Protein AF-0000000084956762 (afdb_homodimer)

Solvent-accessible surface area (backbone atoms only — not comparable to full-atom values): 29179 Å² total; per-residue (Å²): 130,76,75,78,68,78,73,73,76,63,58,70,40,82,44,73,43,83,46,75,71,44,41,38,21,31,40,35,33,57,57,86,88,47,66,51,46,80,42,77,55,61,84,84,48,29,33,48,75,39,66,79,50,45,76,73,67,24,82,94,43,14,35,34,22,33,12,52,75,24,15,20,75,14,34,49,73,59,72,84,61,78,70,48,69,65,59,51,53,54,46,54,53,50,51,49,46,70,58,34,90,56,75,71,76,54,95,44,54,63,41,54,41,51,48,48,73,72,65,64,70,84,64,74,27,48,69,69,54,45,52,48,44,56,18,44,53,61,64,74,38,84,48,53,71,70,59,33,52,44,41,41,72,41,38,38,46,72,44,94,88,62,35,29,33,69,30,54,45,73,61,64,73,40,59,54,56,84,63,41,72,73,56,84,76,71,76,75,77,81,79,71,72,72,70,68,73,68,70,75,68,70,74,74,78,81,86,76,90,77,87,83,85,74,87,73,80,75,75,80,81,75,82,74,71,82,74,59,68,76,79,70,63,69,71,77,81,124,130,76,73,78,67,80,72,73,76,62,60,69,40,82,44,75,44,80,46,74,73,44,38,37,21,32,40,34,34,55,58,86,87,48,66,52,46,78,43,77,54,62,82,81,46,28,34,48,74,39,65,81,49,46,76,73,64,26,80,95,42,15,34,32,22,34,12,53,76,24,14,20,74,13,34,50,76,60,72,86,60,78,71,47,69,65,59,52,53,52,45,54,53,50,50,48,47,69,57,35,90,57,73,71,75,56,95,44,53,63,40,54,41,52,46,46,72,73,63,64,70,84,64,72,28,49,70,70,54,44,51,49,43,57,19,44,54,62,65,74,39,81,48,52,71,69,58,32,54,45,42,40,74,41,37,37,46,74,44,93,88,63,36,30,34,66,30,54,46,73,62,64,74,41,60,52,55,84,65,42,72,73,56,85,74,71,76,75,76,81,77,70,72,72,69,68,74,69,70,81,67,80,75,77,84,82,80,84,82,82,74,86,86,80,90,78,81,77,77,82,81,76,80,77,71,81,75,59,67,78,80,73,63,68,72,78,80,124

Nearest PDB structures (foldseek):
  6xy9-assembly1_A  TM=6.870E-01  e=5.098E-03  Bradyrhizobium elkanii USDA 94
  4opm-assembly1_A  TM=5.363E-01  e=7.223E-04  Acinetobacter baumannii AYE
  6xy9-assembly1_B  TM=5.377E-01  e=9.803E-04  Bradyrhizobium elkanii USDA 94
  6xtc-assembly2_D  TM=7.313E-01  e=7.817E-03  synthetic construct
  6ty7-assembly1_A  TM=5.300E-01  e=2.604E-03  synthetic construct

Radius of gyration: 30.16 Å; Cα contacts (8 Å, |Δi|>4): 572; chains: 2; bounding box: 96×90×59 Å

Foldseek 3Di:
DPPPPPLPPFDKDWDWDDDPQGIKIKIKTDDLLAQAAEDEDDPQDFRCVCVVPQSVPCPPHMYIYIGDAVHDPHHHGDPPDDDDPLVVVLVVLSVCCVSPPDRDPPVALSNVLVCCVPPNDFDWAAPVGVLVCQQCPDQVHNDDSVVSVVCCVPQWDQDPVRIITGPDRPNVVSPRCVLVVVPPDPPDPPPPPPPPPPPPPVPPDDDDDDDDDDPPPPPDDPPPPRCPPVVPPPPPPD/DPPPPPLPPFDKDWDWDDDPQGIKIKIKTDDLLAQAAEDEDDPQDFRCVCVVPQSVPCVPHMYIYIGDAVHDPHHHGDPPDDDDPLVVVLVVLSVCCVSDPDRDPPVALSNVLVCCVPPNDFDWAAPVGVLVCQCCPDQVHNHDSVVSVVCCVPQWDQDPVRIITGPDRPNVVSPRCVLVVVDPDPDDPPPPPPPPPPPPPPDDDDDDDDDDDDDDPPPDDPDPPRCPPVVPPPPPPD

InterPro domains:
  IPR029058 Alpha/Beta hydrolase fold [G3DSA:3.40.50.1820] (1-95)
  IPR029058 Alpha/Beta hydrolase fold [SSF53474] (11-84)
  IPR050266 AB hydrolase superfamily [PTHR43798] (13-77)

Sequence (476 aa):
MKPYSKSTQHEVKEIEIPVPWGKVAGKLWGSQNKQPILALHGWQDNAASFDNIAPLIMKNIPVLAIDLPGHGLSSWLPPGFMYSELIYFLLIKRIKRYTSIHTPIFRNAVDAFFKLEEDYVQPSYTQNEIMKKISTGLYMLNLDESSTKILMTRGVTQKEDGMYVVNRDPRMRVIPIHNMVSSEQVEEPDSHLDGKAESGKAKANQNSRKDRTDKRNVPPTTTAGSDWPPLFRFPLFHMKPYSKSTQHEVKEIEIPVPWGKVAGKLWGSQNKQPILALHGWQDNAASFDNIAPLIMKNIPVLAIDLPGHGLSSWLPPGFMYSELIYFLLIKRIKRYTSIHTPIFRNAVDAFFKLEEDYVQPSYTQNEIMKKISTGLYMLNLDESSTKILMTRGVTQKEDGMYVVNRDPRMRVIPIHNMVSSEQVEEPDSHLDGKAESGKAKANQNSRKDRTDKRNVPPTTTAGSDWPPLFRFPLFH

Organism: Atta cephalotes (NCBI:txid12957)

Structure (mmCIF, N/CA/C/O backbone):
data_AF-0000000084956762-model_v1
#
loop_
_entity.id
_entity.type
_entity.pdbx_description
1 polymer 'AB hydrolase-1 domain-containing protein'
#
loop_
_atom_site.group_PDB
_atom_site.id
_atom_site.type_symbol
_atom_site.label_atom_id
_atom_site.label_alt_id
_atom_site.label_comp_id
_atom_site.label_asym_id
_atom_site.label_entity_id
_atom_site.label_seq_id
_atom_site.pdbx_PDB_ins_code
_atom_site.Cartn_x
_atom_site.Cartn_y
_atom_site.Cartn_z
_atom_site.occupancy
_atom_site.B_iso_or_equiv
_atom_site.auth_seq_id
_atom_site.auth_comp_id
_atom_site.auth_asym_id
_atom_site.auth_atom_id
_atom_site.pdbx_PDB_model_num
ATOM 1 N N . MET A 1 1 ? -27.812 49.344 17.734 1 29.39 1 MET A N 1
ATOM 2 C CA . MET A 1 1 ? -26.594 48.594 17.391 1 29.39 1 MET A CA 1
ATOM 3 C C . MET A 1 1 ? -26.594 47.219 18.031 1 29.39 1 MET A C 1
ATOM 5 O O . MET A 1 1 ? -26.578 47.094 19.266 1 29.39 1 MET A O 1
ATOM 9 N N . LYS A 1 2 ? -27.312 46.281 17.516 1 35.16 2 LYS A N 1
ATOM 10 C CA . LYS A 1 2 ? -27.578 45 18.156 1 35.16 2 LYS A CA 1
ATOM 11 C C . LYS A 1 2 ? -26.266 44.281 18.5 1 35.16 2 LYS A C 1
ATOM 13 O O . LYS A 1 2 ? -25.297 44.344 17.734 1 35.16 2 LYS A O 1
ATOM 18 N N . PRO A 1 3 ? -25.906 44.062 19.781 1 33.75 3 PRO A N 1
ATOM 19 C CA . PRO A 1 3 ? -24.641 43.375 20.078 1 33.75 3 PRO A CA 1
ATOM 20 C C . PRO A 1 3 ? -24.375 42.219 19.125 1 33.75 3 PRO A C 1
ATOM 22 O O . PRO A 1 3 ? -25.312 41.625 18.594 1 33.75 3 PRO A O 1
ATOM 25 N N . TYR A 1 4 ? -23.359 42.312 18.203 1 35.28 4 TYR A N 1
ATOM 26 C CA . TYR A 1 4 ? -22.875 41.125 17.5 1 35.28 4 TYR A CA 1
ATOM 27 C C . TYR A 1 4 ? -23 39.875 18.391 1 35.28 4 TYR A C 1
ATOM 29 O O . TYR A 1 4 ? -22.469 39.875 19.516 1 35.28 4 TYR A O 1
ATOM 37 N N . SER A 1 5 ? -24.125 39.312 18.516 1 35.19 5 SER A N 1
ATOM 38 C CA . SER A 1 5 ? -24.344 38.062 19.25 1 35.19 5 SER A CA 1
ATOM 39 C C . SER A 1 5 ? -23.062 37.25 19.297 1 35.19 5 SER A C 1
ATOM 41 O O . SER A 1 5 ? -22.266 37.25 18.359 1 35.19 5 SER A O 1
ATOM 43 N N . LYS A 1 6 ? -22.453 37 20.391 1 38.88 6 LYS A N 1
ATOM 44 C CA . LYS A 1 6 ? -21.328 36.094 20.672 1 38.88 6 LYS A CA 1
ATOM 45 C C . LYS A 1 6 ? -21.281 34.938 19.703 1 38.88 6 LYS A C 1
ATOM 47 O O . LYS A 1 6 ? -22.266 34.188 19.562 1 38.88 6 LYS A O 1
ATOM 52 N N . SER A 1 7 ? -20.75 35.031 18.469 1 39.53 7 SER A N 1
ATOM 53 C CA . SER A 1 7 ? -20.422 33.969 17.516 1 39.53 7 SER A CA 1
ATOM 54 C C . SER A 1 7 ? -20.203 32.656 18.234 1 39.53 7 SER A C 1
ATOM 56 O O . SER A 1 7 ? -19.438 32.562 19.203 1 39.53 7 SER A O 1
ATOM 58 N N . THR A 1 8 ? -21.188 31.781 18.5 1 43.03 8 THR A N 1
ATOM 59 C CA . THR A 1 8 ? -21.141 30.406 19.016 1 43.03 8 THR A CA 1
ATOM 60 C C . THR A 1 8 ? -19.781 29.781 18.781 1 43.03 8 THR A C 1
ATOM 62 O O . THR A 1 8 ? -19.328 29.672 17.641 1 43.03 8 THR A O 1
ATOM 65 N N . GLN A 1 9 ? -18.734 30.047 19.531 1 49.81 9 GLN A N 1
ATOM 66 C CA . GLN A 1 9 ? -17.453 29.359 19.625 1 49.81 9 GLN A CA 1
ATOM 67 C C . GLN A 1 9 ? -17.562 27.938 19.062 1 49.81 9 GLN A C 1
ATOM 69 O O . GLN A 1 9 ? -18.281 27.109 19.594 1 49.81 9 GLN A O 1
ATOM 74 N N . HIS A 1 10 ? -17.875 27.75 17.828 1 60.44 10 HIS A N 1
ATOM 75 C CA . HIS A 1 10 ? -18.047 26.453 17.188 1 60.44 10 HIS A CA 1
ATOM 76 C C . HIS A 1 10 ? -17 25.453 17.672 1 60.44 10 HIS A C 1
ATOM 78 O O . HIS A 1 10 ? -15.805 25.734 17.656 1 60.44 10 HIS A O 1
ATOM 84 N N . GLU A 1 11 ? -17.344 24.625 18.688 1 80.25 11 GLU A N 1
ATOM 85 C CA . GLU A 1 11 ? -16.578 23.578 19.344 1 80.25 11 GLU A CA 1
ATOM 86 C C . GLU A 1 11 ? -15.914 22.641 18.328 1 80.25 11 GLU A C 1
ATOM 88 O O . GLU A 1 11 ? -16.547 22.219 17.375 1 80.25 11 GLU A O 1
ATOM 93 N N . VAL A 1 12 ? -14.602 22.734 18.266 1 91.94 12 VAL A N 1
ATOM 94 C CA . VAL A 1 12 ? -13.82 21.812 17.438 1 91.94 12 VAL A CA 1
ATOM 95 C C . VAL A 1 12 ? -13.5 20.562 18.25 1 91.94 12 VAL A C 1
ATOM 97 O O . VAL A 1 12 ? -13.148 20.641 19.438 1 91.94 12 VAL A O 1
ATOM 100 N N . LYS A 1 13 ? -13.781 19.453 17.641 1 94.44 13 LYS A N 1
ATOM 101 C CA . LYS A 1 13 ? -13.453 18.188 18.281 1 94.44 13 LYS A CA 1
ATOM 102 C C . LYS A 1 13 ? -12.359 17.438 17.516 1 94.44 13 LYS A C 1
ATOM 104 O O . LYS A 1 13 ? -12.406 17.359 16.297 1 94.44 13 LYS A O 1
ATOM 109 N N . GLU A 1 14 ? -11.359 16.969 18.281 1 97.25 14 GLU A N 1
ATOM 110 C CA . GLU A 1 14 ? -10.383 16.062 17.688 1 97.25 14 GLU A CA 1
ATOM 111 C C . GLU A 1 14 ? -10.992 14.68 17.438 1 97.25 14 GLU A C 1
ATOM 113 O O . GLU A 1 14 ? -11.703 14.141 18.281 1 97.25 14 GLU A O 1
ATOM 118 N N . ILE A 1 15 ? -10.711 14.195 16.297 1 96.5 15 ILE A N 1
ATOM 119 C CA . ILE A 1 15 ? -11.266 12.875 16 1 96.5 15 ILE A CA 1
ATOM 120 C C . ILE A 1 15 ? -10.18 11.984 15.414 1 96.5 15 ILE A C 1
ATOM 122 O O . ILE A 1 15 ? -9.188 12.477 14.875 1 96.5 15 ILE A O 1
ATOM 126 N N . GLU A 1 16 ? -10.344 10.695 15.594 1 98 16 GLU A N 1
ATOM 127 C CA . GLU A 1 16 ? -9.516 9.664 14.984 1 98 16 GLU A CA 1
ATOM 128 C C . GLU A 1 16 ? -10.375 8.625 14.258 1 98 16 GLU A C 1
ATOM 130 O O . GLU A 1 16 ? -11.266 8.023 14.859 1 98 16 GLU A O 1
ATOM 135 N N . ILE A 1 17 ? -10.125 8.461 13.039 1 97.25 17 ILE A N 1
ATOM 136 C CA . ILE A 1 17 ? -10.82 7.477 12.211 1 97.25 17 ILE A CA 1
ATOM 137 C C . ILE A 1 17 ? -9.914 6.27 11.969 1 97.25 17 ILE A C 1
ATOM 139 O O . ILE A 1 17 ? -8.82 6.406 11.414 1 97.25 17 ILE A O 1
ATOM 143 N N . PRO A 1 18 ? -10.406 5.086 12.352 1 97.25 18 PRO A N 1
ATOM 144 C CA . PRO A 1 18 ? -9.578 3.904 12.109 1 97.25 18 PRO A CA 1
ATOM 145 C C . PRO A 1 18 ? -9.469 3.553 10.625 1 97.25 18 PRO A C 1
ATOM 147 O O . PRO A 1 18 ? -10.453 3.646 9.891 1 97.25 18 PRO A O 1
ATOM 150 N N . VAL A 1 19 ? -8.312 3.225 10.211 1 96.88 19 VAL A N 1
ATOM 151 C CA . VAL A 1 19 ? -8.047 2.684 8.883 1 96.88 19 VAL A CA 1
ATOM 152 C C . VAL A 1 19 ? -7.215 1.41 9 1 96.88 19 VAL A C 1
ATOM 154 O O . VAL A 1 19 ? -6.637 1.134 10.047 1 96.88 19 VAL A O 1
ATOM 157 N N . PRO A 1 20 ? -7.137 0.62 7.949 1 96.25 20 PRO A N 1
ATOM 158 C CA . PRO A 1 20 ? -6.504 -0.695 8.07 1 96.25 20 PRO A CA 1
ATOM 159 C C . PRO A 1 20 ? -5.051 -0.61 8.523 1 96.25 20 PRO A C 1
ATOM 161 O O . PRO A 1 20 ? -4.547 -1.528 9.18 1 96.25 20 PRO A O 1
ATOM 164 N N . TRP A 1 21 ? -4.355 0.471 8.266 1 97.12 21 TRP A N 1
ATOM 165 C CA . TRP A 1 21 ? -2.932 0.536 8.586 1 97.12 21 TRP A CA 1
ATOM 166 C C . TRP A 1 21 ? -2.691 1.39 9.828 1 97.12 21 TRP A C 1
ATOM 168 O O . TRP A 1 21 ? -1.543 1.614 10.219 1 97.12 21 TRP A O 1
ATOM 178 N N . GLY A 1 22 ? -3.773 1.915 10.383 1 98 22 GLY A N 1
ATOM 179 C CA . GLY A 1 22 ? -3.625 2.758 11.562 1 98 22 GLY A CA 1
ATOM 180 C C . GLY A 1 22 ? -4.809 3.678 11.789 1 98 22 GLY A C 1
ATOM 181 O O . GLY A 1 22 ? -5.945 3.219 11.906 1 98 22 GLY A O 1
ATOM 182 N N . LYS A 1 23 ? -4.492 4.949 11.789 1 98.56 23 LYS A N 1
ATOM 183 C CA . LYS A 1 23 ? -5.566 5.91 12.023 1 98.56 23 LYS A CA 1
ATOM 184 C C . LYS A 1 23 ? -5.367 7.172 11.188 1 98.56 23 LYS A C 1
ATOM 186 O O . LYS A 1 23 ? -4.242 7.5 10.805 1 98.56 23 LYS A O 1
ATOM 191 N N . VAL A 1 24 ? -6.445 7.82 10.898 1 98.56 24 VAL A N 1
ATOM 192 C CA . VAL A 1 24 ? -6.496 9.164 10.328 1 98.56 24 VAL A CA 1
ATOM 193 C C . VAL A 1 24 ? -7.051 10.141 11.359 1 98.56 24 VAL A C 1
ATOM 195 O O . VAL A 1 24 ? -8.18 9.984 11.828 1 98.56 24 VAL A O 1
ATOM 198 N N . ALA A 1 25 ? -6.184 11.055 11.688 1 98.75 25 ALA A N 1
ATOM 199 C CA . ALA A 1 25 ? -6.59 12.062 12.656 1 98.75 25 ALA A CA 1
ATOM 200 C C . ALA A 1 25 ? -7.184 13.281 11.969 1 98.75 25 ALA A C 1
ATOM 202 O O . ALA A 1 25 ? -6.867 13.562 10.805 1 98.75 25 ALA A O 1
ATOM 203 N N . GLY A 1 26 ? -8.078 13.992 12.695 1 98.06 26 GLY A N 1
ATOM 204 C CA . GLY A 1 26 ? -8.688 15.18 12.117 1 98.06 26 GLY A CA 1
ATOM 205 C C . GLY A 1 26 ? -9.391 16.047 13.148 1 98.06 26 GLY A C 1
ATOM 206 O O . GLY A 1 26 ? -9.32 15.773 14.344 1 98.06 26 GLY A O 1
ATOM 207 N N . LYS A 1 27 ? -9.914 17.141 12.633 1 97.31 27 LYS A N 1
ATOM 208 C CA . LYS A 1 27 ? -10.688 18.125 13.398 1 97.31 27 LYS A CA 1
ATOM 209 C C . LYS A 1 27 ? -12.102 18.266 12.836 1 97.31 27 LYS A C 1
ATOM 211 O O . LYS A 1 27 ? -12.273 18.438 11.625 1 97.31 27 LYS A O 1
ATOM 216 N N . LEU A 1 28 ? -13.023 18.188 13.711 1 95.75 28 LEU A N 1
ATOM 217 C CA . LEU A 1 28 ? -14.422 18.328 13.328 1 95.75 28 LEU A CA 1
ATOM 218 C C . LEU A 1 28 ? -15.039 19.562 13.961 1 95.75 28 LEU A C 1
ATOM 220 O O . LEU A 1 28 ? -15.055 19.703 15.18 1 95.75 28 LEU A O 1
ATOM 224 N N . TRP A 1 29 ? -15.461 20.484 13.086 1 95.12 29 TRP A N 1
ATOM 225 C CA . TRP A 1 29 ? -16.188 21.672 13.516 1 95.12 29 TRP A CA 1
ATOM 226 C C . TRP A 1 29 ? -17.688 21.531 13.266 1 95.12 29 TRP A C 1
ATOM 228 O O . TRP A 1 29 ? -18.094 21.109 12.18 1 95.12 29 TRP A O 1
ATOM 238 N N . GLY A 1 30 ? -18.516 21.844 14.289 1 89.56 30 GLY A N 1
ATOM 239 C CA . GLY A 1 30 ? -19.953 21.844 14.102 1 89.56 30 GLY A CA 1
ATOM 240 C C . GLY A 1 30 ? -20.625 20.578 14.602 1 89.56 30 GLY A C 1
ATOM 241 O O . GLY A 1 30 ? -20.062 19.859 15.445 1 89.56 30 GLY A O 1
ATOM 242 N N . SER A 1 31 ? -21.812 20.344 14.023 1 82.94 31 SER A N 1
ATOM 243 C CA . SER A 1 31 ? -22.656 19.25 14.508 1 82.94 31 SER A CA 1
ATOM 244 C C . SER A 1 31 ? -22.062 17.891 14.141 1 82.94 31 SER A C 1
ATOM 246 O O . SER A 1 31 ? -21.578 17.719 13.023 1 82.94 31 SER A O 1
ATOM 248 N N . GLN A 1 32 ? -22.188 17.016 15.031 1 80.25 32 GLN A N 1
ATOM 249 C CA . GLN A 1 32 ? -21.688 15.656 14.82 1 80.25 32 GLN A CA 1
ATOM 250 C C . GLN A 1 32 ? -22.75 14.766 14.195 1 80.25 32 GLN A C 1
ATOM 252 O O . GLN A 1 32 ? -22.469 13.633 13.812 1 80.25 32 GLN A O 1
ATOM 257 N N . ASN A 1 33 ? -23.891 15.328 14.031 1 81.69 33 ASN A N 1
ATOM 258 C CA . ASN A 1 33 ? -25.016 14.508 13.594 1 81.69 33 ASN A CA 1
ATOM 259 C C . ASN A 1 33 ? -25.359 14.773 12.133 1 81.69 33 ASN A C 1
ATOM 261 O O . ASN A 1 33 ? -26.406 14.352 11.656 1 81.69 33 ASN A O 1
ATOM 265 N N . LYS A 1 34 ? -24.547 15.555 11.516 1 85.12 34 LYS A N 1
ATOM 266 C CA . LYS A 1 34 ? -24.719 15.828 10.094 1 85.12 34 LYS A CA 1
ATOM 267 C C . LYS A 1 34 ? -23.5 15.406 9.297 1 85.12 34 LYS A C 1
ATOM 269 O O . LYS A 1 34 ? -22.375 15.375 9.82 1 85.12 34 LYS A O 1
ATOM 274 N N . GLN A 1 35 ? -23.75 15.07 8.07 1 88.69 35 GLN A N 1
ATOM 275 C CA . GLN A 1 35 ? -22.625 14.758 7.18 1 88.69 35 GLN A CA 1
ATOM 276 C C . GLN A 1 35 ? -21.719 15.969 6.996 1 88.69 35 GLN A C 1
ATOM 278 O O . GLN A 1 35 ? -22.156 17.016 6.531 1 88.69 35 GLN A O 1
ATOM 283 N N . PRO A 1 36 ? -20.547 15.766 7.25 1 92.25 36 PRO A N 1
ATOM 284 C CA . PRO A 1 36 ? -19.656 16.922 7.16 1 92.25 36 PRO A CA 1
ATOM 285 C C . PRO A 1 36 ? -19.094 17.109 5.758 1 92.25 36 PRO A C 1
ATOM 287 O O . PRO A 1 36 ? -19.047 16.172 4.965 1 92.25 36 PRO A O 1
ATOM 290 N N . ILE A 1 37 ? -18.641 18.297 5.535 1 92.31 37 ILE A N 1
ATOM 291 C CA . ILE A 1 37 ? -17.766 18.609 4.402 1 92.31 37 ILE A CA 1
ATOM 292 C C . ILE A 1 37 ? -16.344 18.172 4.723 1 92.31 37 ILE A C 1
ATOM 294 O O . ILE A 1 37 ? -15.805 18.516 5.781 1 92.31 37 ILE A O 1
ATOM 298 N N . LEU A 1 38 ? -15.82 17.375 3.818 1 94.81 38 LEU A N 1
ATOM 299 C CA . LEU A 1 38 ? -14.445 16.922 4.008 1 94.81 38 LEU A CA 1
ATOM 300 C C . LEU A 1 38 ? -13.453 17.938 3.457 1 94.81 38 LEU A C 1
ATOM 302 O O . LEU A 1 38 ? -13.516 18.297 2.279 1 94.81 38 LEU A O 1
ATOM 306 N N . ALA A 1 39 ? -12.617 18.438 4.34 1 96.06 39 ALA A N 1
ATOM 307 C CA . ALA A 1 39 ? -11.586 19.391 3.961 1 96.06 39 ALA A CA 1
ATOM 308 C C . ALA A 1 39 ? -10.211 18.734 3.916 1 96.06 39 ALA A C 1
ATOM 310 O O . ALA A 1 39 ? -9.758 18.156 4.91 1 96.06 39 ALA A O 1
ATOM 311 N N . LEU A 1 40 ? -9.57 18.812 2.799 1 96.12 40 LEU A N 1
ATOM 312 C CA . LEU A 1 40 ? -8.25 18.219 2.59 1 96.12 40 LEU A CA 1
ATOM 313 C C . LEU A 1 40 ? -7.184 19.297 2.469 1 96.12 40 LEU A C 1
ATOM 315 O O . LEU A 1 40 ? -7.348 20.266 1.715 1 96.12 40 LEU A O 1
ATOM 319 N N . HIS A 1 41 ? -6.195 19.109 3.256 1 94.56 41 HIS A N 1
ATOM 320 C CA . HIS A 1 41 ? -5.109 20.078 3.193 1 94.56 41 HIS A CA 1
ATOM 321 C C . HIS A 1 41 ? -4.207 19.828 1.989 1 94.56 41 HIS A C 1
ATOM 323 O O . HIS A 1 41 ? -4.305 18.781 1.352 1 94.56 41 HIS A O 1
ATOM 329 N N . GLY A 1 42 ? -3.371 20.797 1.685 1 88.31 42 GLY A N 1
ATOM 330 C CA . GLY A 1 42 ? -2.404 20.656 0.607 1 88.31 42 GLY A CA 1
ATOM 331 C C . GLY A 1 42 ? -1.148 19.922 1.025 1 88.31 42 GLY A C 1
ATOM 332 O O . GLY A 1 42 ? -1.05 19.453 2.158 1 88.31 42 GLY A O 1
ATOM 333 N N . TRP A 1 43 ? -0.236 19.875 0.081 1 82.44 43 TRP A N 1
ATOM 334 C CA . TRP A 1 43 ? 0.982 19.109 0.289 1 82.44 43 TRP A CA 1
ATOM 335 C C . TRP A 1 43 ? 1.761 19.625 1.492 1 82.44 43 TRP A C 1
ATOM 337 O O . TRP A 1 43 ? 1.914 20.844 1.663 1 82.44 43 TRP A O 1
ATOM 347 N N . GLN A 1 44 ? 2.184 18.812 2.383 1 81.94 44 GLN A N 1
ATOM 348 C CA . GLN A 1 44 ? 3.045 19.031 3.539 1 81.94 44 GLN A CA 1
ATOM 349 C C . GLN A 1 44 ? 2.314 19.828 4.625 1 81.94 44 GLN A C 1
ATOM 351 O O . GLN A 1 44 ? 2.936 20.297 5.578 1 81.94 44 GLN A O 1
ATOM 356 N N . ASP A 1 45 ? 1.107 20.125 4.504 1 91.56 45 ASP A N 1
ATOM 357 C CA . ASP A 1 45 ? 0.275 20.781 5.5 1 91.56 45 ASP A CA 1
ATOM 358 C C . ASP A 1 45 ? -0.426 19.766 6.398 1 91.56 45 ASP A C 1
ATOM 360 O O . ASP A 1 45 ? 0.025 18.625 6.52 1 91.56 45 ASP A O 1
ATOM 364 N N . ASN A 1 46 ? -1.359 20.25 7.184 1 96.06 46 ASN A N 1
ATOM 365 C CA . ASN A 1 46 ? -2.18 19.391 8.023 1 96.06 46 ASN A CA 1
ATOM 366 C C . ASN A 1 46 ? -3.52 20.031 8.359 1 96.06 46 ASN A C 1
ATOM 368 O O . ASN A 1 46 ? -3.82 21.125 7.879 1 96.06 46 ASN A O 1
ATOM 372 N N . ALA A 1 47 ? -4.281 19.344 9.094 1 97.88 47 ALA A N 1
ATOM 373 C CA . ALA A 1 47 ? -5.672 19.734 9.336 1 97.88 47 ALA A CA 1
ATOM 374 C C . ALA A 1 47 ? -5.754 21.094 10.016 1 97.88 47 ALA A C 1
ATOM 376 O O . ALA A 1 47 ? -6.766 21.797 9.906 1 97.88 47 ALA A O 1
ATOM 377 N N . ALA A 1 48 ? -4.727 21.5 10.742 1 97.06 48 ALA A N 1
ATOM 378 C CA . ALA A 1 48 ? -4.746 22.766 11.469 1 97.06 48 ALA A CA 1
ATOM 379 C C . ALA A 1 48 ? -4.785 23.953 10.516 1 97.06 48 ALA A C 1
ATOM 381 O O . ALA A 1 48 ? -5.082 25.078 10.922 1 97.06 48 ALA A O 1
ATOM 382 N N . SER A 1 49 ? -4.496 23.688 9.219 1 94.56 49 SER A N 1
ATOM 383 C CA . SER A 1 49 ? -4.578 24.75 8.219 1 94.56 49 SER A CA 1
ATOM 384 C C . SER A 1 49 ? -5.992 25.312 8.125 1 94.56 49 SER A C 1
ATOM 386 O O . SER A 1 49 ? -6.199 26.406 7.609 1 94.56 49 SER A O 1
ATOM 388 N N . PHE A 1 50 ? -6.934 24.594 8.664 1 96.06 50 PHE A N 1
ATOM 389 C CA . PHE A 1 50 ? -8.328 25.016 8.531 1 96.06 50 PHE A CA 1
ATOM 390 C C . PHE A 1 50 ? -8.82 25.672 9.82 1 96.06 50 PHE A C 1
ATOM 392 O O . PHE A 1 50 ? -9.977 26.078 9.914 1 96.06 50 PHE A O 1
ATOM 399 N N . ASP A 1 51 ? -7.977 25.812 10.766 1 94.94 51 ASP A N 1
ATOM 400 C CA . ASP A 1 51 ? -8.375 26.297 12.086 1 94.94 51 ASP A CA 1
ATOM 401 C C . ASP A 1 51 ? -9.016 27.688 11.992 1 94.94 51 ASP A C 1
ATOM 403 O O . ASP A 1 51 ? -9.977 27.969 12.703 1 94.94 51 ASP A O 1
ATOM 407 N N . ASN A 1 52 ? -8.516 28.484 11.148 1 91.69 52 ASN A N 1
ATOM 408 C CA . ASN A 1 52 ? -9.008 29.844 11.086 1 91.69 52 ASN A CA 1
ATOM 409 C C . ASN A 1 52 ? -10.164 29.984 10.094 1 91.69 52 ASN A C 1
ATOM 411 O O . ASN A 1 52 ? -10.93 30.953 10.164 1 91.69 52 ASN A O 1
ATOM 415 N N . ILE A 1 53 ? -10.273 29.047 9.211 1 91.12 53 ILE A N 1
ATOM 416 C CA . ILE A 1 53 ? -11.258 29.203 8.141 1 91.12 53 ILE A CA 1
ATOM 417 C C . ILE A 1 53 ? -12.5 28.375 8.445 1 91.12 53 ILE A C 1
ATOM 419 O O . ILE A 1 53 ? -13.617 28.797 8.156 1 91.12 53 ILE A O 1
ATOM 423 N N . ALA A 1 54 ? -12.383 27.281 9.039 1 93.06 54 ALA A N 1
ATOM 424 C CA . ALA A 1 54 ? -13.484 26.344 9.25 1 93.06 54 ALA A CA 1
ATOM 425 C C . ALA A 1 54 ? -14.609 26.984 10.062 1 93.06 54 ALA A C 1
ATOM 427 O O . ALA A 1 54 ? -15.781 26.906 9.68 1 93.06 54 ALA A O 1
ATOM 428 N N . PRO A 1 55 ? -14.312 27.734 11.141 1 89.38 55 PRO A N 1
ATOM 429 C CA . PRO A 1 55 ? -15.375 28.359 11.922 1 89.38 55 PRO A CA 1
ATOM 430 C C . PRO A 1 55 ? -16.141 29.422 11.133 1 89.38 55 PRO A C 1
ATOM 432 O O . PRO A 1 55 ? -17.297 29.703 11.43 1 89.38 55 PRO A O 1
ATOM 435 N N . LEU A 1 56 ? -15.453 29.891 10.125 1 87.69 56 LEU A N 1
ATOM 436 C CA . LEU A 1 56 ? -16.062 30.969 9.344 1 87.69 56 LEU A CA 1
ATOM 437 C C . LEU A 1 56 ? -16.984 30.391 8.273 1 87.69 56 LEU A C 1
ATOM 439 O O . LEU A 1 56 ? -17.938 31.047 7.852 1 87.69 56 LEU A O 1
ATOM 443 N N . ILE A 1 57 ? -16.766 29.125 7.91 1 84.25 57 ILE A N 1
ATOM 444 C CA . ILE A 1 57 ? -17.5 28.625 6.754 1 84.25 57 ILE A CA 1
ATOM 445 C C . ILE A 1 57 ? -18.516 27.594 7.207 1 84.25 57 ILE A C 1
ATOM 447 O O . ILE A 1 57 ? -19.422 27.234 6.453 1 84.25 57 ILE A O 1
ATOM 451 N N . MET A 1 58 ? -18.469 27 8.43 1 81 58 MET A N 1
ATOM 452 C CA . MET A 1 58 ? -19.266 25.875 8.875 1 81 58 MET A CA 1
ATOM 453 C C . MET A 1 58 ? -20.719 26.281 9.102 1 81 58 MET A C 1
ATOM 455 O O . MET A 1 58 ? -21.625 25.453 9 1 81 58 MET A O 1
ATOM 459 N N . LYS A 1 59 ? -21.203 27.359 8.68 1 78.81 59 LYS A N 1
ATOM 460 C CA . LYS A 1 59 ? -22.578 27.781 8.922 1 78.81 59 LYS A CA 1
ATOM 461 C C . LYS A 1 59 ? -23.422 26.625 9.445 1 78.81 59 LYS A C 1
ATOM 463 O O . LYS A 1 59 ? -23.156 26.094 10.531 1 78.81 59 LYS A O 1
ATOM 468 N N . ASN A 1 60 ? -24.219 25.891 8.711 1 82.19 60 ASN A N 1
ATOM 469 C CA . ASN A 1 60 ? -25.094 24.812 9.164 1 82.19 60 ASN A CA 1
ATOM 470 C C . ASN A 1 60 ? -24.562 23.453 8.727 1 82.19 60 ASN A C 1
ATOM 472 O O . ASN A 1 60 ? -25.203 22.422 8.953 1 82.19 60 ASN A O 1
ATOM 476 N N . ILE A 1 61 ? -23.375 23.422 8.242 1 89.5 61 ILE A N 1
ATOM 477 C CA . ILE A 1 61 ? -22.797 22.141 7.824 1 89.5 61 ILE A CA 1
ATOM 478 C C . ILE A 1 61 ? -21.453 21.953 8.516 1 89.5 61 ILE A C 1
ATOM 480 O O . ILE A 1 61 ? -20.562 22.812 8.438 1 89.5 61 ILE A O 1
ATOM 484 N N . PRO A 1 62 ? -21.375 20.844 9.164 1 92.75 62 PRO A N 1
ATOM 485 C CA . PRO A 1 62 ? -20.094 20.594 9.828 1 92.75 62 PRO A CA 1
ATOM 486 C C . PRO A 1 62 ? -18.938 20.438 8.836 1 92.75 62 PRO A C 1
ATOM 488 O O . PRO A 1 62 ? -19.156 20.109 7.672 1 92.75 62 PRO A O 1
ATOM 491 N N . VAL A 1 63 ? -17.688 20.75 9.305 1 94.38 63 VAL A N 1
ATOM 492 C CA . VAL A 1 63 ? -16.469 20.625 8.508 1 94.38 63 VAL A CA 1
ATOM 493 C C . VAL A 1 63 ? -15.516 19.641 9.172 1 94.38 63 VAL A C 1
ATOM 495 O O . VAL A 1 63 ? -15.203 19.766 10.359 1 94.38 63 VAL A O 1
ATOM 498 N N . LEU A 1 64 ? -15.156 18.641 8.414 1 96.19 64 LEU A N 1
ATOM 499 C CA . LEU A 1 64 ? -14.156 17.688 8.867 1 96.19 64 LEU A CA 1
ATOM 500 C C . LEU A 1 64 ? -12.852 17.875 8.094 1 96.19 64 LEU A C 1
ATOM 502 O O . LEU A 1 64 ? -12.805 17.656 6.883 1 96.19 64 LEU A O 1
ATOM 506 N N . ALA A 1 65 ? -11.812 18.359 8.781 1 97.62 65 ALA A N 1
ATOM 507 C CA . ALA A 1 65 ? -10.469 18.406 8.211 1 97.62 65 ALA A CA 1
ATOM 508 C C . ALA A 1 65 ? -9.617 17.25 8.727 1 97.62 65 ALA A C 1
ATOM 510 O O . ALA A 1 65 ? -9.555 17 9.938 1 97.62 65 ALA A O 1
ATOM 511 N N . ILE A 1 66 ? -8.961 16.562 7.816 1 98.31 66 ILE A N 1
ATOM 512 C CA . ILE A 1 66 ? -8.164 15.414 8.25 1 98.31 66 ILE A CA 1
ATOM 513 C C . ILE A 1 66 ? -6.688 15.672 7.945 1 98.31 66 ILE A C 1
ATOM 515 O O . ILE A 1 66 ? -6.359 16.438 7.043 1 98.31 66 ILE A O 1
ATOM 519 N N . ASP A 1 67 ? -5.832 15.07 8.789 1 98.38 67 ASP A N 1
ATOM 520 C CA . ASP A 1 67 ? -4.438 14.898 8.398 1 98.38 67 ASP A CA 1
ATOM 521 C C . ASP A 1 67 ? -4.289 13.773 7.379 1 98.38 67 ASP A C 1
ATOM 523 O O . ASP A 1 67 ? -4.523 12.602 7.691 1 98.38 67 ASP A O 1
ATOM 527 N N . LEU A 1 68 ? -3.906 14.133 6.219 1 97.44 68 LEU A N 1
ATOM 528 C CA . LEU A 1 68 ? -3.68 13.078 5.242 1 97.44 68 LEU A CA 1
ATOM 529 C C . LEU A 1 68 ? -2.65 12.07 5.758 1 97.44 68 LEU A C 1
ATOM 531 O O . LEU A 1 68 ? -1.759 12.438 6.531 1 97.44 68 LEU A O 1
ATOM 535 N N . PRO A 1 69 ? -2.811 10.812 5.312 1 97.44 69 PRO A N 1
ATOM 536 C CA . PRO A 1 69 ? -1.799 9.844 5.742 1 97.44 69 PRO A CA 1
ATOM 537 C C . PRO A 1 69 ? -0.373 10.352 5.535 1 97.44 69 PRO A C 1
ATOM 539 O O . PRO A 1 69 ? -0.071 10.945 4.496 1 97.44 69 PRO A O 1
ATOM 542 N N . GLY A 1 70 ? 0.431 10.125 6.555 1 96.19 70 GLY A N 1
ATOM 543 C CA . GLY A 1 70 ? 1.808 10.586 6.473 1 96.19 70 GLY A CA 1
ATOM 544 C C . GLY A 1 70 ? 1.991 12.016 6.949 1 96.19 70 GLY A C 1
ATOM 545 O O . GLY A 1 70 ? 3.113 12.523 6.984 1 96.19 70 GLY A O 1
ATOM 546 N N . HIS A 1 71 ? 0.899 12.641 7.312 1 96.69 71 HIS A N 1
ATOM 547 C CA . HIS A 1 71 ? 0.949 14.016 7.797 1 96.69 71 HIS A CA 1
ATOM 548 C C . HIS A 1 71 ? 0.353 14.133 9.195 1 96.69 71 HIS A C 1
ATOM 550 O O . HIS A 1 71 ? -0.518 13.344 9.57 1 96.69 71 HIS A O 1
ATOM 556 N N . GLY A 1 72 ? 0.825 15.133 9.883 1 97.75 72 GLY A N 1
ATOM 557 C CA . GLY A 1 72 ? 0.206 15.492 11.148 1 97.75 72 GLY A CA 1
ATOM 558 C C . GLY A 1 72 ? 0.166 14.344 12.141 1 97.75 72 GLY A C 1
ATOM 559 O O . GLY A 1 72 ? 1.19 13.711 12.406 1 97.75 72 GLY A O 1
ATOM 560 N N . LEU A 1 73 ? -1.048 14.117 12.586 1 98.5 73 LEU A N 1
ATOM 561 C CA . LEU A 1 73 ? -1.193 13.117 13.641 1 98.5 73 LEU A CA 1
ATOM 562 C C . LEU A 1 73 ? -1.745 11.812 13.078 1 98.5 73 LEU A C 1
ATOM 564 O O . LEU A 1 73 ? -2.092 10.906 13.844 1 98.5 73 LEU A O 1
ATOM 568 N N . SER A 1 74 ? -1.853 11.734 11.734 1 98.69 74 SER A N 1
ATOM 569 C CA . SER A 1 74 ? -2.275 10.5 11.078 1 98.69 74 SER A CA 1
ATOM 570 C C . SER A 1 74 ? -1.117 9.516 10.953 1 98.69 74 SER A C 1
ATOM 572 O O . SER A 1 74 ? 0.047 9.922 10.93 1 98.69 74 SER A O 1
ATOM 574 N N . SER A 1 75 ? -1.446 8.234 10.859 1 98.5 75 SER A N 1
ATOM 575 C CA . SER A 1 75 ? -0.442 7.188 10.695 1 98.5 75 SER A CA 1
ATOM 576 C C . SER A 1 75 ? 0.261 7.305 9.352 1 98.5 75 SER A C 1
ATOM 578 O O . SER A 1 75 ? -0.365 7.648 8.344 1 98.5 75 SER A O 1
ATOM 580 N N . TRP A 1 76 ? 1.515 6.996 9.43 1 97.06 76 TRP A N 1
ATOM 581 C CA . TRP A 1 76 ? 2.242 6.789 8.18 1 97.06 76 TRP A CA 1
ATOM 582 C C . TRP A 1 76 ? 1.835 5.477 7.523 1 97.06 76 TRP A C 1
ATOM 584 O O . TRP A 1 76 ? 1.306 4.582 8.188 1 97.06 76 TRP A O 1
ATOM 594 N N . LEU A 1 77 ? 2.008 5.387 6.18 1 96.62 77 LEU A N 1
ATOM 595 C CA . LEU A 1 77 ? 1.8 4.105 5.516 1 96.62 77 LEU A CA 1
ATOM 596 C C . LEU A 1 77 ? 2.809 3.07 5.996 1 96.62 77 LEU A C 1
ATOM 598 O O . LEU A 1 77 ? 3.912 3.422 6.418 1 96.62 77 LEU A O 1
ATOM 602 N N . PRO A 1 78 ? 2.402 1.778 5.895 1 96.12 78 PRO A N 1
ATOM 603 C CA . PRO A 1 78 ? 3.385 0.748 6.242 1 96.12 78 PRO A CA 1
ATOM 604 C C . PRO A 1 78 ? 4.555 0.693 5.262 1 96.12 78 PRO A C 1
ATOM 606 O O . PRO A 1 78 ? 4.453 1.214 4.148 1 96.12 78 PRO A O 1
ATOM 609 N N . PRO A 1 79 ? 5.668 0.084 5.746 1 94.81 79 PRO A N 1
ATOM 610 C CA . PRO A 1 79 ? 6.781 -0.082 4.805 1 94.81 79 PRO A CA 1
ATOM 611 C C . PRO A 1 79 ? 6.371 -0.827 3.537 1 94.81 79 PRO A C 1
ATOM 613 O O . PRO A 1 79 ? 5.512 -1.711 3.584 1 94.81 79 PRO A O 1
ATOM 616 N N . GLY A 1 80 ? 6.945 -0.397 2.406 1 94.06 80 GLY A N 1
ATOM 617 C CA . GLY A 1 80 ? 6.73 -1.108 1.156 1 94.06 80 GLY A CA 1
ATOM 618 C C . GLY A 1 80 ? 5.777 -0.392 0.218 1 94.06 80 GLY A C 1
ATOM 619 O O . GLY A 1 80 ? 5.672 -0.747 -0.958 1 94.06 80 GLY A O 1
ATOM 620 N N . PHE A 1 81 ? 5.164 0.639 0.77 1 94.31 81 PHE A N 1
ATOM 621 C CA . PHE A 1 81 ? 4.141 1.296 -0.032 1 94.31 81 PHE A CA 1
ATOM 622 C C . PHE A 1 81 ? 4.461 2.773 -0.218 1 94.31 81 PHE A C 1
ATOM 624 O O . PHE A 1 81 ? 4.871 3.449 0.729 1 94.31 81 PHE A O 1
ATOM 631 N N . MET A 1 82 ? 4.234 3.191 -1.466 1 92.06 82 MET A N 1
ATOM 632 C CA . MET A 1 82 ? 4.402 4.605 -1.796 1 92.06 82 MET A CA 1
ATOM 633 C C . MET A 1 82 ? 3.072 5.348 -1.69 1 92.06 82 MET A C 1
ATOM 635 O O . MET A 1 82 ? 2.014 4.773 -1.951 1 92.06 82 MET A O 1
ATOM 639 N N . TYR A 1 83 ? 3.188 6.602 -1.336 1 91.75 83 TYR A N 1
ATOM 640 C CA . TYR A 1 83 ? 2.002 7.453 -1.381 1 91.75 83 TYR A CA 1
ATOM 641 C C . TYR A 1 83 ? 1.585 7.73 -2.818 1 91.75 83 TYR A C 1
ATOM 643 O O . TYR A 1 83 ? 2.414 8.109 -3.648 1 91.75 83 TYR A O 1
ATOM 651 N N . SER A 1 84 ? 0.378 7.418 -3.129 1 88.38 84 SER A N 1
ATOM 652 C CA . SER A 1 84 ? -0.147 7.555 -4.48 1 88.38 84 SER A CA 1
ATOM 653 C C . SER A 1 84 ? -1.583 8.07 -4.469 1 88.38 84 SER A C 1
ATOM 655 O O . SER A 1 84 ? -2.236 8.078 -3.422 1 88.38 84 SER A O 1
ATOM 657 N N . GLU A 1 85 ? -2.076 8.453 -5.586 1 87.06 85 GLU A N 1
ATOM 658 C CA . GLU A 1 85 ? -3.445 8.945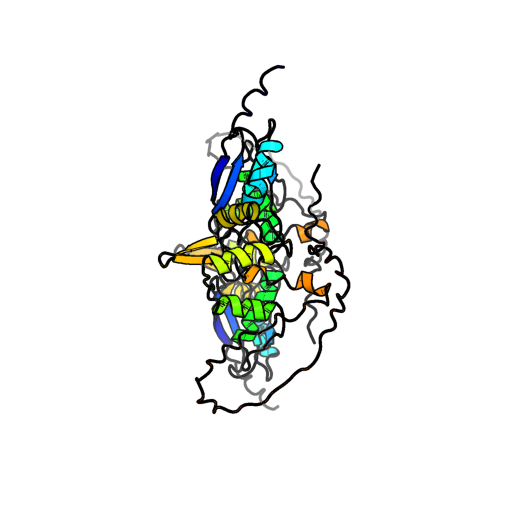 -5.719 1 87.06 85 GLU A CA 1
ATOM 659 C C . GLU A 1 85 ? -4.457 7.871 -5.324 1 87.06 85 GLU A C 1
ATOM 661 O O . GLU A 1 85 ? -5.512 8.18 -4.766 1 87.06 85 GLU A O 1
ATOM 666 N N . LEU A 1 86 ? -4.094 6.68 -5.645 1 88.5 86 LEU A N 1
ATOM 667 C CA . LEU A 1 86 ? -5.012 5.586 -5.336 1 88.5 86 LEU A CA 1
ATOM 668 C C . LEU A 1 86 ? -5.234 5.477 -3.832 1 88.5 86 LEU A C 1
ATOM 670 O O . LEU A 1 86 ? -6.355 5.227 -3.383 1 88.5 86 LEU A O 1
ATOM 674 N N . ILE A 1 87 ? -4.242 5.66 -3.088 1 91.19 87 ILE A N 1
ATOM 675 C CA . ILE A 1 87 ? -4.336 5.586 -1.634 1 91.19 87 ILE A CA 1
ATOM 676 C C . ILE A 1 87 ? -5.293 6.66 -1.124 1 91.19 87 ILE A C 1
ATOM 678 O O . ILE A 1 87 ? -6.152 6.387 -0.282 1 91.19 87 ILE A O 1
ATOM 682 N N . TYR A 1 88 ? -5.164 7.84 -1.687 1 91.19 88 TYR A N 1
ATOM 683 C CA . TYR A 1 88 ? -5.996 8.945 -1.235 1 91.19 88 TYR A CA 1
ATOM 684 C C . TYR A 1 88 ? -7.434 8.781 -1.718 1 91.19 88 TYR A C 1
ATOM 686 O O . TYR A 1 88 ? -8.375 9.141 -1.012 1 91.19 88 TYR A O 1
ATOM 694 N N . PHE A 1 89 ? -7.551 8.281 -2.902 1 89.81 89 PHE A N 1
ATOM 695 C CA . PHE A 1 89 ? -8.883 8 -3.42 1 89.81 89 PHE A CA 1
ATOM 696 C C . PHE A 1 89 ? -9.617 7.023 -2.514 1 89.81 89 PHE A C 1
ATOM 698 O O . PHE A 1 89 ? -10.766 7.27 -2.121 1 89.81 89 PHE A O 1
ATOM 705 N N . LEU A 1 90 ? -8.984 5.93 -2.18 1 91.88 90 LEU A N 1
ATOM 706 C CA . LEU A 1 90 ? -9.578 4.938 -1.293 1 91.88 90 LEU A CA 1
ATOM 707 C C . LEU A 1 90 ? -9.852 5.531 0.085 1 91.88 90 LEU A C 1
ATOM 709 O O . LEU A 1 90 ? -10.844 5.191 0.727 1 91.88 90 LEU A O 1
ATOM 713 N N . LEU A 1 91 ? -9 6.398 0.526 1 94.69 91 LEU A N 1
ATOM 714 C CA . LEU A 1 91 ? -9.148 7.039 1.826 1 94.69 91 LEU A CA 1
ATOM 715 C C . LEU A 1 91 ? -10.438 7.859 1.88 1 94.69 91 LEU A C 1
ATOM 717 O O . LEU A 1 91 ? -11.195 7.77 2.848 1 94.69 91 LEU A O 1
ATOM 721 N N . ILE A 1 92 ? -10.594 8.664 0.833 1 93.06 92 ILE A N 1
ATOM 722 C CA . ILE A 1 92 ? -11.781 9.508 0.78 1 93.06 92 ILE A CA 1
ATOM 723 C C . ILE A 1 92 ? -13.039 8.648 0.874 1 93.06 92 ILE A C 1
ATOM 725 O O . ILE A 1 92 ? -13.977 8.984 1.598 1 93.06 92 ILE A O 1
ATOM 729 N N . LYS A 1 93 ? -13.008 7.523 0.231 1 90.88 93 LYS A N 1
ATOM 730 C CA . LYS A 1 93 ? -14.148 6.617 0.283 1 90.88 93 LYS A CA 1
ATOM 731 C C . LYS A 1 93 ? -14.312 6.016 1.677 1 90.88 93 LYS A C 1
ATOM 733 O O . LYS A 1 93 ? -15.43 5.859 2.164 1 90.88 93 LYS A O 1
ATOM 738 N N . ARG A 1 94 ? -13.289 5.691 2.287 1 92.75 94 ARG A N 1
ATOM 739 C CA . ARG A 1 94 ? -13.328 5.156 3.643 1 92.75 94 ARG A CA 1
ATOM 740 C C . ARG A 1 94 ? -13.891 6.18 4.621 1 92.75 94 ARG A C 1
ATOM 742 O O . ARG A 1 94 ? -14.695 5.836 5.492 1 92.75 94 ARG A O 1
ATOM 749 N N . ILE A 1 95 ? -13.445 7.426 4.473 1 93.81 95 ILE A N 1
ATOM 750 C CA . ILE A 1 95 ? -13.883 8.484 5.371 1 93.81 95 ILE A CA 1
ATOM 751 C C . ILE A 1 95 ? -15.383 8.727 5.184 1 93.81 95 ILE A C 1
ATOM 753 O O . ILE A 1 95 ? -16.125 8.891 6.156 1 93.81 95 ILE A O 1
ATOM 757 N N . LYS A 1 96 ? -15.773 8.766 3.934 1 89.88 96 LYS A N 1
ATOM 758 C CA . LYS A 1 96 ? -17.203 8.945 3.646 1 89.88 96 LYS A CA 1
ATOM 759 C C . LYS A 1 96 ? -18.031 7.824 4.258 1 89.88 96 LYS A C 1
ATOM 761 O O . LYS A 1 96 ? -19.109 8.07 4.805 1 89.88 96 LYS A O 1
ATOM 766 N N . ARG A 1 97 ? -17.547 6.66 4.172 1 87.88 97 ARG A N 1
ATOM 767 C CA . ARG A 1 97 ? -18.25 5.523 4.766 1 87.88 97 ARG A CA 1
ATOM 768 C C . ARG A 1 97 ? -18.297 5.645 6.285 1 87.88 97 ARG A C 1
ATOM 770 O O . ARG A 1 97 ? -19.312 5.309 6.902 1 87.88 97 ARG A O 1
ATOM 777 N N . TYR A 1 98 ? -17.297 6.125 6.832 1 90.31 98 TYR A N 1
ATOM 778 C CA . TYR A 1 98 ? -17.188 6.238 8.281 1 90.31 98 TYR A CA 1
ATOM 779 C C . TYR A 1 98 ? -18.094 7.336 8.812 1 90.31 98 TYR A C 1
ATOM 781 O O . TYR A 1 98 ? -18.688 7.195 9.883 1 90.31 98 TYR A O 1
ATOM 789 N N . THR A 1 99 ? -18.156 8.414 8.086 1 88.69 99 THR A N 1
ATOM 790 C CA . THR A 1 99 ? -18.875 9.586 8.594 1 88.69 99 THR A CA 1
ATOM 791 C C . THR A 1 99 ? -20.328 9.57 8.148 1 88.69 99 THR A C 1
ATOM 793 O O . THR A 1 99 ? -21.141 10.383 8.609 1 88.69 99 THR A O 1
ATOM 796 N N . SER A 1 100 ? -20.562 8.711 7.098 1 80.06 100 SER A N 1
ATOM 797 C CA . SER A 1 100 ? -21.906 8.719 6.523 1 80.06 100 SER A CA 1
ATOM 798 C C . SER A 1 100 ? -22.953 8.242 7.539 1 80.06 100 SER A C 1
ATOM 800 O O . SER A 1 100 ? -22.719 7.277 8.266 1 80.06 100 SER A O 1
ATOM 802 N N . ILE A 1 101 ? -23.938 9.062 7.559 1 65.69 101 ILE A N 1
ATOM 803 C CA . ILE A 1 101 ? -25.094 8.68 8.336 1 65.69 101 ILE A CA 1
ATOM 804 C C . ILE A 1 101 ? -25.844 7.551 7.629 1 65.69 101 ILE A C 1
ATOM 806 O O . ILE A 1 101 ? -26.469 6.703 8.273 1 65.69 101 ILE A O 1
ATOM 810 N N . HIS A 1 102 ? -25.625 7.52 6.199 1 62.72 102 HIS A N 1
ATOM 811 C CA . HIS A 1 102 ? -26.125 6.418 5.379 1 62.72 102 HIS A CA 1
ATOM 812 C C . HIS A 1 102 ? -24.984 5.742 4.625 1 62.72 102 HIS A C 1
ATOM 814 O O . HIS A 1 102 ? -24.047 6.414 4.168 1 62.72 102 HIS A O 1
ATOM 820 N N . THR A 1 103 ? -24.828 4.516 4.832 1 60.47 103 THR A N 1
ATOM 821 C CA . THR A 1 103 ? -23.734 3.838 4.148 1 60.47 103 THR A CA 1
ATOM 822 C C . THR A 1 103 ? -23.844 4.023 2.637 1 60.47 103 THR A C 1
ATOM 824 O O . THR A 1 103 ? -24.781 3.531 2.012 1 60.47 103 THR A O 1
ATOM 827 N N . PRO A 1 104 ? -22.938 4.965 2.158 1 59.78 104 PRO A N 1
ATOM 828 C CA . PRO A 1 104 ? -22.984 5.098 0.699 1 59.78 104 PRO A CA 1
ATOM 829 C C . PRO A 1 104 ? -22.578 3.809 -0.019 1 59.78 104 PRO A C 1
ATOM 831 O O . PRO A 1 104 ? -21.672 3.104 0.429 1 59.78 104 PRO A O 1
ATOM 834 N N . ILE A 1 105 ? -23.484 3.076 -0.643 1 56.78 105 ILE A N 1
ATOM 835 C CA . ILE A 1 105 ? -23.109 1.989 -1.539 1 56.78 105 ILE A CA 1
ATOM 836 C C . ILE A 1 105 ? -22.578 2.562 -2.85 1 56.78 105 ILE A C 1
ATOM 838 O O . ILE A 1 105 ? -23.266 3.334 -3.523 1 56.78 105 ILE A O 1
ATOM 842 N N . PHE A 1 106 ? -21.297 2.533 -2.84 1 61.44 106 PHE A N 1
ATOM 843 C CA . PHE A 1 106 ? -20.719 2.885 -4.129 1 61.44 106 PHE A CA 1
ATOM 844 C C . PHE A 1 106 ? -20.891 1.748 -5.129 1 61.44 106 PHE A C 1
ATOM 846 O O . PHE A 1 106 ? -20.859 0.574 -4.754 1 61.44 106 PHE A O 1
ATOM 853 N N . ARG A 1 107 ? -21.75 1.666 -5.949 1 62.5 107 ARG A N 1
ATOM 854 C CA . ARG A 1 107 ? -21.969 0.588 -6.91 1 62.5 107 ARG A CA 1
ATOM 855 C C . ARG A 1 107 ? -20.766 0.436 -7.848 1 62.5 107 ARG A C 1
ATOM 857 O O . ARG A 1 107 ? -20.891 0.659 -9.055 1 62.5 107 ARG A O 1
ATOM 864 N N . ASN A 1 108 ? -19.469 0.253 -7.086 1 75.75 108 ASN A N 1
ATOM 865 C CA . ASN A 1 108 ? -18.297 0.238 -7.961 1 75.75 108 ASN A CA 1
ATOM 866 C C . ASN A 1 108 ? -17.172 -0.623 -7.387 1 75.75 108 ASN A C 1
ATOM 868 O O . ASN A 1 108 ? -17.391 -1.362 -6.426 1 75.75 108 ASN A O 1
ATOM 872 N N . ALA A 1 109 ? -16.141 -0.686 -8.016 1 77.75 109 ALA A N 1
ATOM 873 C CA . ALA A 1 109 ? -14.953 -1.467 -7.703 1 77.75 109 ALA A CA 1
ATOM 874 C C . ALA A 1 109 ? -14.484 -1.204 -6.277 1 77.75 109 ALA A C 1
ATOM 876 O O . ALA A 1 109 ? -14.031 -2.121 -5.59 1 77.75 109 ALA A O 1
ATOM 877 N N . VAL A 1 110 ? -14.82 -0.107 -5.801 1 82.56 110 VAL A N 1
ATOM 878 C CA . VAL A 1 110 ? -14.367 0.267 -4.461 1 82.56 110 VAL A CA 1
ATOM 879 C C . VAL A 1 110 ? -15.219 -0.45 -3.414 1 82.56 110 VAL A C 1
ATOM 881 O O . VAL A 1 110 ? -14.688 -0.953 -2.418 1 82.56 110 VAL A O 1
ATOM 884 N N . ASP A 1 111 ? -16.469 -0.557 -3.658 1 83.81 111 ASP A N 1
ATOM 885 C CA . ASP A 1 111 ? -17.359 -1.263 -2.732 1 83.81 111 ASP A CA 1
ATOM 886 C C . ASP A 1 111 ? -16.984 -2.742 -2.648 1 83.81 111 ASP A C 1
ATOM 888 O O . ASP A 1 111 ? -17 -3.33 -1.564 1 83.81 111 ASP A O 1
ATOM 892 N N . ALA A 1 112 ? -16.766 -3.266 -3.795 1 85.5 112 ALA A N 1
ATOM 893 C CA . ALA A 1 112 ? -16.344 -4.66 -3.83 1 85.5 112 ALA A CA 1
ATOM 894 C C . ALA A 1 112 ? -15.055 -4.859 -3.047 1 85.5 112 ALA A C 1
ATOM 896 O O . ALA A 1 112 ? -14.914 -5.836 -2.305 1 85.5 112 ALA A O 1
ATOM 897 N N . PHE A 1 113 ? -14.219 -3.92 -3.209 1 90.25 113 PHE A N 1
ATOM 898 C CA . PHE A 1 113 ? -12.945 -3.961 -2.5 1 90.25 113 PHE A CA 1
ATOM 899 C C . PHE A 1 113 ? -13.172 -3.928 -0.991 1 90.25 113 PHE A C 1
ATOM 901 O O . PHE A 1 113 ? -12.609 -4.75 -0.26 1 90.25 113 PHE A O 1
ATOM 908 N N . PHE A 1 114 ? -13.977 -3.029 -0.576 1 89.31 114 PHE A N 1
ATOM 909 C CA . PHE A 1 114 ? -14.234 -2.893 0.853 1 89.31 114 PHE A CA 1
ATOM 910 C C . PHE A 1 114 ? -14.93 -4.133 1.399 1 89.31 114 PHE A C 1
ATOM 912 O O . PHE A 1 114 ? -14.633 -4.578 2.512 1 89.31 114 PHE A O 1
ATOM 919 N N . LYS A 1 115 ? -15.781 -4.66 0.65 1 87.81 115 LYS A N 1
ATOM 920 C CA . LYS A 1 115 ? -16.484 -5.867 1.077 1 87.81 115 LYS A CA 1
ATOM 921 C C . LYS A 1 115 ? -15.523 -7.039 1.233 1 87.81 115 LYS A C 1
ATOM 923 O O . LYS A 1 115 ? -15.625 -7.812 2.189 1 87.81 115 LYS A O 1
ATOM 928 N N . LEU A 1 116 ? -14.672 -7.18 0.309 1 90.44 116 LEU A N 1
ATOM 929 C CA . LEU A 1 116 ? -13.672 -8.242 0.381 1 90.44 116 LEU A CA 1
ATOM 930 C C . LEU A 1 116 ? -12.789 -8.07 1.61 1 90.44 116 LEU A C 1
ATOM 932 O O . LEU A 1 116 ? -12.461 -9.047 2.285 1 90.44 116 LEU A O 1
ATOM 936 N N . GLU A 1 117 ? -12.398 -6.852 1.888 1 89.56 117 GLU A N 1
ATOM 937 C CA . GLU A 1 117 ? -11.531 -6.582 3.029 1 89.56 117 GLU A CA 1
ATOM 938 C C . GLU A 1 117 ? -12.234 -6.898 4.348 1 89.56 117 GLU A C 1
ATOM 940 O O . GLU A 1 117 ? -11.602 -7.371 5.293 1 89.56 117 GLU A O 1
ATOM 945 N N . GLU A 1 118 ? -13.445 -6.676 4.398 1 86.62 118 GLU A N 1
ATOM 946 C CA . GLU A 1 118 ? -14.188 -6.777 5.652 1 86.62 118 GLU A CA 1
ATOM 947 C C . GLU A 1 118 ? -14.656 -8.211 5.902 1 86.62 118 GLU A C 1
ATOM 949 O O . GLU A 1 118 ? -14.633 -8.688 7.035 1 86.62 118 GLU A O 1
ATOM 954 N N . ASP A 1 119 ? -15.047 -8.914 4.867 1 86.56 119 ASP A N 1
ATOM 955 C CA . ASP A 1 119 ? -15.852 -10.102 5.105 1 86.56 119 ASP A CA 1
ATOM 956 C C . ASP A 1 119 ? -15.336 -11.289 4.285 1 86.56 119 ASP A C 1
ATOM 958 O O . ASP A 1 119 ? -16 -12.328 4.207 1 86.56 119 ASP A O 1
ATOM 962 N N . TYR A 1 120 ? -14.266 -11.172 3.729 1 88.31 120 TYR A N 1
ATOM 963 C CA . TYR A 1 120 ? -13.859 -12.234 2.822 1 88.31 120 TYR A CA 1
ATOM 964 C C . TYR A 1 120 ? -13.547 -13.516 3.594 1 88.31 120 TYR A C 1
ATOM 966 O O . TYR A 1 120 ? -12.781 -13.492 4.559 1 88.31 120 TYR A O 1
ATOM 974 N N . VAL A 1 121 ? -14.211 -14.594 3.158 1 87.94 121 VAL A N 1
ATOM 975 C CA . VAL A 1 121 ? -13.906 -15.953 3.592 1 87.94 121 VAL A CA 1
ATOM 976 C C . VAL A 1 121 ? -13.422 -16.781 2.404 1 87.94 121 VAL A C 1
ATOM 978 O O . VAL A 1 121 ? -14.109 -16.875 1.383 1 87.94 121 VAL A O 1
ATOM 981 N N . GLN A 1 122 ? -12.305 -17.328 2.553 1 90.75 122 GLN A N 1
ATOM 982 C CA . GLN A 1 122 ? -11.75 -18.109 1.461 1 90.75 122 GLN A CA 1
ATOM 983 C C . GLN A 1 122 ? -12.555 -19.391 1.242 1 90.75 122 GLN A C 1
ATOM 985 O O . GLN A 1 122 ? -12.664 -20.219 2.143 1 90.75 122 GLN A O 1
ATOM 990 N N . PRO A 1 123 ? -13.078 -19.547 0.124 1 93.25 123 PRO A N 1
ATOM 991 C CA . PRO A 1 123 ? -13.836 -20.781 -0.149 1 93.25 123 PRO A CA 1
ATOM 992 C C . PRO A 1 123 ? -12.961 -22.031 -0.157 1 93.25 123 PRO A C 1
ATOM 994 O O . PRO A 1 123 ? -11.789 -21.953 -0.537 1 93.25 123 PRO A O 1
ATOM 997 N N . SER A 1 124 ? -13.555 -23.062 0.207 1 96.5 124 SER A N 1
ATOM 998 C CA . SER A 1 124 ? -12.891 -24.359 0.2 1 96.5 124 SER A CA 1
ATOM 999 C C . SER A 1 124 ? -13.5 -25.297 -0.844 1 96.5 124 SER A C 1
ATOM 1001 O O . SER A 1 124 ? -14.703 -25.266 -1.077 1 96.5 124 SER A O 1
ATOM 1003 N N . TYR A 1 125 ? -12.648 -26.156 -1.36 1 96.56 125 TYR A N 1
ATOM 1004 C CA . TYR A 1 125 ? -13.07 -27.031 -2.451 1 96.56 125 TYR A CA 1
ATOM 1005 C C . TYR A 1 125 ? -12.602 -28.453 -2.211 1 96.56 125 TYR A C 1
ATOM 1007 O O . TYR A 1 125 ? -11.562 -28.672 -1.589 1 96.56 125 TYR A O 1
ATOM 1015 N N . THR A 1 126 ? -13.391 -29.359 -2.764 1 97.12 126 THR A N 1
ATOM 1016 C CA . THR A 1 126 ? -12.891 -30.734 -2.852 1 97.12 126 THR A CA 1
ATOM 1017 C C . THR A 1 126 ? -11.836 -30.859 -3.945 1 97.12 126 THR A C 1
ATOM 1019 O O . THR A 1 126 ? -11.641 -29.938 -4.734 1 97.12 126 THR A O 1
ATOM 1022 N N . GLN A 1 127 ? -11.18 -31.984 -3.916 1 95.19 127 GLN A N 1
ATOM 1023 C CA . GLN A 1 127 ? -10.148 -32.219 -4.922 1 95.19 127 GLN A CA 1
ATOM 1024 C C . GLN A 1 127 ? -10.711 -32.094 -6.332 1 95.19 127 GLN A C 1
ATOM 1026 O O . GLN A 1 127 ? -10.109 -31.453 -7.191 1 95.19 127 GLN A O 1
ATOM 1031 N N . ASN A 1 128 ? -11.867 -32.75 -6.57 1 94.19 128 ASN A N 1
ATOM 1032 C CA . ASN A 1 128 ? -12.477 -32.719 -7.895 1 94.19 128 ASN A CA 1
ATOM 1033 C C . ASN A 1 128 ? -12.891 -31.281 -8.273 1 94.19 128 ASN A C 1
ATOM 1035 O O . ASN A 1 128 ? -12.688 -30.859 -9.414 1 94.19 128 ASN A O 1
ATOM 1039 N N . GLU A 1 129 ? -13.438 -30.578 -7.336 1 93.69 129 GLU A N 1
ATOM 1040 C CA . GLU A 1 129 ? -13.898 -29.203 -7.578 1 93.69 129 GLU A CA 1
ATOM 1041 C C . GLU A 1 129 ? -12.734 -28.281 -7.922 1 93.69 129 GLU A C 1
ATOM 1043 O O . GLU A 1 129 ? -12.828 -27.469 -8.844 1 93.69 129 GLU A O 1
ATOM 1048 N N . ILE A 1 130 ? -11.656 -28.375 -7.168 1 93.5 130 ILE A N 1
ATOM 1049 C CA . ILE A 1 130 ? -10.547 -27.453 -7.344 1 93.5 130 ILE A CA 1
ATOM 1050 C C . ILE A 1 130 ? -9.828 -27.766 -8.656 1 93.5 130 ILE A C 1
ATOM 1052 O O . ILE A 1 130 ? -9.352 -26.844 -9.336 1 93.5 130 ILE A O 1
ATOM 1056 N N . MET A 1 131 ? -9.711 -29.031 -9 1 91.62 131 MET A N 1
ATOM 1057 C CA . MET A 1 131 ? -9.109 -29.406 -10.281 1 91.62 131 MET A CA 1
ATOM 1058 C C . MET A 1 131 ? -9.891 -28.812 -11.445 1 91.62 131 MET A C 1
ATOM 1060 O O . MET A 1 131 ? -9.305 -28.312 -12.398 1 91.62 131 MET A O 1
ATOM 1064 N N . LYS A 1 132 ? -11.156 -28.906 -11.359 1 89.75 132 LYS A N 1
ATOM 1065 C CA . LYS A 1 132 ? -12 -28.328 -12.398 1 89.75 132 LYS A CA 1
ATOM 1066 C C . LYS A 1 132 ? -11.844 -26.812 -12.461 1 89.75 132 LYS A C 1
ATOM 1068 O O . LYS A 1 132 ? -11.75 -26.234 -13.547 1 89.75 132 LYS A O 1
ATOM 1073 N N . LYS A 1 133 ? -11.836 -26.25 -11.328 1 89.69 133 LYS A N 1
ATOM 1074 C CA . LYS A 1 133 ? -11.719 -24.797 -11.25 1 89.69 133 LYS A CA 1
ATOM 1075 C C . LYS A 1 133 ? -10.414 -24.328 -11.883 1 89.69 133 LYS A C 1
ATOM 1077 O O . LYS A 1 133 ? -10.406 -23.359 -12.648 1 89.69 133 LYS A O 1
ATOM 1082 N N . ILE A 1 134 ? -9.344 -24.969 -11.5 1 89 134 ILE A N 1
ATOM 1083 C CA . ILE A 1 134 ? -8.039 -24.547 -12 1 89 134 ILE A CA 1
ATOM 1084 C C . ILE A 1 134 ? -7.941 -24.844 -13.492 1 89 134 ILE A C 1
ATOM 1086 O O . ILE A 1 134 ? -7.375 -24.062 -14.25 1 89 134 ILE A O 1
ATOM 1090 N N . SER A 1 135 ? -8.492 -25.938 -13.883 1 86.44 135 SER A N 1
ATOM 1091 C CA . SER A 1 135 ? -8.383 -26.359 -15.281 1 86.44 135 SER A CA 1
ATOM 1092 C C . SER A 1 135 ? -9.211 -25.453 -16.188 1 86.44 135 SER A C 1
ATOM 1094 O O . SER A 1 135 ? -8.836 -25.203 -17.328 1 86.44 135 SER A O 1
ATOM 1096 N N . THR A 1 136 ? -10.414 -25 -15.734 1 75.81 136 THR A N 1
ATOM 1097 C CA . THR A 1 136 ? -11.328 -24.203 -16.562 1 75.81 136 THR A CA 1
ATOM 1098 C C . THR A 1 136 ? -11.094 -22.703 -16.344 1 75.81 136 THR A C 1
ATOM 1100 O O . THR A 1 136 ? -11.445 -21.891 -17.203 1 75.81 136 THR A O 1
ATOM 1103 N N . GLY A 1 137 ? -10.891 -22.375 -15.133 1 61.91 137 GLY A N 1
ATOM 1104 C CA . GLY A 1 137 ? -11.039 -21.031 -14.586 1 61.91 137 GLY A CA 1
ATOM 1105 C C . GLY A 1 137 ? -10 -20.047 -15.109 1 61.91 137 GLY A C 1
ATOM 1106 O O . GLY A 1 137 ? -10.352 -18.969 -15.562 1 61.91 137 GLY A O 1
ATOM 1107 N N . LEU A 1 138 ? -8.711 -20.375 -14.492 1 52.22 138 LEU A N 1
ATOM 1108 C CA . LEU A 1 138 ? -7.738 -19.297 -14.531 1 52.22 138 LEU A CA 1
ATOM 1109 C C . LEU A 1 138 ? -7.633 -18.703 -15.93 1 52.22 138 LEU A C 1
ATOM 1111 O O . LEU A 1 138 ? -7.539 -17.484 -16.094 1 52.22 138 LEU A O 1
ATOM 1115 N N . TYR A 1 139 ? -7.543 -19.562 -16.906 1 48.97 139 TYR A N 1
ATOM 1116 C CA . TYR A 1 139 ? -7.188 -19.062 -18.234 1 48.97 139 TYR A CA 1
ATOM 1117 C C . TYR A 1 139 ? -8.281 -19.375 -19.25 1 48.97 139 TYR A C 1
ATOM 1119 O O . TYR A 1 139 ? -8.062 -19.266 -20.453 1 48.97 139 TYR A O 1
ATOM 1127 N N . MET A 1 140 ? -9.602 -19.438 -18.703 1 50.31 140 MET A N 1
ATOM 1128 C CA . MET A 1 140 ? -10.57 -19.766 -19.734 1 50.31 140 MET A CA 1
ATOM 1129 C C . MET A 1 140 ? -9.984 -20.75 -20.734 1 50.31 140 MET A C 1
ATOM 1131 O O . MET A 1 140 ? -10.461 -20.844 -21.875 1 50.31 140 MET A O 1
ATOM 1135 N N . LEU A 1 141 ? -8.695 -21.094 -20.469 1 59.47 141 LEU A N 1
ATOM 1136 C CA . LEU A 1 141 ? -8.047 -22.062 -21.344 1 59.47 141 LEU A CA 1
ATOM 1137 C C . LEU A 1 141 ? -8.195 -23.469 -20.781 1 59.47 141 LEU A C 1
ATOM 1139 O O . LEU A 1 141 ? -8.242 -23.656 -19.562 1 59.47 141 LEU A O 1
ATOM 1143 N N . ASN A 1 142 ? -8.906 -24.312 -21.469 1 71.19 142 ASN A N 1
ATOM 1144 C CA . ASN A 1 142 ? -8.961 -25.734 -21.141 1 71.19 142 ASN A CA 1
ATOM 1145 C C . ASN A 1 142 ? -7.566 -26.344 -21.031 1 71.19 142 ASN A C 1
ATOM 1147 O O . ASN A 1 142 ? -7.016 -26.828 -22.016 1 71.19 142 ASN A O 1
ATOM 1151 N N . LEU A 1 143 ? -7.023 -26.25 -19.766 1 81.19 143 LEU A N 1
ATOM 1152 C CA . LEU A 1 143 ? -5.719 -26.859 -19.516 1 81.19 143 LEU A CA 1
ATOM 1153 C C . LEU A 1 143 ? -5.836 -28.375 -19.391 1 81.19 143 LEU A C 1
ATOM 1155 O O . LEU A 1 143 ? -6.852 -28.891 -18.906 1 81.19 143 LEU A O 1
ATOM 1159 N N . ASP A 1 144 ? -4.867 -29.047 -19.938 1 87.31 144 ASP A N 1
ATOM 1160 C CA . ASP A 1 144 ? -4.848 -30.484 -19.703 1 87.31 144 ASP A CA 1
ATOM 1161 C C . ASP A 1 144 ? -4.531 -30.812 -18.25 1 87.31 144 ASP A C 1
ATOM 1163 O O . ASP A 1 144 ? -4.172 -29.922 -17.469 1 87.31 144 ASP A O 1
ATOM 1167 N N . GLU A 1 145 ? -4.727 -32.031 -17.938 1 89.06 145 GLU A N 1
ATOM 1168 C CA . GLU A 1 145 ? -4.594 -32.469 -16.547 1 89.06 145 GLU A CA 1
ATOM 1169 C C . GLU A 1 145 ? -3.178 -32.219 -16.031 1 89.06 145 GLU A C 1
ATOM 1171 O O . GLU A 1 145 ? -2.994 -31.828 -14.875 1 89.06 145 GLU A O 1
ATOM 1176 N N . SER A 1 146 ? -2.174 -32.5 -16.828 1 91.62 146 SER A N 1
ATOM 1177 C CA . SER A 1 146 ? -0.787 -32.344 -16.406 1 91.62 146 SER A CA 1
ATOM 1178 C C . SER A 1 146 ? -0.484 -30.875 -16.094 1 91.62 146 SER A C 1
ATOM 1180 O O . SER A 1 146 ? 0.117 -30.578 -15.062 1 91.62 146 SER A O 1
ATOM 1182 N N . SER A 1 147 ? -0.901 -29.984 -16.938 1 90.25 147 SER A N 1
ATOM 1183 C CA . SER A 1 147 ? -0.701 -28.547 -16.719 1 90.25 147 SER A CA 1
ATOM 1184 C C . SER A 1 147 ? -1.453 -28.062 -15.477 1 90.25 147 SER A C 1
ATOM 1186 O O . SER A 1 147 ? -0.94 -27.25 -14.719 1 90.25 147 SER A O 1
ATOM 1188 N N . THR A 1 148 ? -2.611 -28.578 -15.336 1 91.62 148 THR A N 1
ATOM 1189 C CA . THR A 1 148 ? -3.418 -28.219 -14.172 1 91.62 148 THR A CA 1
ATOM 1190 C C . THR A 1 148 ? -2.707 -28.609 -12.883 1 91.62 148 THR A C 1
ATOM 1192 O O . THR A 1 148 ? -2.625 -27.812 -11.945 1 91.62 148 THR A O 1
ATOM 1195 N N . LYS A 1 149 ? -2.197 -29.797 -12.883 1 93.12 149 LYS A N 1
ATOM 1196 C CA . LYS A 1 149 ? -1.498 -30.281 -11.695 1 93.12 149 LYS A CA 1
ATOM 1197 C C . LYS A 1 149 ? -0.257 -29.438 -11.398 1 93.12 149 LYS A C 1
ATOM 1199 O O . LYS A 1 149 ? 0.067 -29.188 -10.242 1 93.12 149 LYS A O 1
ATOM 1204 N N . ILE A 1 150 ? 0.448 -29.047 -12.453 1 94 150 ILE A N 1
ATOM 1205 C CA . ILE A 1 150 ? 1.633 -28.219 -12.297 1 94 150 ILE A CA 1
ATOM 1206 C C . ILE A 1 150 ? 1.248 -26.891 -11.633 1 94 150 ILE A C 1
ATOM 1208 O O . ILE A 1 150 ? 1.88 -26.469 -10.664 1 94 150 ILE A O 1
ATOM 1212 N N . LEU A 1 151 ? 0.215 -26.297 -12.078 1 93.5 151 LEU A N 1
ATOM 1213 C CA . LEU A 1 151 ? -0.226 -25.016 -11.539 1 93.5 151 LEU A CA 1
ATOM 1214 C C . LEU A 1 151 ? -0.703 -25.172 -10.094 1 93.5 151 LEU A C 1
ATOM 1216 O O . LEU A 1 151 ? -0.537 -24.266 -9.281 1 93.5 151 LEU A O 1
ATOM 1220 N N . MET A 1 152 ? -1.235 -26.312 -9.773 1 95 152 MET A N 1
ATOM 1221 C CA . MET A 1 152 ? -1.805 -26.547 -8.453 1 95 152 MET A CA 1
ATOM 1222 C C . MET A 1 152 ? -0.706 -26.672 -7.398 1 95 152 MET A C 1
ATOM 1224 O O . MET A 1 152 ? -0.959 -26.484 -6.207 1 95 152 MET A O 1
ATOM 1228 N N . THR A 1 153 ? 0.503 -26.922 -7.801 1 96.5 153 THR A N 1
ATOM 1229 C CA . THR A 1 153 ? 1.59 -27.078 -6.844 1 96.5 153 THR A CA 1
ATOM 1230 C C . THR A 1 153 ? 1.797 -25.797 -6.035 1 96.5 153 THR A C 1
ATOM 1232 O O . THR A 1 153 ? 2.256 -25.859 -4.895 1 96.5 153 THR A O 1
ATOM 1235 N N . ARG A 1 154 ? 1.396 -24.734 -6.668 1 97.5 154 ARG A N 1
ATOM 1236 C CA . ARG A 1 154 ? 1.585 -23.453 -5.988 1 97.5 154 ARG A CA 1
ATOM 1237 C C . ARG A 1 154 ? 0.269 -22.688 -5.879 1 97.5 154 ARG A C 1
ATOM 1239 O O . ARG A 1 154 ? 0.125 -21.812 -5.031 1 97.5 154 ARG A O 1
ATOM 1246 N N . GLY A 1 155 ? -0.662 -23.062 -6.695 1 96.62 155 GLY A N 1
ATOM 1247 C CA . GLY A 1 155 ? -1.881 -22.281 -6.824 1 96.62 155 GLY A CA 1
ATOM 1248 C C . GLY A 1 155 ? -2.951 -22.672 -5.824 1 96.62 155 GLY A C 1
ATOM 1249 O O . GLY A 1 155 ? -3.98 -22.016 -5.715 1 96.62 155 GLY A O 1
ATOM 1250 N N . VAL A 1 156 ? -2.672 -23.828 -5.109 1 97.06 156 VAL A N 1
ATOM 1251 C CA . VAL A 1 156 ? -3.652 -24.281 -4.133 1 97.06 156 VAL A CA 1
ATOM 1252 C C . VAL A 1 156 ? -2.938 -24.812 -2.895 1 97.06 156 VAL A C 1
ATOM 1254 O O . VAL A 1 156 ? -1.745 -25.125 -2.947 1 97.06 156 VAL A O 1
ATOM 1257 N N . THR A 1 157 ? -3.621 -24.797 -1.816 1 97.44 157 THR A N 1
ATOM 1258 C CA . THR A 1 157 ? -3.156 -25.391 -0.569 1 97.44 157 THR A CA 1
ATOM 1259 C C . THR A 1 157 ? -4.191 -26.375 -0.016 1 97.44 157 THR A C 1
ATOM 1261 O O . THR A 1 157 ? -5.383 -26.062 0.031 1 97.44 157 THR A O 1
ATOM 1264 N N . GLN A 1 158 ? -3.77 -27.5 0.307 1 97.44 158 GLN A N 1
ATOM 1265 C CA . GLN A 1 158 ? -4.645 -28.469 0.957 1 97.44 158 GLN A CA 1
ATOM 1266 C C . GLN A 1 158 ? -4.656 -28.266 2.471 1 97.44 158 GLN A C 1
ATOM 1268 O O . GLN A 1 158 ? -3.607 -28.297 3.113 1 97.44 158 GLN A O 1
ATOM 1273 N N . LYS A 1 159 ? -5.766 -28.125 3.004 1 97.19 159 LYS A N 1
ATOM 1274 C CA . LYS A 1 159 ? -5.938 -27.938 4.441 1 97.19 159 LYS A CA 1
ATOM 1275 C C . LYS A 1 159 ? -5.91 -29.281 5.172 1 97.19 159 LYS A C 1
ATOM 1277 O O . LYS A 1 159 ? -5.902 -30.328 4.539 1 97.19 159 LYS A O 1
ATOM 1282 N N . GLU A 1 160 ? -5.883 -29.188 6.473 1 96.5 160 GLU A N 1
ATOM 1283 C CA . GLU A 1 160 ? -5.816 -30.375 7.305 1 96.5 160 GLU A CA 1
ATOM 1284 C C . GLU A 1 160 ? -7.039 -31.266 7.094 1 96.5 160 GLU A C 1
ATOM 1286 O O . GLU A 1 160 ? -6.941 -32.5 7.16 1 96.5 160 GLU A O 1
ATOM 1291 N N . ASP A 1 161 ? -8.156 -30.688 6.82 1 96.5 161 ASP A N 1
ATOM 1292 C CA . ASP A 1 161 ? -9.398 -31.438 6.645 1 96.5 161 ASP A CA 1
ATOM 1293 C C . ASP A 1 161 ? -9.477 -32.062 5.246 1 96.5 161 ASP A C 1
ATOM 1295 O O . ASP A 1 161 ? -10.477 -32.688 4.891 1 96.5 161 ASP A O 1
ATOM 1299 N N . GLY A 1 162 ? -8.453 -31.828 4.469 1 96.75 162 GLY A N 1
ATOM 1300 C CA . GLY A 1 162 ? -8.383 -32.406 3.145 1 96.75 162 GLY A CA 1
ATOM 1301 C C . GLY A 1 162 ? -8.93 -31.516 2.057 1 96.75 162 GLY A C 1
ATOM 1302 O O . GLY A 1 162 ? -8.773 -31.797 0.868 1 96.75 162 GLY A O 1
ATOM 1303 N N . MET A 1 163 ? -9.617 -30.406 2.473 1 97.81 163 MET A N 1
ATOM 1304 C CA . MET A 1 163 ? -10.164 -29.453 1.512 1 97.81 163 MET A CA 1
ATOM 1305 C C . MET A 1 163 ? -9.07 -28.547 0.955 1 97.81 163 MET A C 1
ATOM 1307 O O . MET A 1 163 ? -7.984 -28.453 1.529 1 97.81 163 MET A O 1
ATOM 1311 N N . TYR A 1 164 ? -9.43 -27.969 -0.233 1 97.5 164 TYR A N 1
ATOM 1312 C CA . TYR A 1 164 ? -8.445 -27.125 -0.901 1 97.5 164 TYR A CA 1
ATOM 1313 C C . TYR A 1 164 ? -8.906 -25.672 -0.923 1 97.5 164 TYR A C 1
ATOM 1315 O O . TYR A 1 164 ? -10.102 -25.391 -1.024 1 97.5 164 TYR A O 1
ATOM 1323 N N . VAL A 1 165 ? -7.922 -24.797 -0.837 1 96.62 165 VAL A N 1
ATOM 1324 C CA . VAL A 1 165 ? -8.172 -23.375 -1.062 1 96.62 165 VAL A CA 1
ATOM 1325 C C . VAL A 1 165 ? -7.254 -22.859 -2.162 1 96.62 165 VAL A C 1
ATOM 1327 O O . VAL A 1 165 ? -6.16 -23.391 -2.371 1 96.62 165 VAL A O 1
ATOM 1330 N N . VAL A 1 166 ? -7.719 -21.797 -2.863 1 95.25 166 VAL A N 1
ATOM 1331 C CA . VAL A 1 166 ? -6.926 -21.188 -3.928 1 95.25 166 VAL A CA 1
ATOM 1332 C C . VAL A 1 166 ? -5.965 -20.172 -3.332 1 95.25 166 VAL A C 1
ATOM 1334 O O . VAL A 1 166 ? -6.355 -19.344 -2.498 1 95.25 166 VAL A O 1
ATOM 1337 N N . ASN A 1 167 ? -4.727 -20.281 -3.727 1 96.5 167 ASN A N 1
ATOM 1338 C CA . ASN A 1 167 ? -3.719 -19.328 -3.281 1 96.5 167 ASN A CA 1
ATOM 1339 C C . ASN A 1 167 ? -3.742 -18.062 -4.129 1 96.5 167 AS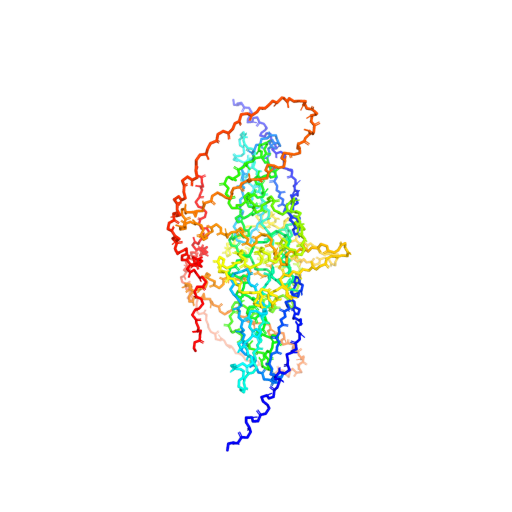N A C 1
ATOM 1341 O O . ASN A 1 167 ? -2.773 -17.75 -4.824 1 96.5 167 ASN A O 1
ATOM 1345 N N . ARG A 1 168 ? -4.77 -17.328 -3.939 1 94.69 168 ARG A N 1
ATOM 1346 C CA . ARG A 1 168 ? -4.961 -16.094 -4.672 1 94.69 168 ARG A CA 1
ATOM 1347 C C . ARG A 1 168 ? -5.773 -15.086 -3.854 1 94.69 168 ARG A C 1
ATOM 1349 O O . ARG A 1 168 ? -6.871 -15.406 -3.391 1 94.69 168 ARG A O 1
ATOM 1356 N N . ASP A 1 169 ? -5.176 -13.922 -3.76 1 95.06 169 ASP A N 1
ATOM 1357 C CA . ASP A 1 169 ? -5.887 -12.859 -3.064 1 95.06 169 ASP A CA 1
ATOM 1358 C C . ASP A 1 169 ? -7.117 -12.414 -3.854 1 95.06 169 ASP A C 1
ATOM 1360 O O . ASP A 1 169 ? -7 -11.969 -4.996 1 95.06 169 ASP A O 1
ATOM 1364 N N . PRO A 1 170 ? -8.273 -12.562 -3.281 1 91.75 170 PRO A N 1
ATOM 1365 C CA . PRO A 1 170 ? -9.484 -12.18 -4.023 1 91.75 170 PRO A CA 1
ATOM 1366 C C . PRO A 1 170 ? -9.516 -10.695 -4.379 1 91.75 170 PRO A C 1
ATOM 1368 O O . PRO A 1 170 ? -10.234 -10.289 -5.297 1 91.75 170 PRO A O 1
ATOM 1371 N N . ARG A 1 171 ? -8.805 -9.852 -3.705 1 91.56 171 ARG A N 1
ATOM 1372 C CA . ARG A 1 171 ? -8.773 -8.414 -3.984 1 91.56 171 ARG A CA 1
ATOM 1373 C C . ARG A 1 171 ? -8.188 -8.141 -5.363 1 91.56 171 ARG A C 1
ATOM 1375 O O . ARG A 1 171 ? -8.391 -7.062 -5.93 1 91.56 171 ARG A O 1
ATOM 1382 N N . MET A 1 172 ? -7.457 -9.094 -5.844 1 87.88 172 MET A N 1
ATOM 1383 C CA . MET A 1 172 ? -6.84 -8.938 -7.16 1 87.88 172 MET A CA 1
ATOM 1384 C C . MET A 1 172 ? -7.902 -8.82 -8.25 1 87.88 172 MET A C 1
ATOM 1386 O O . MET A 1 172 ? -7.633 -8.297 -9.328 1 87.88 172 MET A O 1
ATOM 1390 N N . ARG A 1 173 ? -8.961 -9.281 -7.918 1 80.81 173 ARG A N 1
ATOM 1391 C CA . ARG A 1 173 ? -10.031 -9.273 -8.906 1 80.81 173 ARG A CA 1
ATOM 1392 C C . ARG A 1 173 ? -10.688 -7.902 -9 1 80.81 173 ARG A C 1
ATOM 1394 O O . ARG A 1 173 ? -11.477 -7.645 -9.914 1 80.81 173 ARG A O 1
ATOM 1401 N N . VAL A 1 174 ? -10.391 -7.121 -7.992 1 79.56 174 VAL A N 1
ATOM 1402 C CA . VAL A 1 174 ? -10.914 -5.758 -8.016 1 79.56 174 VAL A CA 1
ATOM 1403 C C . VAL A 1 174 ? -9.977 -4.859 -8.82 1 79.56 174 VAL A C 1
ATOM 1405 O O . VAL A 1 174 ? -8.844 -4.605 -8.406 1 79.56 174 VAL A O 1
ATOM 1408 N N . ILE A 1 175 ? -10.18 -4.766 -10.109 1 62.09 175 ILE A N 1
ATOM 1409 C CA . ILE A 1 175 ? -9.32 -3.979 -10.984 1 62.09 175 ILE A CA 1
ATOM 1410 C C . ILE A 1 175 ? -9.391 -2.506 -10.594 1 62.09 175 ILE A C 1
ATOM 1412 O O . ILE A 1 175 ? -10.477 -1.943 -10.445 1 62.09 175 ILE A O 1
ATOM 1416 N N . PRO A 1 176 ? -8.195 -1.976 -10.297 1 57.03 176 PRO A N 1
ATOM 1417 C CA . PRO A 1 176 ? -8.219 -0.572 -9.883 1 57.03 176 PRO A CA 1
ATOM 1418 C C . PRO A 1 176 ? -8.945 0.328 -10.875 1 57.03 176 PRO A C 1
ATOM 1420 O O . PRO A 1 176 ? -8.93 0.058 -12.078 1 57.03 176 PRO A O 1
ATOM 1423 N N . ILE A 1 177 ? -9.914 1.109 -10.391 1 49.91 177 ILE A N 1
ATOM 1424 C CA . ILE A 1 177 ? -10.844 2.016 -11.055 1 49.91 177 ILE A CA 1
ATOM 1425 C C . ILE A 1 177 ? -10.148 2.736 -12.203 1 49.91 177 ILE A C 1
ATOM 1427 O O . ILE A 1 177 ? -10.75 2.975 -13.25 1 49.91 177 ILE A O 1
ATOM 1431 N N . HIS A 1 178 ? -8.953 3.225 -11.906 1 47.31 178 HIS A N 1
ATOM 1432 C CA . HIS A 1 178 ? -8.383 4.062 -12.961 1 47.31 178 HIS A CA 1
ATOM 1433 C C . HIS A 1 178 ? -8.281 3.295 -14.273 1 47.31 178 HIS A C 1
ATOM 1435 O O . HIS A 1 178 ? -8.227 3.9 -15.352 1 47.31 178 HIS A O 1
ATOM 1441 N N . ASN A 1 179 ? -8.188 1.982 -14.07 1 43.62 179 ASN A N 1
ATOM 1442 C CA . ASN A 1 179 ? -8.227 1.19 -15.297 1 43.62 179 ASN A CA 1
ATOM 1443 C C . ASN A 1 179 ? -9.648 1.07 -15.844 1 43.62 179 ASN A C 1
ATOM 1445 O O . ASN A 1 179 ? -9.844 0.679 -16.984 1 43.62 179 ASN A O 1
ATOM 1449 N N . MET A 1 180 ? -10.602 1.222 -14.93 1 38.88 180 MET A N 1
ATOM 1450 C CA . MET A 1 180 ? -12 1.096 -15.312 1 38.88 180 MET A CA 1
ATOM 1451 C C . MET A 1 180 ? -12.453 2.307 -16.125 1 38.88 180 MET A C 1
ATOM 1453 O O . MET A 1 180 ? -13.523 2.281 -16.75 1 38.88 180 MET A O 1
ATOM 1457 N N . VAL A 1 181 ? -11.875 3.424 -15.898 1 36.72 181 VAL A N 1
ATOM 1458 C CA . VAL A 1 181 ? -12.469 4.5 -16.688 1 36.72 181 VAL A CA 1
ATOM 1459 C C . VAL A 1 181 ? -12.484 4.117 -18.156 1 36.72 181 VAL A C 1
ATOM 1461 O O . VAL A 1 181 ? -13.312 4.609 -18.922 1 36.72 181 VAL A O 1
ATOM 1464 N N . SER A 1 182 ? -11.523 3.375 -18.625 1 34.34 182 SER A N 1
ATOM 1465 C CA . SER A 1 182 ? -11.766 3.184 -20.047 1 34.34 182 SER A CA 1
ATOM 1466 C C . SER A 1 182 ? -12.812 2.1 -20.297 1 34.34 182 SER A C 1
ATOM 1468 O O . SER A 1 182 ? -13.5 2.111 -21.312 1 34.34 182 SER A O 1
ATOM 1470 N N . SER A 1 183 ? -12.734 0.854 -19.562 1 33.75 183 SER A N 1
ATOM 1471 C CA . SER A 1 183 ? -13.602 -0.189 -20.094 1 33.75 183 SER A CA 1
ATOM 1472 C C . SER A 1 183 ? -14.984 -0.148 -19.453 1 33.75 183 SER A C 1
ATOM 1474 O O . SER A 1 183 ? -15.102 -0.274 -18.219 1 33.75 183 SER A O 1
ATOM 1476 N N . GLU A 1 184 ? -16.078 0.446 -19.891 1 32.44 184 GLU A N 1
ATOM 1477 C CA . GLU A 1 184 ? -17.516 0.285 -19.75 1 32.44 184 GLU A CA 1
ATOM 1478 C C . GLU A 1 184 ? -17.891 -1.174 -19.484 1 32.44 184 GLU A C 1
ATOM 1480 O O . GLU A 1 184 ? -19.047 -1.485 -19.219 1 32.44 184 GLU A O 1
ATOM 1485 N N . GLN A 1 185 ? -17.141 -2.229 -19.875 1 30.55 185 GLN A N 1
ATOM 1486 C CA . GLN A 1 185 ? -17.75 -3.541 -20.031 1 30.55 185 GLN A CA 1
ATOM 1487 C C . GLN A 1 185 ? -17.625 -4.367 -18.75 1 30.55 185 GLN A C 1
ATOM 1489 O O . GLN A 1 185 ? -16.766 -5.234 -18.656 1 30.55 185 GLN A O 1
ATOM 1494 N N . VAL A 1 186 ? -17.484 -3.92 -17.578 1 32.34 186 VAL A N 1
ATOM 1495 C CA . VAL A 1 186 ? -17.422 -4.875 -16.484 1 32.34 186 VAL A CA 1
ATOM 1496 C C . VAL A 1 186 ? -18.766 -5.586 -16.328 1 32.34 186 VAL A C 1
ATOM 1498 O O . VAL A 1 186 ? -19.781 -4.949 -16.078 1 32.34 186 VAL A O 1
ATOM 1501 N N . GLU A 1 187 ? -18.906 -6.793 -16.844 1 29.91 187 GLU A N 1
ATOM 1502 C CA . GLU A 1 187 ? -20.078 -7.633 -16.594 1 29.91 187 GLU A CA 1
ATOM 1503 C C . GLU A 1 187 ? -20.234 -7.914 -15.102 1 29.91 187 GLU A C 1
ATOM 1505 O O . GLU A 1 187 ? -19.25 -8.039 -14.375 1 29.91 187 GLU A O 1
ATOM 1510 N N . GLU A 1 188 ? -21.281 -7.648 -14.5 1 28.78 188 GLU A N 1
ATOM 1511 C CA . GLU A 1 188 ? -21.797 -7.938 -13.172 1 28.78 188 GLU A CA 1
ATOM 1512 C C . GLU A 1 188 ? -21.484 -9.375 -12.758 1 28.78 188 GLU A C 1
ATOM 1514 O O . GLU A 1 188 ? -21.75 -10.312 -13.5 1 28.78 188 GLU A O 1
ATOM 1519 N N . PRO A 1 189 ? -20.547 -9.57 -11.875 1 30.75 189 PRO A N 1
ATOM 1520 C CA . PRO A 1 189 ? -20.453 -10.953 -11.414 1 30.75 189 PRO A CA 1
ATOM 1521 C C . PRO A 1 189 ? -21.797 -11.508 -10.938 1 30.75 189 PRO A C 1
ATOM 1523 O O . PRO A 1 189 ? -22.625 -10.758 -10.43 1 30.75 189 PRO A O 1
ATOM 1526 N N . ASP A 1 190 ? -22.375 -12.539 -11.516 1 28.53 190 ASP A N 1
ATOM 1527 C CA . ASP A 1 190 ? -23.547 -13.305 -11.102 1 28.53 190 ASP A CA 1
ATOM 1528 C C . ASP A 1 190 ? -23.469 -13.68 -9.625 1 28.53 190 ASP A C 1
ATOM 1530 O O . ASP A 1 190 ? -22.5 -14.312 -9.195 1 28.53 190 ASP A O 1
ATOM 1534 N N . SER A 1 191 ? -23.953 -12.836 -8.734 1 29.2 191 SER A N 1
ATOM 1535 C CA . SER A 1 191 ? -24.297 -13.141 -7.348 1 29.2 191 SER A CA 1
ATOM 1536 C C . SER A 1 191 ? -25.031 -14.477 -7.242 1 29.2 191 SER A C 1
ATOM 1538 O O . SER A 1 191 ? -26.266 -14.508 -7.203 1 29.2 191 SER A O 1
ATOM 1540 N N . HIS A 1 192 ? -24.703 -15.516 -7.918 1 29.78 192 HIS A N 1
ATOM 1541 C CA . HIS A 1 192 ? -25.438 -16.734 -7.598 1 29.78 192 HIS A CA 1
ATOM 1542 C C . HIS A 1 192 ? -25.172 -17.188 -6.164 1 29.78 192 HIS A C 1
ATOM 1544 O O . HIS A 1 192 ? -24.766 -18.312 -5.926 1 29.78 192 HIS A O 1
ATOM 1550 N N . LEU A 1 193 ? -24.828 -16.281 -5.219 1 26.2 193 LEU A N 1
ATOM 1551 C CA . LEU A 1 193 ? -24.828 -16.859 -3.879 1 26.2 193 LEU A CA 1
ATOM 1552 C C . LEU A 1 193 ? -26.234 -17.328 -3.484 1 26.2 193 LEU A C 1
ATOM 1554 O O . LEU A 1 193 ? -26.609 -17.219 -2.318 1 26.2 193 LEU A O 1
ATOM 1558 N N . ASP A 1 194 ? -27.094 -17.797 -4.332 1 26.73 194 ASP A N 1
ATOM 1559 C CA . ASP A 1 194 ? -28.344 -18.328 -3.807 1 26.73 194 ASP A CA 1
ATOM 1560 C C . ASP A 1 194 ? -28.094 -19.469 -2.822 1 26.73 194 ASP A C 1
ATOM 1562 O O . ASP A 1 194 ? -27.719 -20.578 -3.227 1 26.73 194 ASP A O 1
ATOM 1566 N N . GLY A 1 195 ? -27.312 -19.266 -1.776 1 23.77 195 GLY A N 1
ATOM 1567 C CA . GLY A 1 195 ? -27.453 -20.344 -0.799 1 23.77 195 GLY A CA 1
ATOM 1568 C C . GLY A 1 195 ? -28.891 -20.594 -0.39 1 23.77 195 GLY A C 1
ATOM 1569 O O . GLY A 1 195 ? -29.469 -19.797 0.353 1 23.77 195 GLY A O 1
ATOM 1570 N N . LYS A 1 196 ? -29.812 -20.906 -1.268 1 24.5 196 LYS A N 1
ATOM 1571 C CA . LYS A 1 196 ? -31.047 -21.516 -0.793 1 24.5 196 LYS A CA 1
ATOM 1572 C C . LYS A 1 196 ? -30.781 -22.609 0.223 1 24.5 196 LYS A C 1
ATOM 1574 O O . LYS A 1 196 ? -30.219 -23.656 -0.123 1 24.5 196 LYS A O 1
ATOM 1579 N N . ALA A 1 197 ? -30.234 -22.172 1.37 1 22.89 197 ALA A N 1
ATOM 1580 C CA . ALA A 1 197 ? -30.531 -23.141 2.432 1 22.89 197 ALA A CA 1
ATOM 1581 C C . ALA A 1 197 ? -31.953 -23.656 2.309 1 22.89 197 ALA A C 1
ATOM 1583 O O . ALA A 1 197 ? -32.906 -22.906 2.418 1 22.89 197 ALA A O 1
ATOM 1584 N N . GLU A 1 198 ? -32.156 -24.562 1.395 1 24.02 198 GLU A N 1
ATOM 1585 C CA . GLU A 1 198 ? -33.344 -25.406 1.298 1 24.02 198 GLU A CA 1
ATOM 1586 C C . GLU A 1 198 ? -33.781 -25.906 2.672 1 24.02 198 GLU A C 1
ATOM 1588 O O . GLU A 1 198 ? -33 -26.594 3.355 1 24.02 198 GLU A O 1
ATOM 1593 N N . SER A 1 199 ? -34.156 -24.953 3.51 1 23.12 199 SER A N 1
ATOM 1594 C CA . SER A 1 199 ? -35.031 -25.516 4.539 1 23.12 199 SER A CA 1
ATOM 1595 C C . SER A 1 199 ? -35.969 -26.578 3.967 1 23.12 199 SER A C 1
ATOM 1597 O O . SER A 1 199 ? -36.562 -26.391 2.9 1 23.12 199 SER A O 1
ATOM 1599 N N . GLY A 1 200 ? -35.5 -27.844 4.117 1 19.62 200 GLY A N 1
ATOM 1600 C CA . GLY A 1 200 ? -36.25 -29.078 3.852 1 19.62 200 GLY A CA 1
ATOM 1601 C C . GLY A 1 200 ? -37.688 -29 4.266 1 19.62 200 GLY A C 1
ATOM 1602 O O . GLY A 1 200 ? -38.062 -29.422 5.371 1 19.62 200 GLY A O 1
ATOM 1603 N N . LYS A 1 201 ? -38.344 -27.828 4.148 1 20.25 201 LYS A N 1
ATOM 1604 C CA . LYS A 1 201 ? -39.719 -28.156 4.418 1 20.25 201 LYS A CA 1
ATOM 1605 C C . LYS A 1 201 ? -40.156 -29.391 3.637 1 20.25 201 LYS A C 1
ATOM 1607 O O . LYS A 1 201 ? -39.875 -29.516 2.439 1 20.25 201 LYS A O 1
ATOM 1612 N N . ALA A 1 202 ? -40.406 -30.453 4.328 1 17.69 202 ALA A N 1
ATOM 1613 C CA . ALA A 1 202 ? -40.938 -31.766 3.951 1 17.69 202 ALA A CA 1
ATOM 1614 C C . ALA A 1 202 ? -42.125 -31.625 3.006 1 17.69 202 ALA A C 1
ATOM 1616 O O . ALA A 1 202 ? -42.875 -32.562 2.83 1 17.69 202 ALA A O 1
ATOM 1617 N N . LYS A 1 203 ? -42.25 -30.391 2.346 1 18.81 203 LYS A N 1
ATOM 1618 C CA . LYS A 1 203 ? -43.594 -30.656 1.858 1 18.81 203 LYS A CA 1
ATOM 1619 C C . LYS A 1 203 ? -43.625 -31.891 0.952 1 18.81 203 LYS A C 1
ATOM 1621 O O . LYS A 1 203 ? -42.75 -32.062 0.111 1 18.81 203 LYS A O 1
ATOM 1626 N N . ALA A 1 204 ? -44.5 -32.844 1.133 1 17.66 204 ALA A N 1
ATOM 1627 C CA . ALA A 1 204 ? -44.906 -34.094 0.557 1 17.66 204 ALA A CA 1
ATOM 1628 C C . ALA A 1 204 ? -45.312 -33.938 -0.905 1 17.66 204 ALA A C 1
ATOM 1630 O O . ALA A 1 204 ? -45.75 -34.906 -1.542 1 17.66 204 ALA A O 1
ATOM 1631 N N . ASN A 1 205 ? -45.156 -32.656 -1.523 1 17.02 205 ASN A N 1
ATOM 1632 C CA . ASN A 1 205 ? -46.125 -32.781 -2.6 1 17.02 205 ASN A CA 1
ATOM 1633 C C . ASN A 1 205 ? -45.75 -33.844 -3.604 1 17.02 205 ASN A C 1
ATOM 1635 O O . ASN A 1 205 ? -44.594 -34.188 -3.736 1 17.02 205 ASN A O 1
ATOM 1639 N N . GLN A 1 206 ? -46.844 -34.188 -4.477 1 16.92 206 GLN A N 1
ATOM 1640 C CA . GLN A 1 206 ? -47.312 -35.219 -5.379 1 16.92 206 GLN A CA 1
ATOM 1641 C C . GLN A 1 206 ? -46.531 -35.25 -6.68 1 16.92 206 GLN A C 1
ATOM 1643 O O . GLN A 1 206 ? -45.781 -34.312 -6.965 1 16.92 206 GLN A O 1
ATOM 1648 N N . ASN A 1 207 ? -47.25 -35.625 -7.82 1 15.87 207 ASN A N 1
ATOM 1649 C CA . ASN A 1 207 ? -47.094 -36.625 -8.867 1 15.87 207 ASN A CA 1
ATOM 1650 C C . ASN A 1 207 ? -46.25 -36.125 -10.023 1 15.87 207 ASN A C 1
ATOM 1652 O O . ASN A 1 207 ? -45.938 -34.938 -10.094 1 15.87 207 ASN A O 1
ATOM 1656 N N . SER A 1 208 ? -46.688 -36.375 -11.359 1 15.75 208 SER A N 1
ATOM 1657 C CA . SER A 1 208 ? -46.25 -37.25 -12.43 1 15.75 208 SER A CA 1
ATOM 1658 C C . SER A 1 208 ? -45.562 -36.5 -13.547 1 15.75 208 SER A C 1
ATOM 1660 O O . SER A 1 208 ? -44.812 -37.094 -14.336 1 15.75 208 SER A O 1
ATOM 1662 N N . ARG A 1 209 ? -45.844 -35.125 -13.805 1 17.11 209 ARG A N 1
ATOM 1663 C CA . ARG A 1 209 ? -46 -35.094 -15.25 1 17.11 209 ARG A CA 1
ATOM 1664 C C . ARG A 1 209 ? -44.688 -35.156 -15.969 1 17.11 209 ARG A C 1
ATOM 1666 O O . ARG A 1 209 ? -43.688 -34.562 -15.523 1 17.11 209 ARG A O 1
ATOM 1673 N N . LYS A 1 210 ? -44.625 -35.781 -17.297 1 16.95 210 LYS A N 1
ATOM 1674 C CA . LYS A 1 210 ? -43.844 -36.531 -18.234 1 16.95 210 LYS A CA 1
ATOM 1675 C C . LYS A 1 210 ? -42.906 -35.625 -19.031 1 16.95 210 LYS A C 1
ATOM 1677 O O . LYS A 1 210 ? -41.719 -35.969 -19.234 1 16.95 210 LYS A O 1
ATOM 1682 N N . ASP A 1 211 ? -43.312 -34.562 -19.719 1 16.95 211 ASP A N 1
ATOM 1683 C CA . ASP A 1 211 ? -43.031 -34.844 -21.141 1 16.95 211 ASP A CA 1
ATOM 1684 C C . ASP A 1 211 ? -41.594 -34.406 -21.484 1 16.95 211 ASP A C 1
ATOM 1686 O O . ASP A 1 211 ? -40.969 -33.656 -20.75 1 16.95 211 ASP A O 1
ATOM 1690 N N . ARG A 1 212 ? -41.344 -34.219 -22.906 1 16.7 212 ARG A N 1
ATOM 1691 C CA . ARG A 1 212 ? -40.5 -34.75 -23.953 1 16.7 212 ARG A CA 1
ATOM 1692 C C . ARG A 1 212 ? -39.219 -33.906 -24.141 1 16.7 212 ARG A C 1
ATOM 1694 O O . ARG A 1 212 ? -38.125 -34.375 -24 1 16.7 212 ARG A O 1
ATOM 1701 N N . THR A 1 213 ? -39.188 -33.094 -25.25 1 17.44 213 THR A N 1
ATOM 1702 C CA . THR A 1 213 ? -38.312 -33.312 -26.391 1 17.44 213 THR A CA 1
ATOM 1703 C C . THR A 1 213 ? -37.031 -32.5 -26.281 1 17.44 213 THR A C 1
ATOM 1705 O O . THR A 1 213 ? -37.031 -31.438 -25.656 1 17.44 213 THR A O 1
ATOM 1708 N N . ASP A 1 214 ? -35.969 -33 -26.781 1 16.84 214 ASP A N 1
ATOM 1709 C CA . ASP A 1 214 ? -34.5 -33.125 -26.781 1 16.84 214 ASP A CA 1
ATOM 1710 C C . ASP A 1 214 ? -33.875 -31.953 -27.562 1 16.84 214 ASP A C 1
ATOM 1712 O O . ASP A 1 214 ? -32.688 -31.984 -27.875 1 16.84 214 ASP A O 1
ATOM 1716 N N . LYS A 1 215 ? -34.531 -30.828 -28.078 1 19.09 215 LYS A N 1
ATOM 1717 C CA . LYS A 1 215 ? -33.812 -30.25 -29.203 1 19.09 215 LYS A CA 1
ATOM 1718 C C . LYS A 1 215 ? -32.438 -29.734 -28.797 1 19.09 215 LYS A C 1
ATOM 1720 O O . LYS A 1 215 ? -32.312 -28.984 -27.812 1 19.09 215 LYS A O 1
ATOM 1725 N N . ARG A 1 216 ? -31.312 -30.25 -29.312 1 18.64 216 ARG A N 1
ATOM 1726 C CA . ARG A 1 216 ? -29.859 -30.312 -29.219 1 18.64 216 ARG A CA 1
ATOM 1727 C C . ARG A 1 216 ? -29.234 -29 -29.703 1 18.64 216 ARG A C 1
ATOM 1729 O O . ARG A 1 216 ? -28.297 -29.016 -30.516 1 18.64 216 ARG A O 1
ATOM 1736 N N . ASN A 1 217 ? -29.844 -27.844 -29.797 1 19.45 217 ASN A N 1
ATOM 1737 C CA . ASN A 1 217 ? -29.125 -26.875 -30.609 1 19.45 217 ASN A CA 1
ATOM 1738 C C . ASN A 1 217 ? -27.828 -26.438 -29.938 1 19.45 217 ASN A C 1
ATOM 1740 O O . ASN A 1 217 ? -27.828 -25.984 -28.797 1 19.45 217 ASN A O 1
ATOM 1744 N N . VAL A 1 218 ? -26.703 -26.984 -30.391 1 19.02 218 VAL A N 1
ATOM 1745 C CA . VAL A 1 218 ? -25.328 -26.812 -29.922 1 19.02 218 VAL A CA 1
ATOM 1746 C C . VAL A 1 218 ? -24.859 -25.391 -30.234 1 19.02 218 VAL A C 1
ATOM 1748 O O . VAL A 1 218 ? -24.812 -24.969 -31.406 1 19.02 218 VAL A O 1
ATOM 1751 N N . PRO A 1 219 ? -25.25 -24.406 -29.562 1 19.92 219 PRO A N 1
ATOM 1752 C CA . PRO A 1 219 ? -24.797 -23.094 -30.047 1 19.92 219 PRO A CA 1
ATOM 1753 C C . PRO A 1 219 ? -23.281 -22.984 -30.109 1 19.92 219 PRO A C 1
ATOM 1755 O O . PRO A 1 219 ? -22.562 -23.703 -29.422 1 19.92 219 PRO A O 1
ATOM 1758 N N . PRO A 1 220 ? -22.734 -22.297 -31.156 1 20.56 220 PRO A N 1
ATOM 1759 C CA . PRO A 1 220 ? -21.375 -22.078 -31.625 1 20.56 220 PRO A CA 1
ATOM 1760 C C . PRO A 1 220 ? -20.484 -21.406 -30.578 1 20.56 220 PRO A C 1
ATOM 1762 O O . PRO A 1 220 ? -20.984 -20.672 -29.719 1 20.56 220 PRO A O 1
ATOM 1765 N N . THR A 1 221 ? -19.359 -22.062 -30.281 1 19.94 221 THR A N 1
ATOM 1766 C CA . THR A 1 221 ? -18.297 -21.828 -29.312 1 19.94 221 THR A CA 1
ATOM 1767 C C . THR A 1 221 ? -17.594 -20.5 -29.578 1 19.94 221 THR A C 1
ATOM 1769 O O . THR A 1 221 ? -16.984 -20.328 -30.641 1 19.94 221 THR A O 1
ATOM 1772 N N . THR A 1 222 ? -18.188 -19.359 -29.391 1 20.89 222 THR A N 1
ATOM 1773 C CA . THR A 1 222 ? -17.5 -18.094 -29.578 1 20.89 222 THR A CA 1
ATOM 1774 C C . THR A 1 222 ? -16.188 -18.078 -28.781 1 20.89 222 THR A C 1
ATOM 1776 O O . THR A 1 222 ? -16.172 -18.453 -27.609 1 20.89 222 THR A O 1
ATOM 1779 N N . THR A 1 223 ? -15.047 -18.156 -29.469 1 20.25 223 THR A N 1
ATOM 1780 C CA . THR A 1 223 ? -13.648 -18.078 -29.062 1 20.25 223 THR A CA 1
ATOM 1781 C C . THR A 1 223 ? -13.391 -16.844 -28.188 1 20.25 223 THR A C 1
ATOM 1783 O O . THR A 1 223 ? -13.609 -15.719 -28.641 1 20.25 223 THR A O 1
ATOM 1786 N N . ALA A 1 224 ? -13.641 -16.906 -26.984 1 24.34 224 ALA A N 1
ATOM 1787 C CA . ALA A 1 224 ? -13.438 -15.883 -25.969 1 24.34 224 ALA A CA 1
ATOM 1788 C C . ALA A 1 224 ? -11.984 -15.414 -25.953 1 24.34 224 ALA A C 1
ATOM 1790 O O . ALA A 1 224 ? -11.07 -16.219 -25.719 1 24.34 224 ALA A O 1
ATOM 1791 N N . GLY A 1 225 ? -11.594 -14.516 -26.844 1 24.36 225 GLY A N 1
ATOM 1792 C CA . GLY A 1 225 ? -10.328 -13.805 -26.844 1 24.36 225 GLY A CA 1
ATOM 1793 C C . GLY A 1 225 ? -9.859 -13.398 -25.469 1 24.36 225 GLY A C 1
ATOM 1794 O O . GLY A 1 225 ? -10.672 -13.094 -24.594 1 24.36 225 GLY A O 1
ATOM 1795 N N . SER A 1 226 ? -8.719 -13.961 -25.031 1 28.73 226 SER A N 1
ATOM 1796 C CA . SER A 1 226 ? -8.008 -13.805 -23.766 1 28.73 226 SER A CA 1
ATOM 1797 C C . SER A 1 226 ? -7.82 -12.336 -23.406 1 28.73 226 SER A C 1
ATOM 1799 O O . SER A 1 226 ? -7.086 -11.617 -24.094 1 28.73 226 SER A O 1
ATOM 1801 N N . ASP A 1 227 ? -8.828 -11.633 -23.125 1 28.03 227 ASP A N 1
ATOM 1802 C CA . ASP A 1 227 ? -8.859 -10.219 -22.797 1 28.03 227 ASP A CA 1
ATOM 1803 C C . ASP A 1 227 ? -7.902 -9.906 -21.641 1 28.03 227 ASP A C 1
ATOM 1805 O O . ASP A 1 227 ? -8.227 -10.148 -20.484 1 28.03 227 ASP A O 1
ATOM 1809 N N . TRP A 1 228 ? -6.613 -10.18 -21.797 1 29.31 228 TRP A N 1
ATOM 1810 C CA . TRP A 1 228 ? -5.742 -9.477 -20.859 1 29.31 228 TRP A CA 1
ATOM 1811 C C . TRP A 1 228 ? -6.09 -7.992 -20.797 1 29.31 228 TRP A C 1
ATOM 1813 O O . TRP A 1 228 ? -6.488 -7.398 -21.812 1 29.31 228 TRP A O 1
ATOM 1823 N N . PRO A 1 229 ? -6.324 -7.496 -19.734 1 33.56 229 PRO A N 1
ATOM 1824 C CA . PRO A 1 229 ? -6.387 -6.043 -19.891 1 33.56 229 PRO A CA 1
ATOM 1825 C C . PRO A 1 229 ? -5.164 -5.473 -20.609 1 33.56 229 PRO A C 1
ATOM 1827 O O . PRO A 1 229 ? -4.078 -6.047 -20.531 1 33.56 229 PRO A O 1
ATOM 1830 N N . PRO A 1 230 ? -5.277 -4.703 -21.781 1 31.56 230 PRO A N 1
ATOM 1831 C CA . PRO A 1 230 ? -4.211 -4.211 -22.641 1 31.56 230 PRO A CA 1
ATOM 1832 C C . PRO A 1 230 ? -2.986 -3.732 -21.875 1 31.56 230 PRO A C 1
ATOM 1834 O O . PRO A 1 230 ? -1.879 -3.701 -22.422 1 31.56 230 PRO A O 1
ATOM 1837 N N . LEU A 1 231 ? -3.148 -3.346 -20.656 1 32.81 231 LEU A N 1
ATOM 1838 C CA . LEU A 1 231 ? -2.025 -2.629 -20.062 1 32.81 231 LEU A CA 1
ATOM 1839 C C . LEU A 1 231 ? -0.895 -3.588 -19.703 1 32.81 231 LEU A C 1
ATOM 1841 O O . LEU A 1 231 ? 0.221 -3.156 -19.406 1 32.81 231 LEU A O 1
ATOM 1845 N N . PHE A 1 232 ? -1.282 -4.816 -19.438 1 31.33 232 PHE A N 1
ATOM 1846 C CA . PHE A 1 232 ? -0.208 -5.711 -19.031 1 31.33 232 PHE A CA 1
ATOM 1847 C C . PHE A 1 232 ? 0.551 -6.238 -20.234 1 31.33 232 PHE A C 1
ATOM 1849 O O . PHE A 1 232 ? 0.983 -7.395 -20.25 1 31.33 232 PHE A O 1
ATOM 1856 N N . ARG A 1 233 ? 0.363 -5.559 -21.391 1 28.72 233 ARG A N 1
ATOM 1857 C CA . ARG A 1 233 ? 1.273 -6.02 -22.438 1 28.72 233 ARG A CA 1
ATOM 1858 C C . ARG A 1 233 ? 2.723 -5.703 -22.078 1 28.72 233 ARG A C 1
ATOM 1860 O O . ARG A 1 233 ? 3.148 -4.551 -22.156 1 28.72 233 ARG A O 1
ATOM 1867 N N . PHE A 1 234 ? 3.318 -6.457 -21.25 1 26.77 234 PHE A N 1
ATOM 1868 C CA . PHE A 1 234 ? 4.734 -6.301 -20.953 1 26.77 234 PHE A CA 1
ATOM 1869 C C . PHE A 1 234 ? 5.578 -6.418 -22.203 1 26.77 234 PHE A C 1
ATOM 1871 O O . PHE A 1 234 ? 5.426 -7.371 -22.984 1 26.77 234 PHE A O 1
ATOM 1878 N N . PRO A 1 235 ? 5.984 -5.32 -22.812 1 26.66 235 PRO A N 1
ATOM 1879 C CA . PRO A 1 235 ? 6.949 -5.586 -23.891 1 26.66 235 PRO A CA 1
ATOM 1880 C C . PRO A 1 235 ? 8.125 -6.441 -23.422 1 26.66 235 PRO A C 1
ATOM 1882 O O . PRO A 1 235 ? 8.477 -6.426 -22.25 1 26.66 235 PRO A O 1
ATOM 1885 N N . LEU A 1 236 ? 8.281 -7.625 -23.938 1 25.38 236 LEU A N 1
ATOM 1886 C CA . LEU A 1 236 ? 9.555 -8.328 -23.828 1 25.38 236 LEU A CA 1
ATOM 1887 C C . LEU A 1 236 ? 10.727 -7.359 -23.922 1 25.38 236 LEU A C 1
ATOM 1889 O O . LEU A 1 236 ? 10.82 -6.586 -24.875 1 25.38 236 LEU A O 1
ATOM 1893 N N . PHE A 1 237 ? 11.078 -6.75 -22.875 1 24.27 237 PHE A N 1
ATOM 1894 C CA . PHE A 1 237 ? 12.305 -5.965 -22.953 1 24.27 237 PHE A CA 1
ATOM 1895 C C . PHE A 1 237 ? 13.43 -6.773 -23.594 1 24.27 237 PHE A C 1
ATOM 1897 O O . PHE A 1 237 ? 13.742 -7.879 -23.141 1 24.27 237 PHE A O 1
ATOM 1904 N N . HIS A 1 238 ? 13.492 -6.754 -24.906 1 24 238 HIS A N 1
ATOM 1905 C CA . HIS A 1 238 ? 14.758 -7.133 -25.5 1 24 238 HIS A CA 1
ATOM 1906 C C . HIS A 1 238 ? 15.906 -6.301 -24.938 1 24 238 HIS A C 1
ATOM 1908 O O . HIS A 1 238 ? 15.766 -5.094 -24.734 1 24 238 HIS A O 1
ATOM 1914 N N . MET B 1 1 ? 25.125 -42.031 -33.875 1 28.97 1 MET B N 1
ATOM 1915 C CA . MET B 1 1 ? 24 -41.438 -33.188 1 28.97 1 MET B CA 1
ATOM 1916 C C . MET B 1 1 ? 24.375 -41.031 -31.766 1 28.97 1 MET B C 1
ATOM 1918 O O . MET B 1 1 ? 24.703 -41.906 -30.953 1 28.97 1 MET B O 1
ATOM 1922 N N . LYS B 1 2 ? 25.047 -39.969 -31.594 1 35.22 2 LYS B N 1
ATOM 1923 C CA . LYS B 1 2 ? 25.641 -39.594 -30.312 1 35.22 2 LYS B CA 1
ATOM 1924 C C . LYS B 1 2 ? 24.578 -39.562 -29.203 1 35.22 2 LYS B C 1
ATOM 1926 O O . LYS B 1 2 ? 23.438 -39.156 -29.438 1 35.22 2 LYS B O 1
ATOM 1931 N N . PRO B 1 3 ? 24.641 -40.438 -28.172 1 33.75 3 PRO B N 1
ATOM 1932 C CA . PRO B 1 3 ? 23.609 -40.375 -27.141 1 33.75 3 PRO B CA 1
ATOM 1933 C C . PRO B 1 3 ? 23.25 -38.938 -26.734 1 33.75 3 PRO B C 1
ATOM 1935 O O . PRO B 1 3 ? 24.078 -38.031 -26.875 1 33.75 3 PRO B O 1
ATOM 1938 N N . TYR B 1 4 ? 22.016 -38.438 -27.094 1 35.16 4 TYR B N 1
ATOM 1939 C CA . TYR B 1 4 ? 21.531 -37.219 -26.453 1 35.16 4 TYR B CA 1
ATOM 1940 C C . TYR B 1 4 ? 22.047 -37.094 -25.031 1 35.16 4 TYR B C 1
ATOM 1942 O O . TYR B 1 4 ? 21.844 -38 -24.203 1 35.16 4 TYR B O 1
ATOM 1950 N N . SER B 1 5 ? 23.234 -36.688 -24.812 1 35.06 5 SER B N 1
ATOM 1951 C CA . SER B 1 5 ? 23.766 -36.406 -23.484 1 35.06 5 SER B CA 1
ATOM 1952 C C . SER B 1 5 ? 22.641 -36.094 -22.5 1 35.06 5 SER B C 1
ATOM 1954 O O . SER B 1 5 ? 21.641 -35.5 -22.875 1 35.06 5 SER B O 1
ATOM 1956 N N . LYS B 1 6 ? 22.375 -36.844 -21.516 1 38.78 6 LYS B N 1
ATOM 1957 C CA . LYS B 1 6 ? 21.469 -36.656 -20.391 1 38.78 6 LYS B CA 1
ATOM 1958 C C . LYS B 1 6 ? 21.312 -35.188 -20.062 1 38.78 6 LYS B C 1
ATOM 1960 O O . LYS B 1 6 ? 22.312 -34.469 -19.812 1 38.78 6 LYS B O 1
ATOM 1965 N N . SER B 1 7 ? 20.469 -34.375 -20.703 1 39.41 7 SER B N 1
ATOM 1966 C CA . SER B 1 7 ? 20.016 -33.031 -20.375 1 39.41 7 SER B CA 1
ATOM 1967 C C . SER B 1 7 ? 20.172 -32.75 -18.891 1 39.41 7 SER B C 1
ATOM 1969 O O . SER B 1 7 ? 19.688 -33.531 -18.047 1 39.41 7 SER B O 1
ATOM 1971 N N . THR B 1 8 ? 21.312 -32.281 -18.328 1 42.81 8 THR B N 1
ATOM 1972 C CA . THR B 1 8 ? 21.547 -31.812 -16.969 1 42.81 8 THR B CA 1
ATOM 1973 C C . THR B 1 8 ? 20.234 -31.375 -16.328 1 42.81 8 THR B C 1
ATOM 1975 O O . THR B 1 8 ? 19.562 -30.469 -16.828 1 42.81 8 THR B O 1
ATOM 1978 N N . GLN B 1 9 ? 19.359 -32.25 -15.867 1 49.53 9 GLN B N 1
ATOM 1979 C CA . GLN B 1 9 ? 18.219 -31.984 -14.984 1 49.53 9 GLN B CA 1
ATOM 1980 C C . GLN B 1 9 ? 18.391 -30.656 -14.242 1 49.53 9 GLN B C 1
ATOM 1982 O O . GLN B 1 9 ? 19.312 -30.516 -13.438 1 49.53 9 GLN B O 1
ATOM 1987 N N . HIS B 1 10 ? 18.484 -29.562 -14.898 1 60.25 10 HIS B N 1
ATOM 1988 C CA . HIS B 1 10 ? 18.672 -28.234 -14.328 1 60.25 10 HIS B CA 1
ATOM 1989 C C . HIS B 1 10 ? 17.891 -28.078 -13.023 1 60.25 10 HIS B C 1
ATOM 1991 O O . HIS B 1 10 ? 16.703 -28.359 -12.977 1 60.25 10 HIS B O 1
ATOM 1997 N N . GLU B 1 11 ? 18.562 -28.281 -11.875 1 80 11 GLU B N 1
ATOM 1998 C CA . GLU B 1 11 ? 18.109 -28.203 -10.484 1 80 11 GLU B CA 1
ATOM 1999 C C . GLU B 1 11 ? 17.328 -26.922 -10.234 1 80 11 GLU B C 1
ATOM 2001 O O . GLU B 1 11 ? 17.766 -25.844 -10.633 1 80 11 GLU B O 1
ATOM 2006 N N . VAL B 1 12 ? 16.031 -27.078 -10.047 1 91.88 12 VAL B N 1
ATOM 2007 C CA . VAL B 1 12 ? 15.188 -25.953 -9.648 1 91.88 12 VAL B CA 1
ATOM 2008 C C . VAL B 1 12 ? 15.203 -25.797 -8.125 1 91.88 12 VAL B C 1
ATOM 2010 O O . VAL B 1 12 ? 15.133 -26.797 -7.402 1 91.88 12 VAL B O 1
ATOM 2013 N N . LYS B 1 13 ? 15.469 -24.625 -7.719 1 94.38 13 LYS B N 1
ATOM 2014 C CA . LYS B 1 13 ? 15.453 -24.328 -6.289 1 94.38 13 LYS B CA 1
ATOM 2015 C C . LYS B 1 13 ? 14.297 -23.406 -5.922 1 94.38 13 LYS B C 1
ATOM 2017 O O . LYS B 1 13 ? 14.055 -22.406 -6.605 1 94.38 13 LYS B O 1
ATOM 2022 N N . GLU B 1 14 ? 13.562 -23.797 -4.887 1 97.19 14 GLU B N 1
ATOM 2023 C CA . GLU B 1 14 ? 12.578 -22.891 -4.309 1 97.19 14 GLU B CA 1
ATOM 2024 C C . GLU B 1 14 ? 13.266 -21.75 -3.561 1 97.19 14 GLU B C 1
ATOM 2026 O O . GLU B 1 14 ? 14.211 -21.969 -2.805 1 97.19 14 GLU B O 1
ATOM 2031 N N . ILE B 1 15 ? 12.773 -20.609 -3.801 1 96.44 15 ILE B N 1
ATOM 2032 C CA . ILE B 1 15 ? 13.391 -19.469 -3.107 1 96.44 15 ILE B CA 1
ATOM 2033 C C . ILE B 1 15 ? 12.305 -18.578 -2.52 1 96.44 15 ILE B C 1
ATOM 2035 O O . ILE B 1 15 ? 11.156 -18.594 -2.984 1 96.44 15 ILE B O 1
ATOM 2039 N N . GLU B 1 16 ? 12.641 -17.891 -1.47 1 98 16 GLU B N 1
ATOM 2040 C CA . GLU B 1 16 ? 11.812 -16.859 -0.853 1 98 16 GLU B CA 1
ATOM 2041 C C . GLU B 1 16 ? 12.586 -15.555 -0.697 1 98 16 GLU B C 1
ATOM 2043 O O . GLU B 1 16 ? 13.656 -15.523 -0.089 1 98 16 GLU B O 1
ATOM 2048 N N . ILE B 1 17 ? 12.07 -14.539 -1.244 1 97.19 17 ILE B N 1
ATOM 2049 C CA . ILE B 1 17 ? 12.656 -13.203 -1.153 1 97.19 17 ILE B CA 1
ATOM 2050 C C . ILE B 1 17 ? 11.859 -12.359 -0.162 1 97.19 17 ILE B C 1
ATOM 2052 O O . ILE B 1 17 ? 10.656 -12.141 -0.345 1 97.19 17 ILE B O 1
ATOM 2056 N N . PRO B 1 18 ? 12.555 -11.844 0.856 1 97.25 18 PRO B N 1
ATOM 2057 C CA . PRO B 1 18 ? 11.82 -11 1.812 1 97.25 18 PRO B CA 1
ATOM 2058 C C . PRO B 1 18 ? 11.398 -9.664 1.221 1 97.25 18 PRO B C 1
ATOM 2060 O O . PRO B 1 18 ? 12.164 -9.047 0.469 1 97.25 18 PRO B O 1
ATOM 2063 N N . VAL B 1 19 ? 10.227 -9.266 1.502 1 96.88 19 VAL B N 1
ATOM 2064 C CA . VAL B 1 19 ? 9.711 -7.941 1.18 1 96.88 19 VAL B CA 1
ATOM 2065 C C . VAL B 1 19 ? 9.086 -7.312 2.42 1 96.88 19 VAL B C 1
ATOM 2067 O O . VAL B 1 19 ? 8.812 -8.008 3.404 1 96.88 19 VAL B O 1
ATOM 2070 N N . PRO B 1 20 ? 8.852 -6.016 2.404 1 96.25 20 PRO B N 1
ATOM 2071 C CA . PRO B 1 20 ? 8.422 -5.344 3.633 1 96.25 20 PRO B CA 1
ATOM 2072 C C . PRO B 1 20 ? 7.117 -5.91 4.188 1 96.25 20 PRO B C 1
ATOM 2074 O O . PRO B 1 20 ? 6.891 -5.879 5.398 1 96.25 20 PRO B O 1
ATOM 2077 N N . TRP B 1 21 ? 6.262 -6.492 3.377 1 97.19 21 TRP B N 1
ATOM 2078 C CA . TRP B 1 21 ? 4.957 -6.941 3.857 1 97.19 21 TRP B CA 1
ATOM 2079 C C . TRP B 1 21 ? 4.926 -8.461 4.004 1 97.19 21 TRP B C 1
ATOM 2081 O O . TRP B 1 21 ? 3.887 -9.039 4.336 1 97.19 21 TRP B O 1
ATOM 2091 N N . GLY B 1 22 ? 6.047 -9.102 3.682 1 98 22 GLY B N 1
ATOM 2092 C CA . GLY B 1 22 ? 6.094 -10.547 3.779 1 98 22 GLY B CA 1
ATOM 2093 C C . GLY B 1 22 ? 7.18 -11.172 2.924 1 98 22 GLY B C 1
ATOM 2094 O O . GLY B 1 22 ? 8.359 -10.836 3.066 1 98 22 GLY B O 1
ATOM 2095 N N . LYS B 1 23 ? 6.727 -12.008 2.029 1 98.56 23 LYS B N 1
ATOM 2096 C CA . LYS B 1 23 ? 7.707 -12.672 1.179 1 98.56 23 LYS B CA 1
ATOM 2097 C C . LYS B 1 23 ? 7.172 -12.859 -0.238 1 98.56 23 LYS B C 1
ATOM 2099 O O . LYS B 1 23 ? 5.961 -12.906 -0.447 1 98.56 23 LYS B O 1
ATOM 2104 N N . VAL B 1 24 ? 8.07 -12.922 -1.161 1 98.56 24 VAL B N 1
ATOM 2105 C CA . VAL B 1 24 ? 7.832 -13.336 -2.541 1 98.56 24 VAL B CA 1
ATOM 2106 C C . VAL B 1 24 ? 8.508 -14.68 -2.801 1 98.56 24 VAL B C 1
ATOM 2108 O O . VAL B 1 24 ? 9.727 -14.805 -2.668 1 98.56 24 VAL B O 1
ATOM 2111 N N . ALA B 1 25 ? 7.652 -15.602 -3.092 1 98.75 25 ALA B N 1
ATOM 2112 C CA . ALA B 1 25 ? 8.164 -16.938 -3.377 1 98.75 25 ALA B CA 1
ATOM 2113 C C . ALA B 1 25 ? 8.43 -17.125 -4.867 1 98.75 25 ALA B C 1
ATOM 2115 O O . ALA B 1 25 ? 7.812 -16.453 -5.699 1 98.75 25 ALA B O 1
ATOM 2116 N N . GLY B 1 26 ? 9.383 -18.016 -5.18 1 98.06 26 GLY B N 1
ATOM 2117 C CA . GLY B 1 26 ? 9.695 -18.266 -6.578 1 98.06 26 GLY B CA 1
ATOM 2118 C C . GLY B 1 26 ? 10.523 -19.516 -6.789 1 98.06 26 GLY B C 1
ATOM 2119 O O . GLY B 1 26 ? 10.781 -20.266 -5.844 1 98.06 26 GLY B O 1
ATOM 2120 N N . LYS B 1 27 ? 10.797 -19.766 -8.055 1 97.31 27 LYS B N 1
ATOM 2121 C CA . LYS B 1 27 ? 11.617 -20.891 -8.516 1 97.31 27 LYS B CA 1
ATOM 2122 C C . LYS B 1 27 ? 12.828 -20.391 -9.312 1 97.31 27 LYS B C 1
ATOM 2124 O O . LYS B 1 27 ? 12.688 -19.562 -10.211 1 97.31 27 LYS B O 1
ATOM 2129 N N . LEU B 1 28 ? 13.922 -20.906 -8.93 1 95.75 28 LEU B N 1
ATOM 2130 C CA . LEU B 1 28 ? 15.164 -20.531 -9.602 1 95.75 28 LEU B CA 1
ATOM 2131 C C . LEU B 1 28 ? 15.773 -21.734 -10.32 1 95.75 28 LEU B C 1
ATOM 2133 O O . LEU B 1 28 ? 16.078 -22.75 -9.688 1 95.75 28 LEU B O 1
ATOM 2137 N N . TRP B 1 29 ? 15.883 -21.594 -11.641 1 95.12 29 TRP B N 1
ATOM 2138 C CA . TRP B 1 29 ? 16.547 -22.594 -12.469 1 95.12 29 TRP B CA 1
ATOM 2139 C C . TRP B 1 29 ? 17.953 -22.141 -12.859 1 95.12 29 TRP B C 1
ATOM 2141 O O . TRP B 1 29 ? 18.141 -21 -13.289 1 95.12 29 TRP B O 1
ATOM 2151 N N . GLY B 1 30 ? 18.938 -23.031 -12.688 1 89.69 30 GLY B N 1
ATOM 2152 C CA . GLY B 1 30 ? 20.297 -22.719 -13.148 1 89.69 30 GLY B CA 1
ATOM 2153 C C . GLY B 1 30 ? 21.188 -22.219 -12.039 1 89.69 30 GLY B C 1
ATOM 2154 O O . GLY B 1 30 ? 20.953 -22.484 -10.859 1 89.69 30 GLY B O 1
ATOM 2155 N N . SER B 1 31 ? 22.234 -21.5 -12.492 1 83 31 SER B N 1
ATOM 2156 C CA . SER B 1 31 ? 23.281 -21.062 -11.562 1 83 31 SER B CA 1
ATOM 2157 C C . SER B 1 31 ? 22.766 -20 -10.609 1 83 31 SER B C 1
ATOM 2159 O O . SER B 1 31 ? 22.047 -19.078 -11.023 1 83 31 SER B O 1
ATOM 2161 N N . GLN B 1 32 ? 23.203 -20.109 -9.438 1 80.25 32 GLN B N 1
ATOM 2162 C CA . GLN B 1 32 ? 22.828 -19.156 -8.414 1 80.25 32 GLN B CA 1
ATOM 2163 C C . GLN B 1 32 ? 23.812 -17.984 -8.352 1 80.25 32 GLN B C 1
ATOM 2165 O O . GLN B 1 32 ? 23.562 -17 -7.648 1 80.25 32 GLN B O 1
ATOM 2170 N N . ASN B 1 33 ? 24.797 -18.078 -9.141 1 81.62 33 ASN B N 1
ATOM 2171 C CA . ASN B 1 33 ? 25.875 -17.094 -9.047 1 81.62 33 ASN B CA 1
ATOM 2172 C C . ASN B 1 33 ? 25.828 -16.109 -10.211 1 81.62 33 ASN B C 1
ATOM 2174 O O . ASN B 1 33 ? 26.781 -15.344 -10.422 1 81.62 33 ASN B O 1
ATOM 2178 N N . LYS B 1 34 ? 24.797 -16.234 -10.984 1 85.19 34 LYS B N 1
ATOM 2179 C CA . LYS B 1 34 ? 24.609 -15.305 -12.094 1 85.19 34 LYS B CA 1
ATOM 2180 C C . LYS B 1 34 ? 23.281 -14.555 -11.961 1 85.19 34 LYS B C 1
ATOM 2182 O O . LYS B 1 34 ? 22.344 -15.062 -11.352 1 85.19 34 LYS B O 1
ATOM 2187 N N . GLN B 1 35 ? 23.266 -13.391 -12.5 1 88.62 35 GLN B N 1
ATOM 2188 C CA . GLN B 1 35 ? 22.016 -12.641 -12.539 1 88.62 35 GLN B CA 1
ATOM 2189 C C . GLN B 1 35 ? 20.953 -13.375 -13.352 1 88.62 35 GLN B C 1
ATOM 2191 O O . GLN B 1 35 ? 21.156 -13.641 -14.539 1 88.62 35 GLN B O 1
ATOM 2196 N N . PRO B 1 36 ? 19.906 -13.57 -12.766 1 92.19 36 PRO B N 1
ATOM 2197 C CA . PRO B 1 36 ? 18.891 -14.336 -13.477 1 92.19 36 PRO B CA 1
ATOM 2198 C C . PRO B 1 36 ? 17.984 -13.461 -14.344 1 92.19 36 PRO B C 1
ATOM 2200 O O . PRO B 1 36 ? 17.859 -12.258 -14.094 1 92.19 36 PRO B O 1
ATOM 2203 N N . ILE B 1 37 ? 17.375 -14.094 -15.281 1 92.31 37 ILE B N 1
ATOM 2204 C CA . ILE B 1 37 ? 16.219 -13.523 -15.984 1 92.31 37 ILE B CA 1
ATOM 2205 C C . ILE B 1 37 ? 14.969 -13.656 -15.125 1 92.31 37 ILE B C 1
ATOM 2207 O O . ILE B 1 37 ? 14.672 -14.742 -14.609 1 92.31 37 ILE B O 1
ATOM 2211 N N . LEU B 1 38 ? 14.336 -12.523 -14.938 1 94.81 38 LEU B N 1
ATOM 2212 C CA . LEU B 1 38 ? 13.109 -12.539 -14.148 1 94.81 38 LEU B CA 1
ATOM 2213 C C . LEU B 1 38 ? 11.906 -12.883 -15.023 1 94.81 38 LEU B C 1
ATOM 2215 O O . LEU B 1 38 ? 11.648 -12.211 -16.031 1 94.81 38 LEU B O 1
ATOM 2219 N N . ALA B 1 39 ? 11.258 -13.961 -14.68 1 96 39 ALA B N 1
ATOM 2220 C CA . ALA B 1 39 ? 10.062 -14.398 -15.391 1 96 39 ALA B CA 1
ATOM 2221 C C . ALA B 1 39 ? 8.805 -14.102 -14.586 1 96 39 ALA B C 1
ATOM 2223 O O . ALA B 1 39 ? 8.672 -14.547 -13.438 1 96 39 ALA B O 1
ATOM 2224 N N . LEU B 1 40 ? 7.918 -13.359 -15.172 1 96.25 40 LEU B N 1
ATOM 2225 C CA . LEU B 1 40 ? 6.664 -12.977 -14.523 1 96.25 40 LEU B CA 1
ATOM 2226 C C . LEU B 1 40 ? 5.48 -13.695 -15.172 1 96.25 40 LEU B C 1
ATOM 2228 O O . LEU B 1 40 ? 5.348 -13.711 -16.391 1 96.25 40 LEU B O 1
ATOM 2232 N N . HIS B 1 41 ? 4.723 -14.305 -14.312 1 94.5 41 HIS B N 1
ATOM 2233 C CA . HIS B 1 41 ? 3.551 -15 -14.836 1 94.5 41 HIS B CA 1
ATOM 2234 C C . HIS B 1 41 ? 2.424 -14.016 -15.148 1 94.5 41 HIS B C 1
ATOM 2236 O O . HIS B 1 41 ? 2.482 -12.852 -14.758 1 94.5 41 HIS B O 1
ATOM 2242 N N . GLY B 1 42 ? 1.432 -14.5 -15.883 1 88.44 42 GLY B N 1
ATOM 2243 C CA . GLY B 1 42 ? 0.255 -13.711 -16.188 1 88.44 42 GLY B CA 1
ATOM 2244 C C . GLY B 1 42 ? -0.773 -13.703 -15.07 1 88.44 42 GLY B C 1
ATOM 2245 O O . GLY B 1 42 ? -0.543 -14.273 -14.008 1 88.44 42 GLY B O 1
ATOM 2246 N N . TRP B 1 43 ? -1.87 -13.039 -15.383 1 82.56 43 TRP B N 1
ATOM 2247 C CA . TRP B 1 43 ? -2.91 -12.852 -14.375 1 82.56 43 TRP B CA 1
ATOM 2248 C C . TRP B 1 43 ? -3.438 -14.188 -13.875 1 82.56 43 TRP B C 1
ATOM 2250 O O . TRP B 1 43 ? -3.691 -15.102 -14.664 1 82.56 43 TRP B O 1
ATOM 2260 N N . GLN B 1 44 ? -3.521 -14.414 -12.625 1 82.12 44 GLN B N 1
ATOM 2261 C CA . GLN B 1 44 ? -4.102 -15.539 -11.898 1 82.12 44 GLN B CA 1
ATOM 2262 C C . GLN B 1 44 ? -3.227 -16.781 -12.023 1 82.12 44 GLN B C 1
ATOM 2264 O O . GLN B 1 44 ? -3.648 -17.875 -11.664 1 82.12 44 GLN B O 1
ATOM 2269 N N . ASP B 1 45 ? -2.119 -16.719 -12.609 1 91.62 45 ASP B N 1
ATOM 2270 C CA . ASP B 1 45 ? -1.152 -17.812 -12.711 1 91.62 45 ASP B CA 1
ATOM 2271 C C . ASP B 1 45 ? -0.15 -17.766 -11.562 1 91.62 45 ASP B C 1
ATOM 2273 O O . ASP B 1 45 ? -0.43 -17.188 -10.508 1 91.62 45 ASP B O 1
ATOM 2277 N N . ASN B 1 46 ? 0.876 -18.578 -11.68 1 96.06 46 ASN B N 1
ATOM 2278 C CA . ASN B 1 46 ? 1.964 -18.578 -10.711 1 96.06 46 ASN B CA 1
ATOM 2279 C C . ASN B 1 46 ? 3.264 -19.078 -11.32 1 96.06 46 ASN B C 1
ATOM 2281 O O . ASN B 1 46 ? 3.316 -19.391 -12.516 1 96.06 46 ASN B O 1
ATOM 2285 N N . ALA B 1 47 ? 4.266 -19.125 -10.547 1 97.94 47 ALA B N 1
ATOM 2286 C CA . ALA B 1 47 ? 5.621 -19.391 -11.023 1 97.94 47 ALA B CA 1
ATOM 2287 C C . ALA B 1 47 ? 5.719 -20.766 -11.672 1 97.94 47 ALA B C 1
ATOM 2289 O O . ALA B 1 47 ? 6.59 -21 -12.508 1 97.94 47 ALA B O 1
ATOM 2290 N N . ALA B 1 48 ? 4.852 -21.703 -11.305 1 97.06 48 ALA B N 1
ATOM 2291 C CA . ALA B 1 48 ? 4.902 -23.062 -11.836 1 97.06 48 ALA B CA 1
ATOM 2292 C C . ALA B 1 48 ? 4.582 -23.078 -13.328 1 97.06 48 ALA B C 1
ATOM 2294 O O . ALA B 1 48 ? 4.848 -24.078 -14.016 1 97.06 48 ALA B O 1
ATOM 2295 N N . SER B 1 49 ? 4.02 -21.969 -13.836 1 94.56 49 SER B N 1
ATOM 2296 C CA . SER B 1 49 ? 3.742 -21.859 -15.266 1 94.56 49 SER B CA 1
ATOM 2297 C C . SER B 1 49 ? 5.023 -21.984 -16.078 1 94.56 49 SER B C 1
ATOM 2299 O O . SER B 1 49 ? 4.977 -22.266 -17.281 1 94.56 49 SER B O 1
ATOM 2301 N N . PHE B 1 50 ? 6.133 -21.828 -15.438 1 96.12 50 PHE B N 1
ATOM 2302 C CA . PHE B 1 50 ? 7.398 -21.844 -16.156 1 96.12 50 PHE B CA 1
ATOM 2303 C C . PHE B 1 50 ? 8.109 -23.172 -16.016 1 96.12 50 PHE B C 1
ATOM 2305 O O . PHE B 1 50 ? 9.211 -23.375 -16.531 1 96.12 50 PHE B O 1
ATOM 2312 N N . ASP B 1 51 ? 7.508 -24.094 -15.352 1 94.94 51 ASP B N 1
ATOM 2313 C CA . ASP B 1 51 ? 8.156 -25.359 -15.023 1 94.94 51 ASP B CA 1
ATOM 2314 C C . ASP B 1 51 ? 8.602 -26.094 -16.281 1 94.94 51 ASP B C 1
ATOM 2316 O O . ASP B 1 51 ? 9.664 -26.719 -16.312 1 94.94 51 ASP B O 1
ATOM 2320 N N . ASN B 1 52 ? 7.82 -26.016 -17.281 1 91.94 52 ASN B N 1
ATOM 2321 C CA . ASN B 1 52 ? 8.133 -26.781 -18.484 1 91.94 52 ASN B CA 1
ATOM 2322 C C . ASN B 1 52 ? 8.984 -25.984 -19.469 1 91.94 52 ASN B C 1
ATOM 2324 O O . ASN B 1 52 ? 9.633 -26.547 -20.344 1 91.94 52 ASN B O 1
ATOM 2328 N N . ILE B 1 53 ? 9 -24.703 -19.281 1 91.19 53 ILE B N 1
ATOM 2329 C CA . ILE B 1 53 ? 9.672 -23.875 -20.297 1 91.19 53 ILE B CA 1
ATOM 2330 C C . ILE B 1 53 ? 11.031 -23.422 -19.766 1 91.19 53 ILE B C 1
ATOM 2332 O O . ILE B 1 53 ? 12 -23.344 -20.531 1 91.19 53 ILE B O 1
ATOM 2336 N N . ALA B 1 54 ? 11.18 -23.203 -18.531 1 93.12 54 ALA B N 1
ATOM 2337 C CA . ALA B 1 54 ? 12.398 -22.625 -17.953 1 93.12 54 ALA B CA 1
ATOM 2338 C C . ALA B 1 54 ? 13.602 -23.531 -18.234 1 93.12 54 ALA B C 1
ATOM 2340 O O . ALA B 1 54 ? 14.648 -23.062 -18.672 1 93.12 54 ALA B O 1
ATOM 2341 N N . PRO B 1 55 ? 13.492 -24.859 -18.094 1 89.56 55 PRO B N 1
ATOM 2342 C CA . PRO B 1 55 ? 14.641 -25.734 -18.359 1 89.56 55 PRO B CA 1
ATOM 2343 C C . PRO B 1 55 ? 15.062 -25.719 -19.828 1 89.56 55 PRO B C 1
ATOM 2345 O O . PRO B 1 55 ? 16.219 -25.984 -20.141 1 89.56 55 PRO B O 1
ATOM 2348 N N . LEU B 1 56 ? 14.109 -25.328 -20.609 1 87.88 56 LEU B N 1
ATOM 2349 C CA . LEU B 1 56 ? 14.391 -25.344 -22.047 1 87.88 56 LEU B CA 1
ATOM 2350 C C . LEU B 1 56 ? 15.094 -24.047 -22.469 1 87.88 56 LEU B C 1
ATOM 2352 O O . LEU B 1 56 ? 15.836 -24.047 -23.453 1 87.88 56 LEU B O 1
ATOM 2356 N N . ILE B 1 57 ? 14.93 -23 -21.672 1 84.44 57 ILE B N 1
ATOM 2357 C CA . ILE B 1 57 ? 15.414 -21.719 -22.156 1 84.44 57 ILE B CA 1
ATOM 2358 C C . ILE B 1 57 ? 16.625 -21.281 -21.328 1 84.44 57 ILE B C 1
ATOM 2360 O O . ILE B 1 57 ? 17.359 -20.375 -21.734 1 84.44 57 ILE B O 1
ATOM 2364 N N . MET B 1 58 ? 16.938 -21.844 -20.141 1 80.94 58 MET B N 1
ATOM 2365 C CA . MET B 1 58 ? 17.938 -21.359 -19.188 1 80.94 58 MET B CA 1
ATOM 2366 C C . MET B 1 58 ? 19.359 -21.625 -19.719 1 80.94 58 MET B C 1
ATOM 2368 O O . MET B 1 58 ? 20.297 -20.922 -19.359 1 80.94 58 MET B O 1
ATOM 2372 N N . LYS B 1 59 ? 19.578 -21.922 -20.906 1 78.94 59 LYS B N 1
ATOM 2373 C CA . LYS B 1 59 ? 20.922 -22.219 -21.406 1 78.94 59 LYS B CA 1
ATOM 2374 C C . LYS B 1 59 ? 22 -21.781 -20.422 1 78.94 59 LYS B C 1
ATOM 2376 O O . LYS B 1 59 ? 22.062 -22.312 -19.312 1 78.94 59 LYS B O 1
ATOM 2381 N N . ASN B 1 60 ? 22.672 -20.672 -20.5 1 82.25 60 ASN B N 1
ATOM 2382 C CA . ASN B 1 60 ? 23.734 -20.219 -19.609 1 82.25 60 ASN B CA 1
ATOM 2383 C C . ASN B 1 60 ? 23.266 -19.094 -18.703 1 82.25 60 ASN B C 1
ATOM 2385 O O . ASN B 1 60 ? 24.062 -18.531 -17.953 1 82.25 60 ASN B O 1
ATOM 2389 N N . ILE B 1 61 ? 22.016 -18.844 -18.703 1 89.38 61 ILE B N 1
ATOM 2390 C CA . ILE B 1 61 ? 21.5 -17.781 -17.844 1 89.38 61 ILE B CA 1
ATOM 2391 C C . ILE B 1 61 ? 20.391 -18.344 -16.953 1 89.38 61 ILE B C 1
ATOM 2393 O O . ILE B 1 61 ? 19.422 -18.938 -17.453 1 89.38 61 ILE B O 1
ATOM 2397 N N . PRO B 1 62 ? 20.594 -18.156 -15.703 1 92.81 62 PRO B N 1
ATOM 2398 C CA . PRO B 1 62 ? 19.531 -18.656 -14.812 1 92.81 62 PRO B CA 1
ATOM 2399 C C . PRO B 1 62 ? 18.203 -17.922 -15.008 1 92.81 62 PRO B C 1
ATOM 2401 O O . PRO B 1 62 ? 18.172 -16.797 -15.516 1 92.81 62 PRO B O 1
ATOM 2404 N N . VAL B 1 63 ? 17.078 -18.641 -14.664 1 94.31 63 VAL B N 1
ATOM 2405 C CA . VAL B 1 63 ? 15.727 -18.094 -14.758 1 94.31 63 VAL B CA 1
ATOM 2406 C C . VAL B 1 63 ? 15.078 -18.078 -13.375 1 94.31 63 VAL B C 1
ATOM 2408 O O . VAL B 1 63 ? 15.047 -19.109 -12.688 1 94.31 63 VAL B O 1
ATOM 2411 N N . LEU B 1 64 ? 14.672 -16.906 -12.977 1 96.19 64 LEU B N 1
ATOM 2412 C CA . LEU B 1 64 ? 13.914 -16.75 -11.742 1 96.19 64 LEU B CA 1
ATOM 2413 C C . LEU B 1 64 ? 12.453 -16.438 -12.031 1 96.19 64 LEU B C 1
ATOM 2415 O O . LEU B 1 64 ? 12.141 -15.375 -12.578 1 96.19 64 LEU B O 1
ATOM 2419 N N . ALA B 1 65 ? 11.57 -17.391 -11.742 1 97.62 65 ALA B N 1
ATOM 2420 C CA . ALA B 1 65 ? 10.125 -17.156 -11.805 1 97.62 65 ALA B CA 1
ATOM 2421 C C . ALA B 1 65 ? 9.555 -16.906 -10.406 1 97.62 65 ALA B C 1
ATOM 2423 O O . ALA B 1 65 ? 9.812 -17.672 -9.484 1 97.62 65 ALA B O 1
ATOM 2424 N N . ILE B 1 66 ? 8.797 -15.836 -10.281 1 98.25 66 ILE B N 1
ATOM 2425 C CA . ILE B 1 66 ? 8.258 -15.539 -8.953 1 98.25 66 ILE B CA 1
ATOM 2426 C C . ILE B 1 66 ? 6.734 -15.633 -8.984 1 98.25 66 ILE B C 1
ATOM 2428 O O . ILE B 1 66 ? 6.117 -15.477 -10.039 1 98.25 66 ILE B O 1
ATOM 2432 N N . ASP B 1 67 ? 6.176 -16 -7.816 1 98.38 67 ASP B N 1
ATOM 2433 C CA . ASP B 1 67 ? 4.754 -15.75 -7.582 1 98.38 67 ASP B CA 1
ATOM 2434 C C . ASP B 1 67 ? 4.492 -14.273 -7.309 1 98.38 67 ASP B C 1
ATOM 2436 O O . ASP B 1 67 ? 4.93 -13.742 -6.285 1 98.38 67 ASP B O 1
ATOM 2440 N N . LEU B 1 68 ? 3.801 -13.664 -8.188 1 97.38 68 LEU B N 1
ATOM 2441 C CA . LEU B 1 68 ? 3.465 -12.273 -7.91 1 97.38 68 LEU B CA 1
ATOM 2442 C C . LEU B 1 68 ? 2.707 -12.148 -6.59 1 97.38 68 LEU B C 1
ATOM 2444 O O . LEU B 1 68 ? 1.988 -13.062 -6.195 1 97.38 68 LEU B O 1
ATOM 2448 N N . PRO B 1 69 ? 2.898 -10.992 -5.934 1 97.44 69 PRO B N 1
ATOM 2449 C CA . PRO B 1 69 ? 2.135 -10.82 -4.695 1 97.44 69 PRO B CA 1
ATOM 2450 C C . PRO B 1 69 ? 0.653 -11.148 -4.871 1 97.44 69 PRO B C 1
ATOM 2452 O O . PRO B 1 69 ? 0.045 -10.773 -5.875 1 97.44 69 PRO B O 1
ATOM 2455 N N . GLY B 1 70 ? 0.139 -11.867 -3.891 1 96.19 70 GLY B N 1
ATOM 2456 C CA . GLY B 1 70 ? -1.26 -12.25 -3.965 1 96.19 70 GLY B CA 1
ATOM 2457 C C . GLY B 1 70 ? -1.482 -13.539 -4.734 1 96.19 70 GLY B C 1
ATOM 2458 O O . GLY B 1 70 ? -2.613 -14.023 -4.836 1 96.19 70 GLY B O 1
ATOM 2459 N N . HIS B 1 71 ? -0.414 -14.094 -5.25 1 96.69 71 HIS B N 1
ATOM 2460 C CA . HIS B 1 71 ? -0.497 -15.336 -6 1 96.69 71 HIS B CA 1
ATOM 2461 C C . HIS B 1 71 ? 0.4 -16.406 -5.391 1 96.69 71 HIS B C 1
ATOM 2463 O O . HIS B 1 71 ? 1.413 -16.094 -4.762 1 96.69 71 HIS B O 1
ATOM 2469 N N . GLY B 1 72 ? -0.007 -17.609 -5.637 1 97.75 72 GLY B N 1
ATOM 2470 C CA . GLY B 1 72 ? 0.852 -18.734 -5.293 1 97.75 72 GLY B CA 1
ATOM 2471 C C . GLY B 1 72 ? 1.251 -18.766 -3.832 1 97.75 72 GLY B C 1
ATOM 2472 O O . GLY B 1 72 ? 0.395 -18.688 -2.947 1 97.75 72 GLY B O 1
ATOM 2473 N N . LEU B 1 73 ? 2.562 -18.812 -3.672 1 98.5 73 LEU B N 1
ATOM 2474 C CA . LEU B 1 73 ? 3.062 -18.969 -2.311 1 98.5 73 LEU B CA 1
ATOM 2475 C C . LEU B 1 73 ? 3.613 -17.656 -1.778 1 98.5 73 LEU B C 1
ATOM 2477 O O . LEU B 1 73 ? 4.23 -17.625 -0.711 1 98.5 73 LEU B O 1
ATOM 2481 N N . SER B 1 74 ? 3.398 -16.578 -2.559 1 98.69 74 SER B N 1
ATOM 2482 C CA . SER B 1 74 ? 3.793 -15.242 -2.111 1 98.69 74 SER B CA 1
ATOM 2483 C C . SER B 1 74 ? 2.758 -14.648 -1.159 1 98.69 74 SER B C 1
ATOM 2485 O O . SER B 1 74 ? 1.582 -15.016 -1.207 1 98.69 74 SER B O 1
ATOM 2487 N N . SER B 1 75 ? 3.197 -13.727 -0.311 1 98.5 75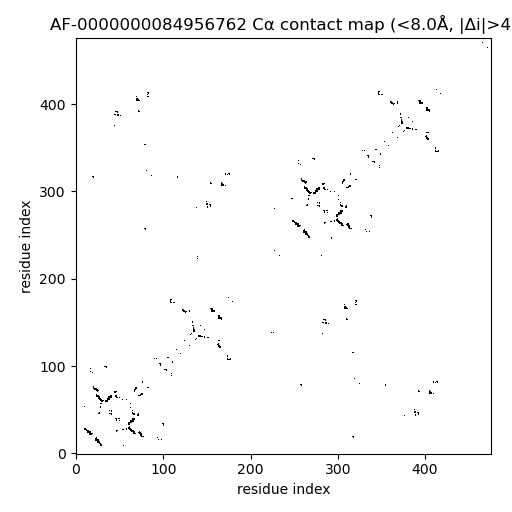 SER B N 1
ATOM 2488 C CA . SER B 1 75 ? 2.311 -13.055 0.63 1 98.5 75 SER B CA 1
ATOM 2489 C C . SER B 1 75 ? 1.297 -12.18 -0.097 1 98.5 75 SER B C 1
ATOM 2491 O O . SER B 1 75 ? 1.62 -11.555 -1.113 1 98.5 75 SER B O 1
ATOM 2493 N N . TRP B 1 76 ? 0.145 -12.18 0.486 1 97.06 76 TRP B N 1
ATOM 2494 C CA . TRP B 1 76 ? -0.834 -11.18 0.067 1 97.06 76 TRP B CA 1
ATOM 2495 C C . TRP B 1 76 ? -0.453 -9.797 0.581 1 97.06 76 TRP B C 1
ATOM 2497 O O . TRP B 1 76 ? 0.314 -9.672 1.538 1 97.06 76 TRP B O 1
ATOM 2507 N N . LEU B 1 77 ? -0.932 -8.75 -0.111 1 96.56 77 LEU B N 1
ATOM 2508 C CA . LEU B 1 77 ? -0.748 -7.398 0.415 1 96.56 77 LEU B CA 1
ATOM 2509 C C . LEU B 1 77 ? -1.489 -7.227 1.735 1 96.56 77 LEU B C 1
ATOM 2511 O O . LEU B 1 77 ? -2.494 -7.895 1.981 1 96.56 77 LEU B O 1
ATOM 2515 N N . PRO B 1 78 ? -0.974 -6.277 2.568 1 96 78 PRO B N 1
ATOM 2516 C CA . PRO B 1 78 ? -1.726 -6 3.793 1 96 78 PRO B CA 1
ATOM 2517 C C . PRO B 1 78 ? -3.078 -5.348 3.521 1 96 78 PRO B C 1
ATOM 2519 O O . PRO B 1 78 ? -3.301 -4.809 2.432 1 96 78 PRO B O 1
ATOM 2522 N N . PRO B 1 79 ? -3.971 -5.457 4.531 1 94.69 79 PRO B N 1
ATOM 2523 C CA . PRO B 1 79 ? -5.246 -4.758 4.355 1 94.69 79 PRO B CA 1
ATOM 2524 C C . PRO B 1 79 ? -5.066 -3.27 4.066 1 94.69 79 PRO B C 1
ATOM 2526 O O . PRO B 1 79 ? -4.125 -2.648 4.562 1 94.69 79 PRO B O 1
ATOM 2529 N N . GLY B 1 80 ? -5.938 -2.746 3.207 1 93.94 80 GLY B N 1
ATOM 2530 C CA . GLY B 1 80 ? -5.945 -1.315 2.951 1 93.94 80 GLY B CA 1
ATOM 2531 C C . GLY B 1 80 ? -5.332 -0.945 1.614 1 93.94 80 GLY B C 1
ATOM 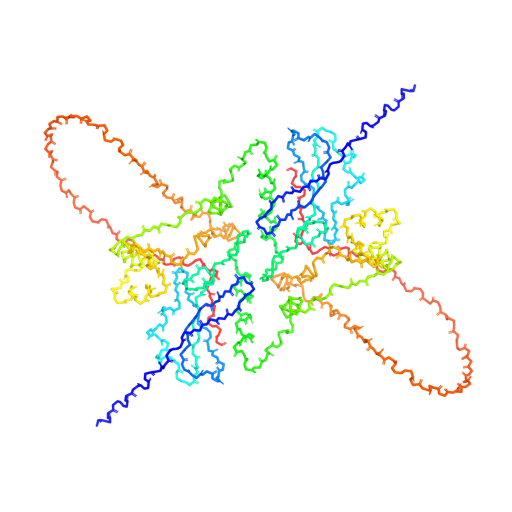2532 O O . GLY B 1 80 ? -5.473 0.192 1.155 1 93.94 80 GLY B O 1
ATOM 2533 N N . PHE B 1 81 ? -4.734 -1.962 1.008 1 94.25 81 PHE B N 1
ATOM 2534 C CA . PHE B 1 81 ? -4.012 -1.65 -0.219 1 94.25 81 PHE B CA 1
ATOM 2535 C C . PHE B 1 81 ? -4.531 -2.486 -1.382 1 94.25 81 PHE B C 1
ATOM 2537 O O . PHE B 1 81 ? -4.777 -3.686 -1.232 1 94.25 81 PHE B O 1
ATOM 2544 N N . MET B 1 82 ? -4.652 -1.772 -2.494 1 92.12 82 MET B N 1
ATOM 2545 C CA . MET B 1 82 ? -5.051 -2.438 -3.732 1 92.12 82 MET B CA 1
ATOM 2546 C C . MET B 1 82 ? -3.826 -2.836 -4.551 1 92.12 82 MET B C 1
ATOM 2548 O O . MET B 1 82 ? -2.807 -2.145 -4.527 1 92.12 82 MET B O 1
ATOM 2552 N N . TYR B 1 83 ? -3.998 -3.922 -5.277 1 91.69 83 TYR B N 1
ATOM 2553 C CA . TYR B 1 83 ? -2.961 -4.289 -6.234 1 91.69 83 TYR B CA 1
ATOM 2554 C C . TYR B 1 83 ? -2.932 -3.32 -7.41 1 91.69 83 TYR B C 1
ATOM 2556 O O . TYR B 1 83 ? -3.973 -3.027 -8.008 1 91.69 83 TYR B O 1
ATOM 2564 N N . SER B 1 84 ? -1.807 -2.738 -7.641 1 88.31 84 SER B N 1
ATOM 2565 C CA . SER B 1 84 ? -1.638 -1.733 -8.68 1 88.31 84 SER B CA 1
ATOM 2566 C C . SER B 1 84 ? -0.307 -1.906 -9.406 1 88.31 84 SER B C 1
ATOM 2568 O O . SER B 1 84 ? 0.573 -2.631 -8.938 1 88.31 84 SER B O 1
ATOM 2570 N N . GLU B 1 85 ? -0.144 -1.246 -10.492 1 87.06 85 GLU B N 1
ATOM 2571 C CA . GLU B 1 85 ? 1.087 -1.302 -11.273 1 87.06 85 GLU B CA 1
ATOM 2572 C C . GLU B 1 85 ? 2.279 -0.806 -10.461 1 87.06 85 GLU B C 1
ATOM 2574 O O . GLU B 1 85 ? 3.396 -1.306 -10.617 1 87.06 85 GLU B O 1
ATOM 2579 N N . LEU B 1 86 ? 2.002 0.151 -9.664 1 88.56 86 LEU B N 1
ATOM 2580 C CA . LEU B 1 86 ? 3.082 0.714 -8.867 1 88.56 86 LEU B CA 1
ATOM 2581 C C . LEU B 1 86 ? 3.67 -0.337 -7.93 1 88.56 86 LEU B C 1
ATOM 2583 O O . LEU B 1 86 ? 4.887 -0.393 -7.738 1 88.56 86 LEU B O 1
ATOM 2587 N N . ILE B 1 87 ? 2.863 -1.141 -7.391 1 91.19 87 ILE B N 1
ATOM 2588 C CA . ILE B 1 87 ? 3.311 -2.191 -6.484 1 91.19 87 ILE B CA 1
ATOM 2589 C C . ILE B 1 87 ? 4.23 -3.158 -7.227 1 91.19 87 ILE B C 1
ATOM 2591 O O . ILE B 1 87 ? 5.293 -3.529 -6.719 1 91.19 87 ILE B O 1
ATOM 2595 N N . TYR B 1 88 ? 3.842 -3.484 -8.43 1 91.25 88 TYR B N 1
ATOM 2596 C CA . TYR B 1 88 ? 4.625 -4.438 -9.203 1 91.25 88 TYR B CA 1
ATOM 2597 C C . TYR B 1 88 ? 5.914 -3.799 -9.711 1 91.25 88 TYR B C 1
ATOM 2599 O O . TYR B 1 88 ? 6.953 -4.461 -9.789 1 91.25 88 TYR B O 1
ATOM 2607 N N . PHE B 1 89 ? 5.801 -2.572 -10.078 1 89.69 89 PHE B N 1
ATOM 2608 C CA . PHE B 1 89 ? 6.996 -1.849 -10.5 1 89.69 89 PHE B CA 1
ATOM 2609 C C . PHE B 1 89 ? 8.031 -1.833 -9.383 1 89.69 89 PHE B C 1
ATOM 2611 O O . PHE B 1 89 ? 9.203 -2.164 -9.609 1 89.69 89 PHE B O 1
ATOM 2618 N N . LEU B 1 90 ? 7.621 -1.461 -8.188 1 91.81 90 LEU B N 1
ATOM 2619 C CA . LEU B 1 90 ? 8.523 -1.437 -7.043 1 91.81 90 LEU B CA 1
ATOM 2620 C C . LEU B 1 90 ? 9.047 -2.836 -6.73 1 91.81 90 LEU B C 1
ATOM 2622 O O . LEU B 1 90 ? 10.195 -2.996 -6.324 1 91.81 90 LEU B O 1
ATOM 2626 N N . LEU B 1 91 ? 8.219 -3.82 -6.914 1 94.69 91 LEU B N 1
ATOM 2627 C CA . LEU B 1 91 ? 8.602 -5.203 -6.656 1 94.69 91 LEU B CA 1
ATOM 2628 C C . LEU B 1 91 ? 9.766 -5.621 -7.555 1 94.69 91 LEU B C 1
ATOM 2630 O O . LEU B 1 91 ? 10.742 -6.215 -7.082 1 94.69 91 LEU B O 1
ATOM 2634 N N . ILE B 1 92 ? 9.578 -5.316 -8.828 1 93 92 ILE B N 1
ATOM 2635 C CA . ILE B 1 92 ? 10.609 -5.684 -9.789 1 93 92 ILE B CA 1
ATOM 2636 C C . ILE B 1 92 ? 11.945 -5.066 -9.383 1 93 92 ILE B C 1
ATOM 2638 O O . ILE B 1 92 ? 12.984 -5.73 -9.43 1 93 92 ILE B O 1
ATOM 2642 N N . LYS B 1 93 ? 11.898 -3.865 -8.914 1 90.81 93 LYS B N 1
ATOM 2643 C CA . LYS B 1 93 ? 13.117 -3.199 -8.469 1 90.81 93 LYS B CA 1
ATOM 2644 C C . LYS B 1 93 ? 13.672 -3.857 -7.207 1 90.81 93 LYS B C 1
ATOM 2646 O O . LYS B 1 93 ? 14.891 -4.004 -7.062 1 90.81 93 LYS B O 1
ATOM 2651 N N . ARG B 1 94 ? 12.867 -4.227 -6.34 1 92.69 94 ARG B N 1
ATOM 2652 C CA . ARG B 1 94 ? 13.289 -4.914 -5.125 1 92.69 94 ARG B CA 1
ATOM 2653 C C . ARG B 1 94 ? 13.945 -6.25 -5.453 1 92.69 94 ARG B C 1
ATOM 2655 O O . ARG B 1 94 ? 14.969 -6.605 -4.855 1 92.69 94 ARG B O 1
ATOM 2662 N N . ILE B 1 95 ? 13.336 -6.977 -6.383 1 93.81 95 ILE B N 1
ATOM 2663 C CA . ILE B 1 95 ? 13.859 -8.289 -6.754 1 93.81 95 ILE B CA 1
ATOM 2664 C C . ILE B 1 95 ? 15.227 -8.133 -7.41 1 93.81 95 ILE B C 1
ATOM 2666 O O . ILE B 1 95 ? 16.156 -8.898 -7.129 1 93.81 95 ILE B O 1
ATOM 2670 N N . LYS B 1 96 ? 15.305 -7.152 -8.281 1 89.88 96 LYS B N 1
ATOM 2671 C CA . LYS B 1 96 ? 16.578 -6.891 -8.938 1 89.88 96 LYS B CA 1
ATOM 2672 C C . LYS B 1 96 ? 17.656 -6.555 -7.918 1 89.88 96 LYS B C 1
ATOM 2674 O O . LYS B 1 96 ? 18.797 -7.012 -8.039 1 89.88 96 LYS B O 1
ATOM 2679 N N . ARG B 1 97 ? 17.312 -5.797 -6.957 1 87.88 97 ARG B N 1
ATOM 2680 C CA . ARG B 1 97 ? 18.266 -5.449 -5.898 1 87.88 97 ARG B CA 1
ATOM 2681 C C . ARG B 1 97 ? 18.672 -6.68 -5.094 1 87.88 97 ARG B C 1
ATOM 2683 O O . ARG B 1 97 ? 19.828 -6.824 -4.711 1 87.88 97 ARG B O 1
ATOM 2690 N N . TYR B 1 98 ? 17.766 -7.516 -4.891 1 90.31 98 TYR B N 1
ATOM 2691 C CA . TYR B 1 98 ? 17.984 -8.711 -4.082 1 90.31 98 TYR B CA 1
ATOM 2692 C C . TYR B 1 98 ? 18.859 -9.711 -4.816 1 90.31 98 TYR B C 1
ATOM 2694 O O . TYR B 1 98 ? 19.719 -10.367 -4.207 1 90.31 98 TYR B O 1
ATOM 2702 N N . THR B 1 99 ? 18.641 -9.836 -6.094 1 88.62 99 THR B N 1
ATOM 2703 C CA . THR B 1 99 ? 19.312 -10.883 -6.852 1 88.62 99 THR B CA 1
ATOM 2704 C C . THR B 1 99 ? 20.625 -10.367 -7.449 1 88.62 99 THR B C 1
ATOM 2706 O O . THR B 1 99 ? 21.406 -11.141 -7.984 1 88.62 99 THR B O 1
ATOM 2709 N N . SER B 1 100 ? 20.688 -8.992 -7.496 1 79.75 100 SER B N 1
ATOM 2710 C CA . SER B 1 100 ? 21.844 -8.406 -8.164 1 79.75 100 SER B CA 1
ATOM 2711 C C . SER B 1 100 ? 23.141 -8.758 -7.441 1 79.75 100 SER B C 1
ATOM 2713 O O . SER B 1 100 ? 23.203 -8.711 -6.211 1 79.75 100 SER B O 1
ATOM 2715 N N . ILE B 1 101 ? 24 -9.203 -8.289 1 65.38 101 ILE B N 1
ATOM 2716 C CA . ILE B 1 101 ? 25.344 -9.414 -7.801 1 65.38 101 ILE B CA 1
ATOM 2717 C C . ILE B 1 101 ? 26.031 -8.07 -7.547 1 65.38 101 ILE B C 1
ATOM 2719 O O . ILE B 1 101 ? 26.875 -7.953 -6.664 1 65.38 101 ILE B O 1
ATOM 2723 N N . HIS B 1 102 ? 25.484 -6.992 -8.352 1 62.31 102 HIS B N 1
ATOM 2724 C CA . HIS B 1 102 ? 25.875 -5.609 -8.117 1 62.31 102 HIS B CA 1
ATOM 2725 C C . HIS B 1 102 ? 24.672 -4.734 -7.801 1 62.31 102 HIS B C 1
ATOM 2727 O O . HIS B 1 102 ? 23.609 -4.914 -8.383 1 62.31 102 HIS B O 1
ATOM 2733 N N . THR B 1 103 ? 24.688 -4.145 -6.703 1 60.16 103 THR B N 1
ATOM 2734 C CA . THR B 1 103 ? 23.547 -3.312 -6.348 1 60.16 103 THR B CA 1
ATOM 2735 C C . THR B 1 103 ? 23.297 -2.254 -7.418 1 60.16 103 THR B C 1
ATOM 2737 O O . THR B 1 103 ? 24.125 -1.37 -7.633 1 60.16 103 THR B O 1
ATOM 2740 N N . PRO B 1 104 ? 22.219 -2.578 -8.227 1 59.38 104 PRO B N 1
ATOM 2741 C CA . PRO B 1 104 ? 21.906 -1.533 -9.203 1 59.38 104 PRO B CA 1
ATOM 2742 C C . PRO B 1 104 ? 21.5 -0.214 -8.555 1 59.38 104 PRO B C 1
ATOM 2744 O O . PRO B 1 104 ? 20.812 -0.214 -7.531 1 59.38 104 PRO B O 1
ATOM 2747 N N . ILE B 1 105 ? 22.328 0.82 -8.562 1 56.09 105 ILE B N 1
ATOM 2748 C CA . ILE B 1 105 ? 21.875 2.15 -8.172 1 56.09 105 ILE B CA 1
ATOM 2749 C C . ILE B 1 105 ? 20.984 2.738 -9.273 1 56.09 105 ILE B C 1
ATOM 2751 O O . ILE B 1 105 ? 21.406 2.85 -10.422 1 56.09 105 ILE B O 1
ATOM 2755 N N . PHE B 1 106 ? 19.734 2.576 -8.961 1 60.91 106 PHE B N 1
ATOM 2756 C CA . PHE B 1 106 ? 18.828 3.283 -9.867 1 60.91 106 PHE B CA 1
ATOM 2757 C C . PHE B 1 106 ? 18.891 4.789 -9.625 1 60.91 106 PHE B C 1
ATOM 2759 O O . PHE B 1 106 ? 19.094 5.23 -8.492 1 60.91 106 PHE B O 1
ATOM 2766 N N . ARG B 1 107 ? 19.516 5.562 -10.258 1 61.91 107 ARG B N 1
ATOM 2767 C CA . ARG B 1 107 ? 19.625 7.004 -10.055 1 61.91 107 ARG B CA 1
ATOM 2768 C C . ARG B 1 107 ? 18.266 7.676 -10.203 1 61.91 107 ARG B C 1
ATOM 2770 O O . ARG B 1 107 ? 18.047 8.438 -11.148 1 61.91 107 ARG B O 1
ATOM 2777 N N . ASN B 1 108 ? 17.203 7.055 -9.297 1 75.88 108 ASN B N 1
ATOM 2778 C CA . ASN B 1 108 ? 15.867 7.605 -9.531 1 75.88 108 ASN B CA 1
ATOM 2779 C C . ASN B 1 108 ? 15.023 7.59 -8.258 1 75.88 108 ASN B C 1
ATOM 2781 O O . ASN B 1 108 ? 15.539 7.355 -7.168 1 75.88 108 ASN B O 1
ATOM 2785 N N . ALA B 1 109 ? 13.875 8 -8.344 1 77.75 109 ALA B N 1
ATOM 2786 C CA . ALA B 1 109 ? 12.891 8.125 -7.277 1 77.75 109 ALA B CA 1
ATOM 2787 C C . ALA B 1 109 ? 12.75 6.812 -6.508 1 77.75 109 ALA B C 1
ATOM 2789 O O . ALA B 1 109 ? 12.578 6.816 -5.289 1 77.75 109 ALA B O 1
ATOM 2790 N N . VAL B 1 110 ? 13.062 5.789 -7.148 1 82.38 110 VAL B N 1
ATOM 2791 C CA . VAL B 1 110 ? 12.906 4.48 -6.527 1 82.38 110 VAL B CA 1
ATOM 2792 C C . VAL B 1 110 ? 14.055 4.23 -5.551 1 82.38 110 VAL B C 1
ATOM 2794 O O . VAL B 1 110 ? 13.844 3.734 -4.441 1 82.38 110 VAL B O 1
ATOM 2797 N N . ASP B 1 111 ? 15.219 4.629 -5.914 1 83.88 111 ASP B N 1
ATOM 2798 C CA . ASP B 1 111 ? 16.375 4.473 -5.031 1 83.88 111 ASP B CA 1
ATOM 2799 C C . ASP B 1 111 ? 16.203 5.309 -3.764 1 83.88 111 ASP B C 1
ATOM 2801 O O . ASP B 1 111 ? 16.547 4.859 -2.668 1 83.88 111 ASP B O 1
ATOM 2805 N N . ALA B 1 112 ? 15.789 6.488 -4.012 1 85.5 112 ALA B N 1
ATOM 2806 C CA . ALA B 1 112 ? 15.531 7.355 -2.865 1 85.5 112 ALA B CA 1
ATOM 2807 C C . ALA B 1 112 ? 14.492 6.742 -1.932 1 85.5 112 ALA B C 1
ATOM 2809 O O . ALA B 1 112 ? 14.648 6.785 -0.708 1 85.5 112 ALA B O 1
ATOM 2810 N N . PHE B 1 113 ? 13.547 6.156 -2.547 1 90.19 113 PHE B N 1
ATOM 2811 C CA . PHE B 1 113 ? 12.5 5.5 -1.778 1 90.19 113 PHE B CA 1
ATOM 2812 C C . PHE B 1 113 ? 13.062 4.352 -0.951 1 90.19 113 PHE B C 1
ATOM 2814 O O . PHE B 1 113 ? 12.805 4.254 0.249 1 90.19 113 PHE B O 1
ATOM 2821 N N . PHE B 1 114 ? 13.844 3.564 -1.573 1 89.38 114 PHE B N 1
ATOM 2822 C CA . PHE B 1 114 ? 14.414 2.418 -0.88 1 89.38 114 PHE B CA 1
ATOM 2823 C C . PHE B 1 114 ? 15.367 2.871 0.225 1 89.38 114 PHE B C 1
ATOM 2825 O O . PHE B 1 114 ? 15.398 2.275 1.304 1 89.38 114 PHE B O 1
ATOM 2832 N N . LYS B 1 115 ? 16.078 3.873 -0.036 1 87.88 115 LYS B N 1
ATOM 2833 C CA . LYS B 1 115 ? 17 4.398 0.969 1 87.88 115 LYS B CA 1
ATOM 2834 C C . LYS B 1 115 ? 16.234 4.918 2.189 1 87.88 115 LYS B C 1
ATOM 2836 O O . LYS B 1 115 ? 16.656 4.695 3.326 1 87.88 115 LYS B O 1
ATOM 2841 N N . LEU B 1 116 ? 15.203 5.621 1.944 1 90.56 116 LEU B N 1
ATOM 2842 C CA . LEU B 1 116 ? 14.383 6.129 3.037 1 90.56 116 LEU B CA 1
ATOM 2843 C C . LEU B 1 116 ? 13.805 4.984 3.861 1 90.56 116 LEU B C 1
ATOM 2845 O O . LEU B 1 116 ? 13.766 5.059 5.094 1 90.56 116 LEU B O 1
ATOM 2849 N N . GLU B 1 117 ? 13.367 3.947 3.197 1 89.75 117 GLU B N 1
ATOM 2850 C CA . GLU B 1 117 ? 12.766 2.809 3.893 1 89.75 117 GLU B CA 1
ATOM 2851 C C . GLU B 1 117 ? 13.805 2.088 4.754 1 89.75 117 GLU B C 1
ATOM 2853 O O . GLU B 1 117 ? 13.477 1.597 5.84 1 89.75 117 GLU B O 1
ATOM 2858 N N . GLU B 1 118 ? 14.945 2.037 4.34 1 86.94 118 GLU B N 1
ATOM 2859 C CA . GLU B 1 118 ? 15.977 1.229 4.988 1 86.94 118 GLU B CA 1
ATOM 2860 C C . GLU B 1 118 ? 16.656 2.004 6.113 1 86.94 118 GLU B C 1
ATOM 2862 O O . GLU B 1 118 ? 16.969 1.442 7.168 1 86.94 118 GLU B O 1
ATOM 2867 N N . ASP B 1 119 ? 16.875 3.275 5.926 1 86.75 119 ASP B N 1
ATOM 2868 C CA . ASP B 1 119 ? 17.844 3.945 6.777 1 86.75 119 ASP B CA 1
ATOM 2869 C C . ASP B 1 119 ? 17.297 5.262 7.316 1 86.75 119 ASP B C 1
ATOM 2871 O O . ASP B 1 119 ? 18.031 6.062 7.895 1 86.75 119 ASP B O 1
ATOM 2875 N N . TYR B 1 120 ? 16.109 5.492 7.152 1 88.44 120 TYR B N 1
ATOM 2876 C CA . TYR B 1 120 ? 15.617 6.816 7.523 1 88.44 120 TYR B CA 1
ATOM 2877 C C . TYR B 1 120 ? 15.656 7.008 9.031 1 88.44 120 TYR B C 1
ATOM 2879 O O . TYR B 1 120 ? 15.156 6.172 9.789 1 88.44 120 TYR B O 1
ATOM 2887 N N . VAL B 1 121 ? 16.312 8.094 9.43 1 88.25 121 VAL B N 1
ATOM 2888 C CA . VAL B 1 121 ? 16.297 8.594 10.797 1 88.25 121 VAL B CA 1
ATOM 2889 C C . VAL B 1 121 ? 15.648 9.977 10.828 1 88.25 1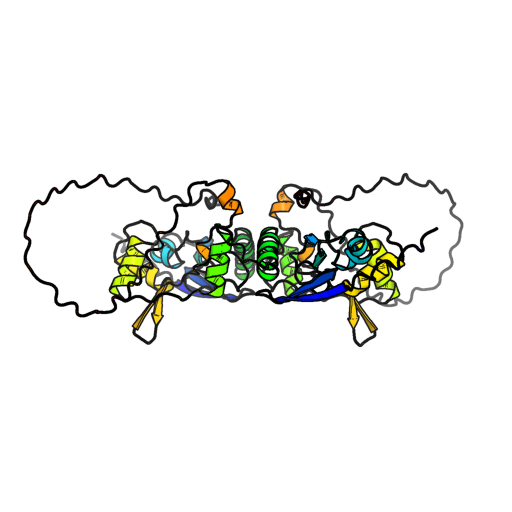21 VAL B C 1
ATOM 2891 O O . VAL B 1 121 ? 16.078 10.891 10.117 1 88.25 121 VAL B O 1
ATOM 2894 N N . GLN B 1 122 ? 14.641 10.07 11.602 1 90.81 122 GLN B N 1
ATOM 2895 C CA . GLN B 1 122 ? 13.938 11.344 11.68 1 90.81 122 GLN B CA 1
ATOM 2896 C C . GLN B 1 122 ? 14.805 12.414 12.336 1 90.81 122 GLN B C 1
ATOM 2898 O O . GLN B 1 122 ? 15.211 12.273 13.484 1 90.81 122 GLN B O 1
ATOM 2903 N N . PRO B 1 123 ? 15.062 13.422 11.656 1 93.25 123 PRO B N 1
ATOM 2904 C CA . PRO B 1 123 ? 15.867 14.492 12.242 1 93.25 123 PRO B CA 1
ATOM 2905 C C . PRO B 1 123 ? 15.164 15.195 13.398 1 93.25 123 PRO B C 1
ATOM 2907 O O . PRO B 1 123 ? 13.93 15.305 13.398 1 93.25 123 PRO B O 1
ATOM 2910 N N . SER B 1 124 ? 15.93 15.648 14.281 1 96.44 124 SER B N 1
ATOM 2911 C CA . SER B 1 124 ? 15.438 16.406 15.422 1 96.44 124 SER B CA 1
ATOM 2912 C C . SER B 1 124 ? 15.883 17.859 15.359 1 96.44 124 SER B C 1
ATOM 2914 O O . SER B 1 124 ? 17 18.156 14.922 1 96.44 12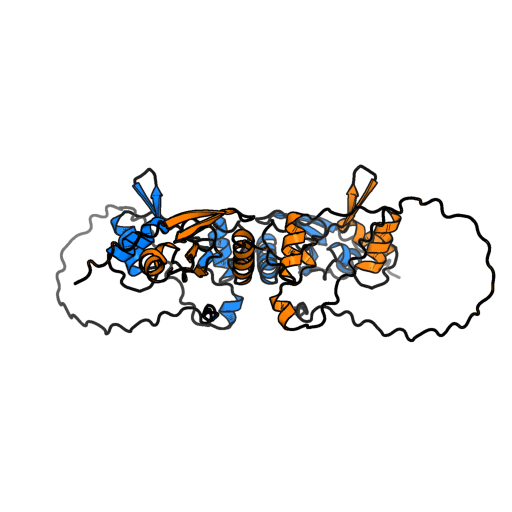4 SER B O 1
ATOM 2916 N N . TYR B 1 125 ? 15.047 18.703 15.906 1 96.44 125 TYR B N 1
ATOM 2917 C CA . TYR B 1 125 ? 15.297 20.141 15.812 1 96.44 125 TYR B CA 1
ATOM 2918 C C . TYR B 1 125 ? 15.07 20.812 17.156 1 96.44 125 TYR B C 1
ATOM 2920 O O . TYR B 1 125 ? 14.234 20.359 17.953 1 96.44 125 TYR B O 1
ATOM 2928 N N . THR B 1 126 ? 15.789 21.906 17.328 1 97 126 THR B N 1
ATOM 2929 C CA . THR B 1 126 ? 15.453 22.797 18.438 1 97 126 THR B CA 1
ATOM 2930 C C . THR B 1 126 ? 14.188 23.594 18.125 1 97 126 THR B C 1
ATOM 2932 O O . THR B 1 126 ? 13.703 23.578 17 1 97 126 THR B O 1
ATOM 2935 N N . GLN B 1 127 ? 13.672 24.203 19.188 1 95.12 127 GLN B N 1
ATOM 2936 C CA . GLN B 1 127 ? 12.461 25 19 1 95.12 127 GLN B CA 1
ATOM 2937 C C . GLN B 1 127 ? 12.656 26.047 17.906 1 95.12 127 GLN B C 1
ATOM 2939 O O . GLN B 1 127 ? 11.797 26.234 17.047 1 95.12 127 GLN B O 1
ATOM 2944 N N . ASN B 1 128 ? 13.797 26.781 18 1 94.12 128 ASN B N 1
ATOM 2945 C CA . ASN B 1 128 ? 14.07 27.828 17.031 1 94.12 128 ASN B CA 1
ATOM 2946 C C . ASN B 1 128 ? 14.211 27.266 15.617 1 94.12 128 ASN B C 1
ATOM 2948 O O . ASN B 1 128 ? 13.695 27.844 14.656 1 94.12 128 ASN B O 1
ATOM 2952 N N . GLU B 1 129 ? 14.883 26.156 15.484 1 93.56 129 GLU B N 1
ATOM 2953 C CA . GLU B 1 129 ? 15.109 25.531 14.195 1 93.56 129 GLU B CA 1
ATOM 2954 C C . GLU B 1 129 ? 13.789 25.078 13.57 1 93.56 129 GLU B C 1
ATOM 2956 O O . GLU B 1 129 ? 13.57 25.266 12.367 1 93.56 129 GLU B O 1
ATOM 2961 N N . ILE B 1 130 ? 12.953 24.438 14.359 1 93.31 130 ILE B N 1
ATOM 2962 C CA . ILE B 1 130 ? 11.727 23.859 13.82 1 93.31 130 ILE B CA 1
ATOM 2963 C C . ILE B 1 130 ? 10.758 24.984 13.438 1 93.31 130 ILE B C 1
ATOM 2965 O O . ILE B 1 130 ? 10.031 24.859 12.445 1 93.31 130 ILE B O 1
ATOM 2969 N N . MET B 1 131 ? 10.703 26.047 14.234 1 91.5 131 MET B N 1
ATOM 2970 C CA . MET B 1 131 ? 9.859 27.188 13.898 1 91.5 131 MET B CA 1
ATOM 2971 C C . MET B 1 131 ? 10.266 27.781 12.555 1 91.5 131 MET B C 1
ATOM 2973 O O . MET B 1 131 ? 9.406 28.125 11.742 1 91.5 131 MET B O 1
ATOM 2977 N N . LYS B 1 132 ? 11.523 27.906 12.367 1 89.75 132 LYS B N 1
ATOM 2978 C CA . LYS B 1 132 ? 12.031 28.422 11.094 1 89.75 132 LYS B CA 1
ATOM 2979 C C . LYS B 1 132 ? 11.688 27.484 9.945 1 89.75 132 LYS B C 1
ATOM 2981 O O . LYS B 1 132 ? 11.266 27.938 8.875 1 89.75 132 LYS B O 1
ATOM 2986 N N . LYS B 1 133 ? 11.891 26.281 10.188 1 89.62 133 LYS B N 1
ATOM 2987 C CA . LYS B 1 133 ? 11.617 25.281 9.156 1 89.62 133 LYS B CA 1
ATOM 2988 C C . LYS B 1 133 ? 10.156 25.297 8.734 1 89.62 133 LYS B C 1
ATOM 2990 O O . LYS B 1 133 ? 9.852 25.266 7.539 1 89.62 133 LYS B O 1
ATOM 2995 N N . ILE B 1 134 ? 9.305 25.297 9.719 1 88.75 134 ILE B N 1
ATOM 2996 C CA . ILE B 1 134 ? 7.875 25.281 9.414 1 88.75 134 ILE B CA 1
ATOM 2997 C C . ILE B 1 134 ? 7.461 26.594 8.766 1 88.75 134 ILE B C 1
ATOM 2999 O O . ILE B 1 134 ? 6.641 26.609 7.844 1 88.75 134 ILE B O 1
ATOM 3003 N N . SER B 1 135 ? 8.016 27.656 9.25 1 86.25 135 SER B N 1
ATOM 3004 C CA . SER B 1 135 ? 7.633 28.969 8.75 1 86.25 135 SER B CA 1
ATOM 3005 C C . SER B 1 135 ? 8.109 29.172 7.316 1 86.25 135 SER B C 1
ATOM 3007 O O . SER B 1 135 ? 7.445 29.844 6.527 1 86.25 135 SER B O 1
ATOM 3009 N N . THR B 1 136 ? 9.336 28.641 6.945 1 76 136 THR B N 1
ATOM 3010 C CA . THR B 1 136 ? 9.922 28.859 5.633 1 76 136 THR B CA 1
ATOM 3011 C C . THR B 1 136 ? 9.562 27.734 4.676 1 76 136 THR B C 1
ATOM 3013 O O . THR B 1 136 ? 9.609 27.906 3.457 1 76 136 THR B O 1
ATOM 3016 N N . GLY B 1 137 ? 9.609 26.562 5.215 1 61.62 137 GLY B N 1
ATOM 3017 C CA . GLY B 1 137 ? 9.695 25.297 4.496 1 61.62 137 GLY B CA 1
ATOM 3018 C C . GLY B 1 137 ? 8.484 25.031 3.627 1 61.62 137 GLY B C 1
ATOM 3019 O O . GLY B 1 137 ? 8.617 24.672 2.455 1 61.62 137 GLY B O 1
ATOM 3020 N N . LEU B 1 138 ? 7.371 24.672 4.5 1 51.72 138 LEU B N 1
ATOM 3021 C CA . LEU B 1 138 ? 6.289 23.953 3.832 1 51.72 138 LEU B CA 1
ATOM 3022 C C . LEU B 1 138 ? 5.91 24.641 2.523 1 51.72 138 LEU B C 1
ATOM 3024 O O . LEU B 1 138 ? 5.684 23.984 1.511 1 51.72 138 LEU B O 1
ATOM 3028 N N . TYR B 1 139 ? 5.637 25.938 2.588 1 48.69 139 TYR B N 1
ATOM 3029 C CA . TYR B 1 139 ? 4.992 26.594 1.46 1 48.69 139 TYR B CA 1
ATOM 3030 C C . TYR B 1 139 ? 5.883 27.703 0.891 1 48.69 139 TYR B C 1
ATOM 3032 O O . TYR B 1 139 ? 5.418 28.562 0.145 1 48.69 139 TYR B O 1
ATOM 3040 N N . MET B 1 140 ? 7.281 27.453 1.026 1 50.19 140 MET B N 1
ATOM 3041 C CA . MET B 1 140 ? 8.016 28.594 0.483 1 50.19 140 MET B CA 1
ATOM 3042 C C . MET B 1 140 ? 7.305 29.906 0.81 1 50.19 140 MET B C 1
ATOM 3044 O O . MET B 1 140 ? 7.516 30.906 0.136 1 50.19 140 MET B O 1
ATOM 3048 N N . LEU B 1 141 ? 6.125 29.719 1.499 1 59.12 141 LEU B N 1
ATOM 3049 C CA . LEU B 1 141 ? 5.387 30.922 1.893 1 59.12 141 LEU B CA 1
ATOM 3050 C C . LEU B 1 141 ? 5.812 31.391 3.279 1 59.12 141 LEU B C 1
ATOM 3052 O O . LEU B 1 141 ? 6.156 30.562 4.137 1 59.12 141 LEU B O 1
ATOM 3056 N N . ASN B 1 142 ? 6.473 32.469 3.352 1 70.75 142 ASN B N 1
ATOM 3057 C CA . ASN B 1 142 ? 6.766 33.156 4.621 1 70.75 142 ASN B CA 1
ATOM 3058 C C . ASN B 1 142 ? 5.512 33.281 5.48 1 70.75 142 ASN B C 1
ATOM 3060 O O . ASN B 1 142 ? 4.82 34.312 5.41 1 70.75 142 ASN B O 1
ATOM 3064 N N . LEU B 1 143 ? 5.258 32.188 6.297 1 80.75 143 LEU B N 1
ATOM 3065 C CA . LEU B 1 143 ? 4.125 32.219 7.215 1 80.75 143 LEU B CA 1
ATOM 3066 C C . LEU B 1 143 ? 4.445 33.125 8.422 1 80.75 143 LEU B C 1
ATOM 3068 O O . LEU B 1 143 ? 5.598 33.188 8.859 1 80.75 143 LEU B O 1
ATOM 3072 N N . ASP B 1 144 ? 3.457 33.844 8.828 1 87.12 144 ASP B N 1
ATOM 3073 C CA . ASP B 1 144 ? 3.654 34.594 10.07 1 87.12 144 ASP B CA 1
ATOM 3074 C C . ASP B 1 144 ? 3.729 33.656 11.273 1 87.12 144 ASP B C 1
ATOM 3076 O O . ASP B 1 144 ? 3.461 32.469 11.141 1 87.12 144 ASP B O 1
ATOM 3080 N N . GLU B 1 145 ? 4.113 34.219 12.352 1 88.81 145 GLU B N 1
ATOM 3081 C CA . GLU B 1 145 ? 4.363 33.406 13.547 1 88.81 145 GLU B CA 1
ATOM 3082 C C . GLU B 1 145 ? 3.096 32.719 14.016 1 88.81 145 GLU B C 1
ATOM 3084 O O . GLU B 1 145 ? 3.146 31.547 14.453 1 88.81 145 GLU B O 1
ATOM 3089 N N . SER B 1 146 ? 1.976 33.375 13.984 1 91.56 146 SER B N 1
ATOM 3090 C CA . SER B 1 146 ? 0.716 32.812 14.438 1 91.56 146 SER B CA 1
ATOM 3091 C C . SER B 1 146 ? 0.328 31.594 13.586 1 91.56 146 SER B C 1
ATOM 3093 O O . SER B 1 146 ? -0.043 30.547 14.125 1 91.56 146 SER B O 1
ATOM 3095 N N . SER B 1 147 ? 0.429 31.734 12.297 1 90.25 147 SER B N 1
ATOM 3096 C CA . SER B 1 147 ? 0.121 30.641 11.391 1 90.25 147 SER B CA 1
ATOM 3097 C C . SER B 1 147 ? 1.082 29.469 11.586 1 90.25 147 SER B C 1
ATOM 3099 O O . SER B 1 147 ? 0.672 28.297 11.547 1 90.25 147 SER B O 1
ATOM 3101 N N . THR B 1 148 ? 2.297 29.797 11.773 1 91.69 148 THR B N 1
ATOM 3102 C CA . THR B 1 148 ? 3.309 28.766 12.008 1 91.69 148 THR B CA 1
ATOM 3103 C C . THR B 1 148 ? 2.975 27.953 13.258 1 91.69 148 THR B C 1
ATOM 3105 O O . THR B 1 148 ? 3.023 26.719 13.227 1 91.69 148 THR B O 1
ATOM 3108 N N . LYS B 1 149 ? 2.613 28.641 14.289 1 93.06 149 LYS B N 1
ATOM 3109 C CA . LYS B 1 149 ? 2.277 27.984 15.539 1 93.06 149 LYS B CA 1
ATOM 3110 C C . LYS B 1 149 ? 1.053 27.078 15.375 1 93.06 149 LYS B C 1
ATOM 3112 O O . LYS B 1 149 ? 0.986 26 15.961 1 93.06 149 LYS B O 1
ATOM 3117 N N . ILE B 1 150 ? 0.103 27.547 14.617 1 94.12 150 ILE B N 1
ATOM 3118 C CA . ILE B 1 150 ? -1.102 26.766 14.352 1 94.12 150 ILE B CA 1
ATOM 3119 C C . ILE B 1 150 ? -0.731 25.469 13.648 1 94.12 150 ILE B C 1
ATOM 3121 O O . ILE B 1 150 ? -1.16 24.391 14.062 1 94.12 150 ILE B O 1
ATOM 3125 N N . LEU B 1 151 ? 0.084 25.547 12.672 1 93.44 151 LEU B N 1
ATOM 3126 C CA . LEU B 1 151 ? 0.491 24.359 11.922 1 93.44 151 LEU B CA 1
ATOM 3127 C C . LEU B 1 151 ? 1.312 23.422 12.789 1 93.44 151 LEU B C 1
ATOM 3129 O O . LEU B 1 151 ? 1.239 22.203 12.625 1 93.44 151 LEU B O 1
ATOM 3133 N N . MET B 1 152 ? 2.037 23.953 13.727 1 95 152 MET B N 1
ATOM 3134 C CA . MET B 1 152 ? 2.93 23.156 14.562 1 95 152 MET B CA 1
ATOM 3135 C C . MET B 1 152 ? 2.137 22.312 15.555 1 95 152 MET B C 1
ATOM 3137 O O . MET B 1 152 ? 2.643 21.312 16.062 1 95 152 MET B O 1
ATOM 3141 N N . THR B 1 153 ? 0.905 22.641 15.805 1 96.56 153 THR B N 1
ATOM 3142 C CA . THR B 1 153 ? 0.106 21.891 16.766 1 96.56 153 THR B CA 1
ATOM 3143 C C . THR B 1 153 ? -0.052 20.438 16.312 1 96.56 153 THR B C 1
ATOM 3145 O O . THR B 1 153 ? -0.22 19.547 17.156 1 96.56 153 THR B O 1
ATOM 3148 N N . ARG B 1 154 ? 0.059 20.297 15.023 1 97.5 154 ARG B N 1
ATOM 3149 C CA . ARG B 1 154 ? -0.11 18.938 14.5 1 97.5 154 ARG B CA 1
ATOM 3150 C C . ARG B 1 154 ? 1.093 18.516 13.664 1 97.5 154 ARG B C 1
ATOM 3152 O O . ARG B 1 154 ? 1.332 17.328 13.461 1 97.5 154 ARG B O 1
ATOM 3159 N N . GLY B 1 155 ? 1.845 19.484 13.234 1 96.62 155 GLY B N 1
ATOM 3160 C CA . GLY B 1 155 ? 2.898 19.234 12.266 1 96.62 155 GLY B CA 1
ATOM 3161 C C . GLY B 1 155 ? 4.215 18.828 12.906 1 96.62 155 GLY B C 1
ATOM 3162 O O . GLY B 1 155 ? 5.156 18.453 12.211 1 96.62 155 GLY B O 1
ATOM 3163 N N . VAL B 1 156 ? 4.25 18.984 14.273 1 97.06 156 VAL B N 1
ATOM 3164 C CA . VAL B 1 156 ? 5.48 18.625 14.969 1 97.06 156 VAL B CA 1
ATOM 3165 C C . VAL B 1 156 ? 5.148 17.953 16.297 1 97.06 156 VAL B C 1
ATOM 3167 O O . VAL B 1 156 ? 4.023 18.062 16.797 1 97.06 156 VAL B O 1
ATOM 3170 N N . THR B 1 157 ? 6.062 17.203 16.766 1 97.44 157 THR B N 1
ATOM 3171 C CA . THR B 1 157 ? 5.977 16.578 18.078 1 97.44 157 THR B CA 1
ATOM 3172 C C . THR B 1 157 ? 7.223 16.875 18.906 1 97.44 157 THR B C 1
ATOM 3174 O O . THR B 1 157 ? 8.344 16.781 18.406 1 97.44 157 THR B O 1
ATOM 3177 N N . GLN B 1 158 ? 7.016 17.297 20.062 1 97.44 158 GLN B N 1
ATOM 3178 C CA . GLN B 1 158 ? 8.133 17.516 20.984 1 97.44 158 GLN B CA 1
ATOM 3179 C C . GLN B 1 158 ? 8.477 16.234 21.734 1 97.44 158 GLN B C 1
ATOM 3181 O O . GLN B 1 158 ? 7.617 15.641 22.391 1 97.44 158 GLN B O 1
ATOM 3186 N N . LYS B 1 159 ? 9.68 15.867 21.672 1 97.25 159 LYS B N 1
ATOM 3187 C CA . LYS B 1 159 ? 10.164 14.672 22.359 1 97.25 159 LYS B CA 1
ATOM 3188 C C . LYS B 1 159 ? 10.469 14.961 23.828 1 97.25 159 LYS B C 1
ATOM 3190 O O . LYS B 1 159 ? 10.438 16.109 24.25 1 97.25 159 LYS B O 1
ATOM 3195 N N . GLU B 1 160 ? 10.727 13.906 24.547 1 96.56 160 GLU B N 1
ATOM 3196 C CA . GLU B 1 160 ? 11 14.023 25.969 1 96.56 160 GLU B CA 1
ATOM 3197 C C . GLU B 1 160 ? 12.234 14.883 26.234 1 96.56 160 GLU B C 1
ATOM 3199 O O . GLU B 1 160 ? 12.305 15.594 27.234 1 96.56 160 GLU B O 1
ATOM 3204 N N . ASP B 1 161 ? 13.172 14.844 25.359 1 96.5 161 ASP B N 1
ATOM 3205 C CA . ASP B 1 161 ? 14.414 15.586 25.531 1 96.5 161 ASP B CA 1
ATOM 3206 C C . ASP B 1 161 ? 14.234 17.047 25.141 1 96.5 161 ASP B C 1
ATOM 3208 O O . ASP B 1 161 ? 15.188 17.828 25.156 1 96.5 161 ASP B O 1
ATOM 3212 N N . GLY B 1 162 ? 13.039 17.406 24.75 1 96.69 162 GLY B N 1
ATOM 3213 C CA . GLY B 1 162 ? 12.734 18.797 24.422 1 96.69 162 GLY B CA 1
ATOM 3214 C C . GLY B 1 162 ? 12.898 19.109 22.953 1 96.69 162 GLY B C 1
ATOM 3215 O O . GLY B 1 162 ? 12.5 20.188 22.5 1 96.69 162 GLY B O 1
ATOM 3216 N N . MET B 1 163 ? 13.516 18.141 22.188 1 97.81 163 MET B N 1
ATOM 3217 C CA . MET B 1 163 ? 13.711 18.344 20.75 1 97.81 163 MET B CA 1
ATOM 3218 C C . MET B 1 163 ? 12.414 18.062 19.984 1 97.81 163 MET B C 1
ATOM 3220 O O . MET B 1 163 ? 11.492 17.453 20.516 1 97.81 163 MET B O 1
ATOM 3224 N N . TYR B 1 164 ? 12.414 18.656 18.75 1 97.44 164 TYR B N 1
ATOM 3225 C CA . TYR B 1 164 ? 11.211 18.516 17.938 1 97.44 164 TYR B CA 1
ATOM 3226 C C . TYR B 1 164 ? 11.477 17.672 16.703 1 97.44 164 TYR B C 1
ATOM 3228 O O . TYR B 1 164 ? 12.57 17.688 16.141 1 97.44 164 TYR B O 1
ATOM 3236 N N . VAL B 1 165 ? 10.461 16.938 16.312 1 96.5 165 VAL B N 1
ATOM 3237 C CA . VAL B 1 165 ? 10.477 16.219 15.039 1 96.5 165 VAL B CA 1
ATOM 3238 C C . VAL B 1 165 ? 9.266 16.641 14.203 1 96.5 165 VAL B C 1
ATOM 3240 O O . VAL B 1 165 ? 8.227 17.016 14.75 1 96.5 165 VAL B O 1
ATOM 3243 N N . VAL B 1 166 ? 9.422 16.531 12.867 1 95.19 166 VAL B N 1
ATOM 3244 C CA . VAL B 1 166 ? 8.336 16.875 11.953 1 95.19 166 VAL B CA 1
ATOM 3245 C C . VAL B 1 166 ? 7.426 15.664 11.758 1 95.19 166 VAL B C 1
ATOM 3247 O O . VAL B 1 166 ? 7.902 14.547 11.547 1 95.19 166 VAL B O 1
ATOM 3250 N N . ASN B 1 167 ? 6.16 15.914 11.906 1 96.5 167 ASN B N 1
ATOM 3251 C CA . ASN B 1 167 ? 5.176 14.859 11.688 1 96.5 167 ASN B CA 1
ATOM 3252 C C . ASN B 1 167 ? 4.852 14.688 10.203 1 96.5 167 ASN B C 1
ATOM 3254 O O . ASN B 1 167 ? 3.715 14.914 9.789 1 96.5 167 ASN B O 1
ATOM 3258 N N . ARG B 1 168 ? 5.789 14.211 9.523 1 94.75 168 ARG B N 1
ATOM 3259 C CA . ARG B 1 168 ? 5.652 13.992 8.086 1 94.75 168 ARG B CA 1
ATOM 3260 C C . ARG B 1 168 ? 6.516 12.82 7.625 1 94.75 168 ARG B C 1
ATOM 3262 O O . ARG B 1 168 ? 7.723 12.797 7.883 1 94.75 168 ARG B O 1
ATOM 3269 N N . ASP B 1 169 ? 5.828 11.938 6.945 1 95.06 169 ASP B N 1
ATOM 3270 C CA . ASP B 1 169 ? 6.559 10.805 6.383 1 95.06 169 ASP B CA 1
ATOM 3271 C C . ASP B 1 169 ? 7.504 11.258 5.273 1 95.06 169 ASP B C 1
ATOM 3273 O O . ASP B 1 169 ? 7.07 11.836 4.277 1 95.06 169 ASP B O 1
ATOM 3277 N N . PRO B 1 170 ? 8.789 11.039 5.449 1 91.81 170 PRO B N 1
ATOM 3278 C CA . PRO B 1 170 ? 9.727 11.5 4.426 1 91.81 170 PRO B CA 1
ATOM 3279 C C . PRO B 1 170 ? 9.508 10.828 3.072 1 91.81 170 PRO B C 1
ATOM 3281 O O . PRO B 1 170 ? 9.938 11.352 2.041 1 91.81 170 PRO B O 1
ATOM 3284 N N . ARG B 1 171 ? 8.891 9.695 2.996 1 91.62 171 ARG B N 1
ATOM 3285 C CA . ARG B 1 171 ? 8.625 8.992 1.743 1 91.62 171 ARG B CA 1
ATOM 3286 C C . ARG B 1 171 ? 7.703 9.805 0.842 1 91.62 171 ARG B C 1
ATOM 3288 O O . ARG B 1 171 ? 7.645 9.57 -0.367 1 91.62 171 ARG B O 1
ATOM 3295 N N . MET B 1 172 ? 6.988 10.711 1.457 1 87.88 172 MET B N 1
ATOM 3296 C CA . MET B 1 172 ? 6.062 11.539 0.691 1 87.88 172 MET B CA 1
ATOM 3297 C C . MET B 1 172 ? 6.812 12.422 -0.302 1 87.88 172 MET B C 1
ATOM 3299 O O . MET B 1 172 ? 6.234 12.883 -1.284 1 87.88 172 MET B O 1
ATOM 3303 N N . ARG B 1 173 ? 7.984 12.586 -0.001 1 80.88 173 ARG B N 1
ATOM 3304 C CA . ARG B 1 173 ? 8.781 13.461 -0.855 1 80.88 173 ARG B CA 1
ATOM 3305 C C . ARG B 1 173 ? 9.219 12.734 -2.123 1 80.88 173 ARG B C 1
ATOM 3307 O O . ARG B 1 173 ? 9.719 13.359 -3.059 1 80.88 173 ARG B O 1
ATOM 3314 N N . VAL B 1 174 ? 9.086 11.438 -2.055 1 79.38 174 VAL B N 1
ATOM 3315 C CA . VAL B 1 174 ? 9.43 10.648 -3.232 1 79.38 174 VAL B CA 1
ATOM 3316 C C . VAL B 1 174 ? 8.227 10.586 -4.176 1 79.38 174 VAL B C 1
ATOM 3318 O O . VAL B 1 174 ? 7.195 9.992 -3.844 1 79.38 174 VAL B O 1
ATOM 3321 N N . ILE B 1 175 ? 8.117 11.547 -5.074 1 61.94 175 ILE B N 1
ATOM 3322 C CA . ILE B 1 175 ? 6.988 11.617 -6 1 61.94 175 ILE B CA 1
ATOM 3323 C C . ILE B 1 175 ? 6.969 10.375 -6.887 1 61.94 175 ILE B C 1
ATOM 3325 O O . ILE B 1 175 ? 7.984 10.016 -7.48 1 61.94 175 ILE B O 1
ATOM 3329 N N . PRO B 1 176 ? 5.812 9.688 -6.832 1 56.84 176 PRO B N 1
ATOM 3330 C CA . PRO B 1 176 ? 5.766 8.469 -7.645 1 56.84 176 PRO B CA 1
ATOM 3331 C C . PRO B 1 176 ? 6.145 8.719 -9.102 1 56.84 176 PRO B C 1
ATOM 3333 O O . PRO B 1 176 ? 5.898 9.805 -9.633 1 56.84 176 PRO B O 1
ATOM 3336 N N . ILE B 1 177 ? 7.113 7.945 -9.617 1 49.84 177 ILE B N 1
ATOM 3337 C CA . ILE B 1 177 ? 7.77 7.945 -10.922 1 49.84 177 ILE B CA 1
ATOM 3338 C C . ILE B 1 177 ? 6.758 8.297 -12.008 1 49.84 177 ILE B C 1
ATOM 3340 O O . ILE B 1 177 ? 7.09 8.992 -12.969 1 49.84 177 ILE B O 1
ATOM 3344 N N . HIS B 1 178 ? 5.59 7.656 -11.922 1 47.41 178 HIS B N 1
ATOM 3345 C CA . HIS B 1 178 ? 4.711 7.879 -13.062 1 47.41 178 HIS B CA 1
ATOM 3346 C C . HIS B 1 178 ? 4.406 9.359 -13.242 1 47.41 178 HIS B C 1
ATOM 3348 O O . HIS B 1 178 ? 4.02 9.789 -14.336 1 47.41 178 HIS B O 1
ATOM 3354 N N . ASN B 1 179 ? 4.52 10.039 -12.086 1 44.25 179 ASN B N 1
ATOM 3355 C CA . ASN B 1 179 ? 4.371 11.484 -12.227 1 44.25 179 ASN B CA 1
ATOM 3356 C C . ASN B 1 179 ? 5.629 12.125 -12.805 1 44.25 179 ASN B C 1
ATOM 3358 O O . ASN B 1 179 ? 5.609 13.281 -13.219 1 44.25 179 ASN B O 1
ATOM 3362 N N . MET B 1 180 ? 6.73 11.438 -12.594 1 38.91 180 MET B N 1
ATOM 3363 C CA . MET B 1 180 ? 8.016 11.961 -13.055 1 38.91 180 MET B CA 1
ATOM 3364 C C . MET B 1 180 ? 8.133 11.859 -14.57 1 38.91 180 MET B C 1
ATOM 3366 O O . MET B 1 180 ? 9.008 12.477 -15.172 1 38.91 180 MET B O 1
ATOM 3370 N N . VAL B 1 181 ? 7.496 10.914 -15.148 1 36.78 181 VAL B N 1
ATOM 3371 C CA . VAL B 1 181 ? 7.762 10.883 -16.578 1 36.78 181 VAL B CA 1
ATOM 3372 C C . VAL B 1 181 ? 7.453 12.25 -17.188 1 36.78 181 VAL B C 1
ATOM 3374 O O . VAL B 1 181 ? 8.008 12.609 -18.234 1 36.78 181 VAL B O 1
ATOM 3377 N N . SER B 1 182 ? 6.512 12.977 -16.641 1 34.38 182 SER B N 1
ATOM 3378 C CA . SER B 1 182 ? 6.41 14.219 -17.406 1 34.38 182 SER B CA 1
ATOM 3379 C C . SER B 1 182 ? 7.492 15.211 -17 1 34.38 182 SER B C 1
ATOM 3381 O O . SER B 1 182 ? 7.93 16.031 -17.828 1 34.38 182 SER B O 1
ATOM 3383 N N . SER B 1 183 ? 7.734 15.484 -15.617 1 33.59 183 SER B N 1
ATOM 3384 C CA . SER B 1 183 ? 8.562 16.656 -15.367 1 33.59 183 SER B CA 1
ATOM 3385 C C . SER B 1 183 ? 10.039 16.297 -15.328 1 33.59 183 SER B C 1
ATOM 3387 O O . SER B 1 183 ? 10.461 15.461 -14.531 1 33.59 183 SER B O 1
ATOM 3389 N N . GLU B 1 184 ? 10.938 16.422 -16.312 1 32.41 184 GLU B N 1
ATOM 3390 C CA . GLU B 1 184 ? 12.383 16.609 -16.438 1 32.41 184 GLU B CA 1
ATOM 3391 C C . GLU B 1 184 ? 12.961 17.344 -15.234 1 32.41 184 GLU B C 1
ATOM 3393 O O . GLU B 1 184 ? 14.18 17.438 -15.086 1 32.41 184 GLU B O 1
ATOM 3398 N N . GLN B 1 185 ? 12.25 18.203 -14.461 1 30.39 185 GLN B N 1
ATOM 3399 C CA . GLN B 1 185 ? 12.953 19.203 -13.68 1 30.39 185 GLN B CA 1
ATOM 3400 C C . GLN B 1 185 ? 13.234 18.719 -12.266 1 30.39 185 GLN B C 1
ATOM 3402 O O . GLN B 1 185 ? 12.516 19.047 -11.328 1 30.39 185 GLN B O 1
ATOM 3407 N N . VAL B 1 186 ? 13.352 17.5 -11.906 1 32.59 186 VAL B N 1
ATOM 3408 C CA . VAL B 1 186 ? 13.68 17.234 -10.508 1 32.59 186 VAL B CA 1
ATOM 3409 C C . VAL B 1 186 ? 15.07 17.766 -10.188 1 32.59 186 VAL B C 1
ATOM 3411 O O . VAL B 1 186 ? 16.062 17.312 -10.773 1 32.59 186 VAL B O 1
ATOM 3414 N N . GLU B 1 187 ? 15.188 18.922 -9.602 1 29.86 187 GLU B N 1
ATOM 3415 C CA . GLU B 1 187 ? 16.453 19.422 -9.078 1 29.86 187 GLU B CA 1
ATOM 3416 C C . GLU B 1 187 ? 17.016 18.484 -8.016 1 29.86 187 GLU B C 1
ATOM 3418 O O . GLU B 1 187 ? 16.266 17.875 -7.25 1 29.86 187 GLU B O 1
ATOM 3423 N N . GLU B 1 188 ? 18.141 18 -8.102 1 28.59 188 GLU B N 1
ATOM 3424 C CA . GLU B 1 188 ? 19.016 17.219 -7.219 1 28.59 188 GLU B CA 1
ATOM 3425 C C . GLU B 1 188 ? 18.969 17.766 -5.793 1 28.59 188 GLU B C 1
ATOM 3427 O O . GLU B 1 188 ? 19.125 18.969 -5.574 1 28.59 188 GLU B O 1
ATOM 3432 N N . PRO B 1 189 ? 18.281 17.094 -4.883 1 30.62 189 PRO B N 1
ATOM 3433 C CA . PRO B 1 189 ? 18.469 17.594 -3.521 1 30.62 189 PRO B CA 1
ATOM 3434 C C . PRO B 1 189 ? 19.938 17.766 -3.143 1 30.62 189 PRO B C 1
ATOM 3436 O O . PRO B 1 189 ? 20.781 17.016 -3.611 1 30.62 189 PRO B O 1
ATOM 3439 N N . ASP B 1 190 ? 20.453 18.922 -2.824 1 28.5 190 ASP B N 1
ATOM 3440 C CA . ASP B 1 190 ? 21.766 19.25 -2.293 1 28.5 190 ASP B CA 1
ATOM 3441 C C . ASP B 1 190 ? 22.125 18.328 -1.117 1 28.5 190 ASP B C 1
ATOM 3443 O O . ASP B 1 190 ? 21.391 18.281 -0.132 1 28.5 190 ASP B O 1
ATOM 3447 N N . SER B 1 191 ? 22.734 17.203 -1.369 1 29.11 191 SER B N 1
ATOM 3448 C CA . SER B 1 191 ? 23.469 16.391 -0.415 1 29.11 191 SER B CA 1
ATOM 3449 C C . SER B 1 191 ? 24.359 17.234 0.481 1 29.11 191 SER B C 1
ATOM 3451 O O . SER B 1 191 ? 25.578 17.25 0.323 1 29.11 191 SER B O 1
ATOM 3453 N N . HIS B 1 192 ? 24.016 18.406 0.925 1 29.89 192 HIS B N 1
ATOM 3454 C CA . HIS B 1 192 ? 24.969 19.031 1.833 1 29.89 192 HIS B CA 1
ATOM 3455 C C . HIS B 1 192 ? 25.125 18.234 3.121 1 29.89 192 HIS B C 1
ATOM 3457 O O . HIS B 1 192 ? 25.031 18.781 4.219 1 29.89 192 HIS B O 1
ATOM 3463 N N . LEU B 1 193 ? 24.906 16.922 3.15 1 26.23 193 LEU B N 1
ATOM 3464 C CA . LEU B 1 193 ? 25.312 16.344 4.426 1 26.23 193 LEU B CA 1
ATOM 3465 C C . LEU B 1 193 ? 26.812 16.469 4.629 1 26.23 193 LEU B C 1
ATOM 3467 O O . LEU B 1 193 ? 27.453 15.586 5.207 1 26.23 193 LEU B O 1
ATOM 3471 N N . ASP B 1 194 ? 27.5 17.484 4.164 1 26.5 194 ASP B N 1
ATOM 3472 C CA . ASP B 1 194 ? 28.906 17.547 4.539 1 26.5 194 ASP B CA 1
ATOM 3473 C C . ASP B 1 194 ? 29.062 17.594 6.055 1 26.5 194 ASP B C 1
ATOM 3475 O O . ASP B 1 194 ? 28.797 18.625 6.68 1 26.5 194 ASP B O 1
ATOM 3479 N N . GLY B 1 195 ? 28.578 16.672 6.781 1 24.09 195 GLY B N 1
ATOM 3480 C CA . GLY B 1 195 ? 29.109 16.688 8.133 1 24.09 195 GLY B CA 1
ATOM 3481 C C . GLY B 1 195 ? 30.625 16.672 8.172 1 24.09 195 GLY B C 1
ATOM 3482 O O . GLY B 1 195 ? 31.25 15.625 7.988 1 24.09 195 GLY B O 1
ATOM 3483 N N . LYS B 1 196 ? 31.344 17.594 7.527 1 24.95 196 LYS B N 1
ATOM 3484 C CA . LYS B 1 196 ? 32.75 17.75 7.926 1 24.95 196 LYS B CA 1
ATOM 3485 C C . LYS B 1 196 ? 32.875 17.828 9.445 1 24.95 196 LYS B C 1
ATOM 3487 O O . LYS B 1 196 ? 32.312 18.719 10.086 1 24.95 196 LYS B O 1
ATOM 3492 N N . ALA B 1 197 ? 32.875 16.641 10.047 1 23.97 197 ALA B N 1
ATOM 3493 C CA . ALA B 1 197 ? 33.594 16.641 11.312 1 23.97 197 ALA B CA 1
ATOM 3494 C C . ALA B 1 197 ? 34.875 17.469 11.227 1 23.97 197 ALA B C 1
ATOM 3496 O O . ALA B 1 197 ? 35.781 17.141 10.453 1 23.97 197 ALA B O 1
ATOM 3497 N N . GLU B 1 198 ? 34.719 18.781 11.164 1 23.25 198 GLU B N 1
ATOM 3498 C CA . GLU B 1 198 ? 35.875 19.656 11.344 1 23.25 198 GLU B CA 1
ATOM 3499 C C . GLU B 1 198 ? 36.781 19.172 12.484 1 23.25 198 GLU B C 1
ATOM 3501 O O . GLU B 1 198 ? 36.312 19.047 13.625 1 23.25 198 GLU B O 1
ATOM 3506 N N . SER B 1 199 ? 37.438 18.031 12.195 1 23.92 199 SER B N 1
ATOM 3507 C CA . SER B 1 199 ? 38.656 17.938 13 1 23.92 199 SER B CA 1
ATOM 3508 C C . SER B 1 199 ? 39.312 19.297 13.141 1 23.92 199 SER B C 1
ATOM 3510 O O . SER B 1 199 ? 39.406 20.047 12.172 1 23.92 199 SER B O 1
ATOM 3512 N N . GLY B 1 200 ? 39.094 19.984 14.289 1 21.56 200 GLY B N 1
ATOM 3513 C CA . GLY B 1 200 ? 39.75 21.172 14.82 1 21.56 200 GLY B CA 1
ATOM 3514 C C . GLY B 1 200 ? 41.219 21.281 14.453 1 21.56 200 GLY B C 1
ATOM 3515 O O . GLY B 1 200 ? 42.062 20.734 15.156 1 21.56 200 GLY B O 1
ATOM 3516 N N . LYS B 1 201 ? 41.5 21.109 13.125 1 20.53 201 LYS B N 1
ATOM 3517 C CA . LYS B 1 201 ? 42.906 21.422 12.945 1 20.53 201 LYS B CA 1
ATOM 3518 C C . LYS B 1 201 ? 43.25 22.766 13.586 1 20.53 201 LYS B C 1
ATOM 3520 O O . LYS B 1 201 ? 42.406 23.672 13.648 1 20.53 201 LYS B O 1
ATOM 3525 N N . ALA B 1 202 ? 44.406 22.859 14.062 1 19.19 202 ALA B N 1
ATOM 3526 C CA . ALA B 1 202 ? 45.312 23.859 14.633 1 19.19 202 ALA B CA 1
ATOM 3527 C C . ALA B 1 202 ? 45.531 25.016 13.664 1 19.19 202 ALA B C 1
ATOM 3529 O O . ALA B 1 202 ? 46.312 24.906 12.711 1 19.19 202 ALA B O 1
ATOM 3530 N N . LYS B 1 203 ? 44.406 25.531 12.953 1 19.25 203 LYS B N 1
ATOM 3531 C CA . LYS B 1 203 ? 44.906 26.609 12.094 1 19.25 203 LYS B CA 1
ATOM 3532 C C . LYS B 1 203 ? 45.75 27.609 12.883 1 19.25 203 LYS B C 1
ATOM 3534 O O . LYS B 1 203 ? 45.344 28.031 13.977 1 19.25 203 LYS B O 1
ATOM 3539 N N . ALA B 1 204 ? 46.875 27.625 12.398 1 17.91 204 ALA B N 1
ATOM 3540 C CA . ALA B 1 204 ? 47.812 28.703 12.648 1 17.91 204 ALA B CA 1
ATOM 3541 C C . ALA B 1 204 ? 47.219 30.062 12.297 1 17.91 204 ALA B C 1
ATOM 3543 O O . ALA B 1 204 ? 46.344 30.156 11.445 1 17.91 204 ALA B O 1
ATOM 3544 N N . ASN B 1 205 ? 47.781 31.25 12.734 1 16.45 205 ASN B N 1
ATOM 3545 C CA . ASN B 1 205 ? 47.5 32.625 13.172 1 16.45 205 ASN B CA 1
ATOM 3546 C C . ASN B 1 205 ? 47.125 33.5 12 1 16.45 205 ASN B C 1
ATOM 3548 O O . ASN B 1 205 ? 46.375 34.469 12.164 1 16.45 205 ASN B O 1
ATOM 3552 N N . GLN B 1 206 ? 47.75 33.406 10.68 1 17.17 206 GLN B N 1
ATOM 3553 C CA . GLN B 1 206 ? 48.219 34.75 10.453 1 17.17 206 GLN B CA 1
ATOM 3554 C C . GLN B 1 206 ? 47.094 35.656 9.977 1 17.17 206 GLN B C 1
ATOM 3556 O O . GLN B 1 206 ? 46.062 35.188 9.516 1 17.17 206 GLN B O 1
ATOM 3561 N N . ASN B 1 207 ? 47.406 36.969 9.5 1 16.39 207 ASN B N 1
ATOM 3562 C CA . ASN B 1 207 ? 47.062 38.375 9.648 1 16.39 207 ASN B CA 1
ATOM 3563 C C . ASN B 1 207 ? 46.094 38.844 8.555 1 16.39 207 ASN B C 1
ATOM 3565 O O . ASN B 1 207 ? 45.406 39.844 8.711 1 16.39 207 ASN B O 1
ATOM 3569 N N . SER B 1 208 ? 46.094 38.344 7.262 1 17.56 208 SER B N 1
ATOM 3570 C CA . SER B 1 208 ? 46.156 39.531 6.43 1 17.56 208 SER B CA 1
ATOM 3571 C C . SER B 1 208 ? 44.75 40.125 6.254 1 17.56 208 SER B C 1
ATOM 3573 O O . SER B 1 208 ? 43.75 39.438 6.398 1 17.56 208 SER B O 1
ATOM 3575 N N . ARG B 1 209 ? 44.781 41.406 5.621 1 17.06 209 ARG B N 1
ATOM 3576 C CA . ARG B 1 209 ? 44.062 42.656 5.637 1 17.06 209 ARG B CA 1
ATOM 3577 C C . ARG B 1 209 ? 42.781 42.562 4.832 1 17.06 209 ARG B C 1
ATOM 3579 O O . ARG B 1 209 ? 42.531 41.562 4.148 1 17.06 209 ARG B O 1
ATOM 3586 N N . LYS B 1 210 ? 42.625 43.438 3.777 1 17.41 210 LYS B N 1
ATOM 3587 C CA . LYS B 1 210 ? 41.75 44.625 3.76 1 17.41 210 LYS B CA 1
ATOM 3588 C C . LYS B 1 210 ? 40.438 44.344 3.033 1 17.41 210 LYS B C 1
ATOM 3590 O O . LYS B 1 210 ? 40.344 43.375 2.299 1 17.41 210 LYS B O 1
ATOM 3595 N N . ASP B 1 211 ? 40.031 45.156 2.047 1 16.48 211 ASP B N 1
ATOM 3596 C CA . ASP B 1 211 ? 39.031 46.219 1.99 1 16.48 211 ASP B CA 1
ATOM 3597 C C . ASP B 1 211 ? 37.875 45.875 1.034 1 16.48 211 ASP B C 1
ATOM 3599 O O . ASP B 1 211 ? 37 46.688 0.785 1 16.48 211 ASP B O 1
ATOM 3603 N N . ARG B 1 212 ? 37.906 44.688 0.394 1 18.42 212 ARG B N 1
ATOM 3604 C CA . ARG B 1 212 ? 37.25 45 -0.877 1 18.42 212 ARG B CA 1
ATOM 3605 C C . ARG B 1 212 ? 35.781 45.312 -0.671 1 18.42 212 ARG B C 1
ATOM 3607 O O . ARG B 1 212 ? 35.125 44.781 0.238 1 18.42 212 ARG B O 1
ATOM 3614 N N . THR B 1 213 ? 35.156 46.156 -1.554 1 17.58 213 THR B N 1
ATOM 3615 C CA . THR B 1 213 ? 34.062 47.094 -1.736 1 17.58 213 THR B CA 1
ATOM 3616 C C . THR B 1 213 ? 32.75 46.344 -1.964 1 17.58 213 THR B C 1
ATOM 3618 O O . THR B 1 213 ? 32.75 45.188 -2.377 1 17.58 213 THR B O 1
ATOM 3621 N N . ASP B 1 214 ? 31.594 47.094 -2.033 1 16.56 214 ASP B N 1
ATOM 3622 C CA . ASP B 1 214 ? 30.234 47.344 -1.55 1 16.56 214 ASP B CA 1
ATOM 3623 C C . ASP B 1 214 ? 29.203 46.719 -2.49 1 16.56 214 ASP B C 1
ATOM 3625 O O . ASP B 1 214 ? 28.219 46.156 -2.039 1 16.56 214 ASP B O 1
ATOM 3629 N N . LYS B 1 215 ? 29.156 46.906 -3.895 1 20.59 215 LYS B N 1
ATOM 3630 C CA . LYS B 1 215 ? 27.875 47.406 -4.383 1 20.59 215 LYS B CA 1
ATOM 3631 C C . LYS B 1 215 ? 26.844 46.312 -4.488 1 20.59 215 LYS B C 1
ATOM 3633 O O . LYS B 1 215 ? 27.188 45.156 -4.824 1 20.59 215 LYS B O 1
ATOM 3638 N N . ARG B 1 216 ? 25.5 46.531 -4.121 1 19.22 216 ARG B N 1
ATOM 3639 C CA . ARG B 1 216 ? 24.188 46.094 -3.662 1 19.22 216 ARG B CA 1
ATOM 3640 C C . ARG B 1 216 ? 23.344 45.594 -4.832 1 19.22 216 ARG B C 1
ATOM 3642 O O . ARG B 1 216 ? 22.453 46.312 -5.297 1 19.22 216 ARG B O 1
ATOM 3649 N N . ASN B 1 217 ? 23.797 45.156 -5.98 1 20.08 217 ASN B N 1
ATOM 3650 C CA . ASN B 1 217 ? 22.75 45.094 -6.984 1 20.08 217 ASN B CA 1
ATOM 3651 C C . ASN B 1 217 ? 21.703 44.031 -6.648 1 20.08 217 ASN B C 1
ATOM 3653 O O . ASN B 1 217 ? 22.047 42.875 -6.434 1 20.08 217 ASN B O 1
ATOM 3657 N N . VAL B 1 218 ? 20.516 44.406 -6.191 1 19.06 218 VAL B N 1
ATOM 3658 C CA . VAL B 1 218 ? 19.344 43.688 -5.68 1 19.06 218 VAL B CA 1
ATOM 3659 C C . VAL B 1 218 ? 18.688 42.906 -6.809 1 19.06 218 VAL B C 1
ATOM 3661 O O . VAL B 1 218 ? 18.25 43.5 -7.809 1 19.06 218 VAL B O 1
ATOM 3664 N N . PRO B 1 219 ? 19.125 41.781 -7.145 1 19.78 219 PRO B N 1
ATOM 3665 C CA . PRO B 1 219 ? 18.484 41.125 -8.281 1 19.78 219 PRO B CA 1
ATOM 3666 C C . PRO B 1 219 ? 16.984 40.875 -8.055 1 19.78 219 PRO B C 1
ATOM 3668 O O . PRO B 1 219 ? 16.547 40.812 -6.91 1 19.78 219 PRO B O 1
ATOM 3671 N N . PRO B 1 220 ? 16.141 41.031 -9.109 1 20.83 220 PRO B N 1
ATOM 3672 C CA . PRO B 1 220 ? 14.68 41.031 -9.211 1 20.83 220 PRO B CA 1
ATOM 3673 C C . PRO B 1 220 ? 14.062 39.688 -8.75 1 20.83 220 PRO B C 1
ATOM 3675 O O . PRO B 1 220 ? 14.711 38.656 -8.82 1 20.83 220 PRO B O 1
ATOM 3678 N N . THR B 1 221 ? 13.109 39.75 -7.805 1 19.42 221 THR B N 1
ATOM 3679 C CA . THR B 1 221 ? 12.336 38.781 -7.027 1 19.42 221 THR B CA 1
ATOM 3680 C C . THR B 1 221 ? 11.445 37.938 -7.938 1 19.42 221 THR B C 1
ATOM 3682 O O . THR B 1 221 ? 10.531 38.469 -8.57 1 19.42 221 THR B O 1
ATOM 3685 N N . THR B 1 222 ? 11.984 37.094 -8.789 1 21.16 222 THR B N 1
ATOM 3686 C CA . THR B 1 222 ? 11.117 36.281 -9.617 1 21.16 222 THR B CA 1
ATOM 3687 C C . THR B 1 222 ? 10.102 35.531 -8.758 1 21.16 222 THR B C 1
ATOM 3689 O O . THR B 1 222 ? 10.461 34.938 -7.738 1 21.16 222 THR B O 1
ATOM 3692 N N . THR B 1 223 ? 8.797 35.844 -8.82 1 21.33 223 THR B N 1
ATOM 3693 C CA . THR B 1 223 ? 7.578 35.344 -8.188 1 21.33 223 THR B CA 1
ATOM 3694 C C . THR B 1 223 ? 7.457 33.812 -8.367 1 21.33 223 THR B C 1
ATOM 3696 O O . THR B 1 223 ? 7.5 33.312 -9.484 1 21.33 223 THR B O 1
ATOM 3699 N N . ALA B 1 224 ? 7.918 33.094 -7.5 1 23.92 224 ALA B N 1
ATOM 3700 C CA . ALA B 1 224 ? 7.918 31.625 -7.383 1 23.92 224 ALA B CA 1
ATOM 3701 C C . ALA B 1 224 ? 6.496 31.078 -7.426 1 23.92 224 ALA B C 1
ATOM 3703 O O . ALA B 1 224 ? 5.688 31.359 -6.539 1 23.92 224 ALA B O 1
ATOM 3704 N N . GLY B 1 225 ? 5.906 31.031 -8.594 1 24.98 225 GLY B N 1
ATOM 3705 C CA . GLY B 1 225 ? 4.645 30.344 -8.836 1 24.98 225 GLY B CA 1
ATOM 3706 C C . GLY B 1 225 ? 4.559 29 -8.148 1 24.98 225 GLY B C 1
ATOM 3707 O O . GLY B 1 225 ? 5.566 28.297 -8.008 1 24.98 225 GLY B O 1
ATOM 3708 N N . SER B 1 226 ? 3.664 28.875 -7.164 1 28.2 226 SER B N 1
ATOM 3709 C CA . SER B 1 226 ? 3.328 27.734 -6.301 1 28.2 226 SER B CA 1
ATOM 3710 C C . SER B 1 226 ? 3.146 26.469 -7.113 1 28.2 226 SER B C 1
ATOM 3712 O O . SER B 1 226 ? 2.207 26.344 -7.902 1 28.2 226 SER B O 1
ATOM 3714 N N . ASP B 1 227 ? 4.129 25.922 -7.641 1 28.02 227 ASP B N 1
ATOM 3715 C CA . ASP B 1 227 ? 4.148 24.734 -8.484 1 28.02 227 ASP B CA 1
ATOM 3716 C C . ASP B 1 227 ? 3.494 23.547 -7.773 1 28.02 227 ASP B C 1
ATOM 3718 O O . ASP B 1 227 ? 4.145 22.859 -6.996 1 28.02 227 ASP B O 1
ATOM 3722 N N . TRP B 1 228 ? 2.252 23.672 -7.34 1 28.8 228 TRP B N 1
ATOM 3723 C CA . TRP B 1 228 ? 1.584 22.406 -7.055 1 28.8 228 TRP B CA 1
ATOM 3724 C C . TRP B 1 228 ? 1.765 2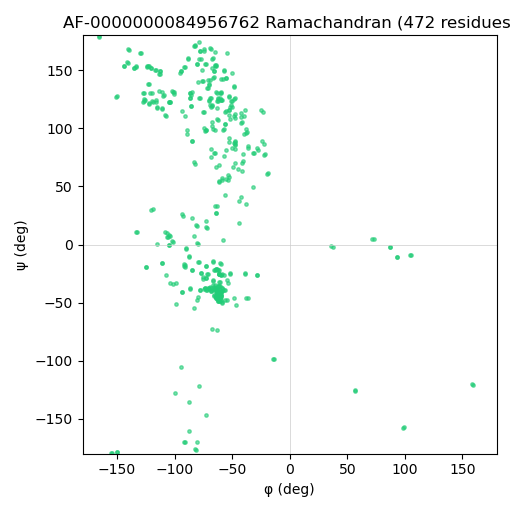1.422 -8.211 1 28.8 228 TRP B C 1
ATOM 3726 O O . TRP B 1 228 ? 1.804 21.812 -9.375 1 28.8 228 TRP B O 1
ATOM 3736 N N . PRO B 1 229 ? 2.227 20.328 -7.965 1 33.56 229 PRO B N 1
ATOM 3737 C CA . PRO B 1 229 ? 2.09 19.5 -9.164 1 33.56 229 PRO B CA 1
ATOM 3738 C C . PRO B 1 229 ? 0.672 19.516 -9.734 1 33.56 229 PRO B C 1
ATOM 3740 O O . PRO B 1 229 ? -0.292 19.719 -8.992 1 33.56 229 PRO B O 1
ATOM 3743 N N . PRO B 1 230 ? 0.409 19.891 -11.055 1 31.31 230 PRO B N 1
ATOM 3744 C CA . PRO B 1 230 ? -0.894 20.078 -11.695 1 31.31 230 PRO B CA 1
ATOM 3745 C C . PRO B 1 230 ? -1.924 19.047 -11.273 1 31.31 230 PRO B C 1
ATOM 3747 O O . PRO B 1 230 ? -3.129 19.297 -11.352 1 31.31 230 PRO B O 1
ATOM 3750 N N . LEU B 1 231 ? -1.507 17.906 -10.859 1 32.38 231 LEU B N 1
ATOM 3751 C CA . LEU B 1 231 ? -2.521 16.859 -10.766 1 32.38 231 LEU B CA 1
ATOM 3752 C C . LEU B 1 231 ? -3.41 17.078 -9.547 1 32.38 231 LEU B C 1
ATOM 3754 O O . LEU B 1 231 ? -4.457 16.438 -9.414 1 32.38 231 LEU B O 1
ATOM 3758 N N . PHE B 1 232 ? -2.811 17.688 -8.539 1 31.05 232 PHE B N 1
ATOM 3759 C CA . PHE B 1 232 ? -3.635 17.812 -7.348 1 31.05 232 PHE B CA 1
ATOM 3760 C C . PHE B 1 232 ? -4.602 18.984 -7.484 1 31.05 232 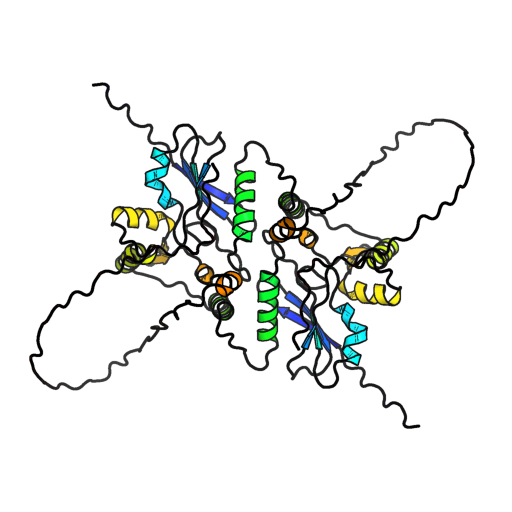PHE B C 1
ATOM 3762 O O . PHE B 1 232 ? -4.898 19.672 -6.504 1 31.05 232 PHE B O 1
ATOM 3769 N N . ARG B 1 233 ? -4.777 19.469 -8.742 1 28.47 233 ARG B N 1
ATOM 3770 C CA . ARG B 1 233 ? -5.859 20.438 -8.789 1 28.47 233 ARG B CA 1
ATOM 3771 C C . ARG B 1 233 ? -7.199 19.797 -8.469 1 28.47 233 ARG B C 1
ATOM 3773 O O . ARG B 1 233 ? -7.758 19.078 -9.297 1 28.47 233 ARG B O 1
ATOM 3780 N N . PHE B 1 234 ? -7.477 19.562 -7.254 1 26.64 234 PHE B N 1
ATOM 3781 C CA . PHE B 1 234 ? -8.789 19.062 -6.863 1 26.64 234 PHE B CA 1
ATOM 3782 C C . PHE B 1 234 ? -9.891 20.016 -7.324 1 26.64 234 PHE B C 1
ATOM 3784 O O . PHE B 1 234 ? -9.828 21.219 -7.074 1 26.64 234 PHE B O 1
ATOM 3791 N N . PRO B 1 235 ? -10.555 19.734 -8.422 1 26.66 235 PRO B N 1
ATOM 3792 C CA . PRO B 1 235 ? -11.711 20.609 -8.625 1 26.66 235 PRO B CA 1
ATOM 3793 C C . PRO B 1 235 ? -12.641 20.656 -7.414 1 26.66 235 PRO B C 1
ATOM 3795 O O . PRO B 1 235 ? -12.695 19.703 -6.637 1 26.66 235 PRO B O 1
ATOM 3798 N N . LEU B 1 236 ? -12.781 21.812 -6.773 1 25.31 236 LEU B N 1
ATOM 3799 C CA . LEU B 1 236 ? -13.898 22.016 -5.859 1 25.31 236 LEU B CA 1
ATOM 3800 C C . LEU B 1 236 ? -15.156 21.328 -6.379 1 25.31 236 LEU B C 1
ATOM 3802 O O . LEU B 1 236 ? -15.578 21.578 -7.512 1 25.31 236 LEU B O 1
ATOM 3806 N N . PHE B 1 237 ? -15.336 20.109 -6.125 1 23.98 237 PHE B N 1
ATOM 3807 C CA . PHE B 1 237 ? -16.625 19.516 -6.48 1 23.98 237 PHE B CA 1
ATOM 3808 C C . PHE B 1 237 ? -17.766 20.391 -5.977 1 23.98 237 PHE B C 1
ATOM 3810 O O . PHE B 1 237 ? -17.828 20.719 -4.789 1 23.98 237 PHE B O 1
ATOM 3817 N N . HIS B 1 238 ? -18.156 21.359 -6.777 1 23.56 238 HIS B N 1
ATOM 3818 C CA . HIS B 1 238 ? -19.484 21.906 -6.547 1 23.56 238 HIS B CA 1
ATOM 3819 C C . HIS B 1 238 ? -20.547 20.797 -6.539 1 23.56 238 HIS B C 1
ATOM 3821 O O . HIS B 1 238 ? -20.484 19.875 -7.355 1 23.56 238 HIS B O 1
#

Secondary structure (DSSP, 8-state):
-----------EEEEEEEETTEEEEEEEES-TTSPPEEEE--TT--GGGGTTTHHHH-TTS-EEEE--TTBTTSPPPPTT----HHHHHHHHHHHHHHH-SS-----SHHHHHHHHHHH-----B-HHHHHHHHHHHTTSS---HHHHHHHHHHHEEE-TTS-EEE-B-GGGGS--GGGTTT-----------------------------------------------GGG------/-----------EEEEEEEETTEEEEEEEES-TTSPPEEEE--TT--GGGGTTTHHHH-TTS-EEEE--TTBTTSPPPPTT----HHHHHHHHHHHHHHH-SS-----SHHHHHHHHHHH-----B-HHHHHHHHHHHTTSS---HHHHHHHHHHHEEE-TTS-EEE-B-GGGGS--GGGTTT-----------------------------------------------GGG------

pLDDT: mean 70.47, std 30.04, range [15.75, 98.75]